Protein 2F2C (pdb70)

Solvent-accessible surface area: 23009 Å² total; per-residue (Å²): 204,43,131,5,113,44,13,63,32,0,3,78,34,105,74,0,19,86,19,0,56,95,6,22,148,85,60,68,197,54,121,66,20,14,72,101,25,126,77,4,65,47,110,30,0,21,77,10,0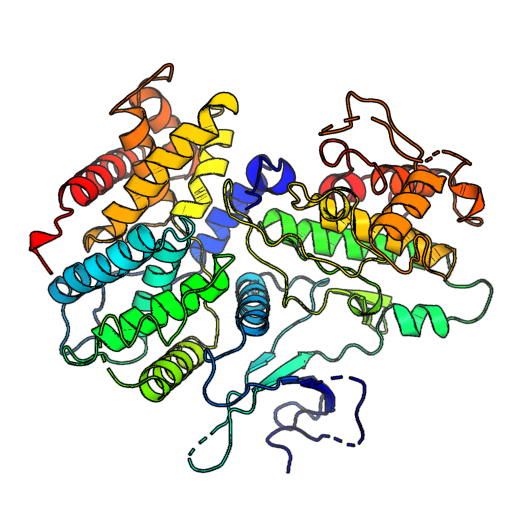,2,42,0,10,55,13,9,82,75,76,152,26,15,61,6,0,5,6,0,0,5,22,0,0,8,31,11,1,45,116,112,88,1,58,118,106,35,11,82,43,3,0,0,0,0,0,0,0,0,0,1,6,6,5,38,140,25,6,46,7,83,66,0,22,197,62,62,79,81,73,118,70,0,24,62,16,0,30,76,0,0,89,14,10,125,7,60,0,6,6,6,6,5,2,4,0,0,8,5,0,2,18,32,14,156,8,74,65,122,31,1,57,92,8,9,80,44,0,0,48,15,0,7,28,0,14,2,13,45,71,0,19,79,38,33,16,1,11,7,0,1,0,0,2,0,10,12,1,76,100,84,46,56,103,31,39,86,65,104,76,27,9,120,70,1,14,87,46,14,125,86,58,42,99,49,2,122,77,5,7,66,46,0,34,108,3,81,80,115,50,54,79,160,68,106,164,75,131,116,38,54,90,145,107,100,69,91,26,48,56,49,11,31,8,136,98,59,94,49,57,63,10,14,25,46,49,23,83,18,160,114,64,55,63,8,3,25,46,54,7,1,19,5,0,1,7,11,32,15,13,81,97,63,160,37,59,0,17,11,40,15,93,76,25,38,14,85,86,158,144,64,47,20,56,3,24,0,6,17,44,65,14,97,52,34,3,47,74,37,14,85,87,23,110,132,140,8,8,80,64,125,32,3,34,54,6,1,45,28,4,0,93,0,0,24,26,1,4,6,5,6,2,0,2,9,23,1,50,1,95,9,1,36,5,25,100,98,28,44,3,16,0,13,57,0,6,68,1,9,6,2,9,9,46,8,8,6,60,51,96,6,10,60,44,104,14,34,0,1,7,6,25,62,124,37,38,6,17,3,20,1,1,4,0,1,0,0,2,1,0,0,12,3,18,74,117,39,33,5,3,92,14,103,49,73,104,46,0,6,25,54,0,16,87,9,45,11,111,37,43,147,141,29,95,127,161,83,118,91,32,96,10,105,138,59,0,94,125,26,64,94,97,0,18,66,0,0,80,89,0,3,30,9,24,50,97,128,23,29,32,3,134,46,0,30,84,17,80,10,6,86,82,59,172,155

Nearest PDB structures (foldseek):
  2f2c-assembly1_A  TM=1.004E+00  e=9.116E-36  Herpesvirus saimiri (strain 11)
  4tth-assembly1_A  TM=9.996E-01  e=2.388E-32  Herpesvirus saimiri (strain 11)
  4cfu-assembly2_D  TM=8.715E-01  e=9.035E-09  Homo sapiens
  1h1p-assembly2_D  TM=8.641E-01  e=1.201E-08  Homo sapiens
  4bcn-assembly2_B  TM=8.604E-01  e=1.320E-08  Homo sapiens

CATH classification: 1.10.472.10 (+1 more: 1.10.472.10)

Foldseek 3Di:
DDDDDDDCVCFVDLCNLVVLLVLLVVDDQPPDFLVVEDADDLLLLLLLLLVLLCVCVVVVWDLFLSQLLLVLLRLLSVFDYDHSVCSNLLSLLSSQVSQVPRGDDGDDLVHSVVVPPDSVSSVVSNVSSCVRSVNPRDGNALLSCQRNLCSQLVPDPVCSVVLSVQLSVLLSQLSSHDVVVNDRSVLSNLLSNLLSCDPCVDVHDHSVSCLVVSCVSSVHHSVSSVVSNVSSVVSSVVNDNVSD/DDPQWACVADEVGKTWIFGPVPPTHIKIKDKDDDDPPDDPDDLLVVQQVCLLVVCCVVVDQAAWHWDDWDQDFVVGDTITITITHDADFFQLVVQVPADPPTDDVLLLLVQLLSLLVVLVVQVVQQKAQQEDDRRQWGAHPVRGTHGHRRSQMDRDDPPDDDDLDTYDLLQAAVCSLVSHDDGNLSVLSSSLQVSQCRQQVHTQQDDDDSVSSVQSLCDDLNDDDPVLPCPDDHPQPCVSRPPDDPQVSVLSSLSSHRRSVRHDHSVVSSVRCSSVPHDD

B-factor: mean 73.7, std 6.03, range [57.43, 101.98]

Organism: Saimiriine herpesvirus 2 (strain 11) (NCBI:txid10383)

Sequence (524 aa):
LNRAKIDSTTMKDPRVLNNLKLRELLLPKFTSLWEIQTEVTVDNRTILLTWMHLLCESFELDKSVFPLSVSILDRYLCKKQGTKKTLQKIGAACVLIGSKIRTVKPMTVSKLTYLSFTNLELINQEKDILEALKWDTEAVLATDFLIPLCNALKIPEDLWPQLYEAASTTICKALIQPNIALLSPGLICAGGLLTTIETDNTNCRPWTCYLEDLSSILNFSTNTVRTVKDQVSEAFSLYDLEILADQQYECAEIGGKVFKARDLKNGGRFVALKRVRVQTGEEGMPLSTIREVAVLRHLETFEHPNVVRLFDVCTVSTDRETKLTLVFEHVDQDLTTYLDKVPEPGVPTETIKDMMFQLLRGLDFLHSHRVVHRDLKPQNILVTSSGQIKLADFGLARIYSFQMALTSVVVTLWYRAPEVLLQSSYATPVDLWSVGCIFAEMFRRKPLFRGSSDVDQLGKILDVIGLPGEEDWPQAFAQPIEKFVTDIDELGKDLLLKCLTFNPAKRISAYSALSHPYFQDLER

InterPro domains:
  IPR006671 Cyclin, N-terminal [PF00134] (23-147)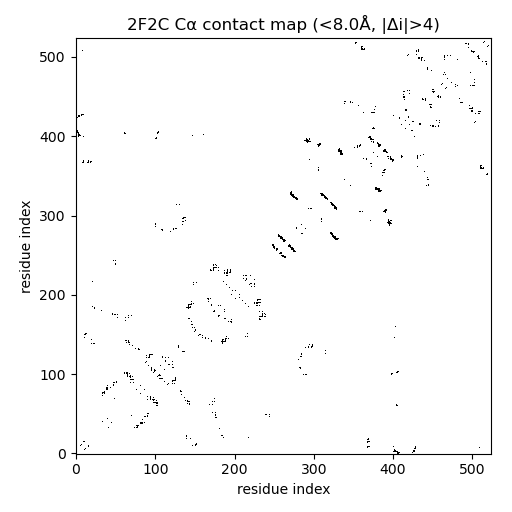
  IPR013763 Cyclin-like domain [SM00385] (57-141)
  IPR015322 Cyclin domain, herpesvirus [PF09241] (149-254)
  IPR017285 Cyclin, herpesvirus [PIRSF037816] (3-254)
  IPR036915 Cyclin-like superfamily [SSF47954] (20-146)
  IPR036915 Cyclin-like superfamily [SSF47954] (149-250)
  IPR039361 Cyclin [PTHR10177] (26-201)
  IPR048258 Cyclins, cyclin-box [PS00292] (52-83)

Radius of gyration: 24.35 Å; Cα contacts (8 Å, |Δi|>4): 879; chains: 2; bounding box: 67×66×47 Å

Structure (mmCIF, N/CA/C/O backbone):
data_2F2C
#
_entry.id   2F2C
#
_cell.length_a   71.517
_cell.length_b   71.517
_cell.length_c   449.297
_cell.angle_alpha   90.00
_cell.angle_beta   90.00
_cell.angle_gamma   120.00
#
_symmetry.space_group_name_H-M   'P 65 2 2'
#
loop_
_entity.id
_entity.type
_entity.pdbx_description
1 polymer 'Cyclin homolog'
2 polymer 'Cell division protein kinase 6'
3 non-polymer 'SULFATE ION'
4 non-polymer (2S)-2-({6-[(3-AMINO-5-CHLOROPHENYL)AMINO]-9-ISOPROPYL-9H-PURIN-2-YL}AMINO)-3-METHYLBUTAN-1-OL
5 non-polymer 'DIMETHYL SULFOXIDE'
#
loop_
_atom_site.group_PDB
_atom_site.id
_atom_site.type_symbol
_atom_site.label_atom_id
_atom_site.label_alt_id
_atom_site.label_comp_id
_atom_site.label_asym_id
_atom_site.label_entity_id
_atom_site.label_seq_id
_atom_site.pdbx_PDB_ins_code
_atom_site.Cartn_x
_atom_site.Cartn_y
_atom_site.Cartn_z
_atom_site.occupancy
_atom_site.B_iso_or_equiv
_atom_site.auth_seq_id
_atom_site.auth_comp_id
_atom_site.auth_asym_id
_atom_site.auth_atom_id
_atom_site.pdbx_PDB_model_num
ATOM 1 N N . LEU A 1 8 ? 25.739 46.465 40.284 1.00 71.88 8 LEU A N 1
ATOM 2 C CA . LEU A 1 8 ? 24.759 47.469 39.759 1.00 71.85 8 LEU A CA 1
ATOM 3 C C . LEU A 1 8 ? 23.822 47.958 40.877 1.00 71.74 8 LEU A C 1
ATOM 4 O O . LEU A 1 8 ? 23.762 49.159 41.132 1.00 72.16 8 LEU A O 1
ATOM 9 N N . ASN A 1 9 ? 23.118 47.052 41.558 1.00 71.24 9 ASN A N 1
ATOM 10 C CA . ASN A 1 9 ? 22.276 47.441 42.701 1.00 70.75 9 ASN A CA 1
ATOM 11 C C . ASN A 1 9 ? 23.066 48.114 43.835 1.00 70.21 9 ASN A C 1
ATOM 12 O O . ASN A 1 9 ? 24.135 47.637 44.202 1.00 69.98 9 ASN A O 1
ATOM 17 N N . ARG A 1 10 ? 22.542 49.223 44.367 1.00 69.92 10 ARG A N 1
ATOM 18 C CA . ARG A 1 10 ? 23.170 49.962 45.483 1.00 69.80 10 ARG A CA 1
ATOM 19 C C . ARG A 1 10 ? 22.344 49.867 46.759 1.00 69.74 10 ARG A C 1
ATOM 20 O O . ARG A 1 10 ? 21.121 49.769 46.702 1.00 69.56 10 ARG A O 1
ATOM 28 N N . ALA A 1 11 ? 23.015 49.921 47.905 1.00 69.64 11 ALA A N 1
ATOM 29 C CA . ALA A 1 11 ? 22.346 49.797 49.195 1.00 69.98 11 ALA A CA 1
ATOM 30 C C . ALA A 1 11 ? 21.448 50.986 49.494 1.00 70.44 11 ALA A C 1
ATOM 31 O O . ALA A 1 11 ? 21.889 52.145 49.455 1.00 69.95 11 ALA A O 1
ATOM 33 N N . LYS A 1 12 ? 20.183 50.684 49.791 1.00 71.25 12 LYS A N 1
ATOM 34 C CA . LYS A 1 12 ? 19.206 51.716 50.158 1.00 72.27 12 LYS A CA 1
ATOM 35 C C . LYS A 1 12 ? 19.042 51.875 51.695 1.00 72.08 12 LYS A C 1
ATOM 36 O O . LYS A 1 12 ? 19.753 51.215 52.465 1.00 71.97 12 LYS A O 1
ATOM 42 N N . ILE A 1 13 ? 18.149 52.769 52.135 1.00 71.94 13 ILE A N 1
ATOM 43 C CA . ILE A 1 13 ? 17.954 53.034 53.568 1.00 71.90 13 ILE A CA 1
ATOM 44 C C . ILE A 1 13 ? 17.451 51.787 54.283 1.00 72.13 13 ILE A C 1
ATOM 45 O O . ILE A 1 13 ? 16.473 51.142 53.858 1.00 72.10 13 ILE A O 1
ATOM 50 N N . ASP A 1 14 ? 18.158 51.433 55.350 1.00 72.06 14 ASP A N 1
ATOM 51 C CA . ASP A 1 14 ? 17.837 50.250 56.123 1.00 71.92 14 ASP A CA 1
ATOM 52 C C . ASP A 1 14 ? 17.764 50.704 57.568 1.00 71.71 14 ASP A C 1
ATOM 53 O O . ASP A 1 14 ? 18.784 51.050 58.188 1.00 71.93 14 ASP A O 1
ATOM 58 N N . SER A 1 15 ? 16.543 50.733 58.090 1.00 71.31 15 SER A N 1
ATOM 59 C CA . SER A 1 15 ? 16.273 51.380 59.359 1.00 71.17 15 SER A CA 1
ATOM 60 C C . SER A 1 15 ? 17.012 50.673 60.473 1.00 71.05 15 SER A C 1
ATOM 61 O O . SER A 1 15 ? 17.514 51.322 61.378 1.00 71.43 15 SER A O 1
ATOM 64 N N . THR A 1 16 ? 17.122 49.353 60.367 1.00 70.52 16 THR A N 1
ATOM 65 C CA . THR A 1 16 ? 17.890 48.551 61.309 1.00 70.21 16 THR A CA 1
ATOM 66 C C . THR A 1 16 ? 19.358 48.982 61.445 1.00 70.56 16 THR A C 1
ATOM 67 O O . THR A 1 16 ? 19.941 48.913 62.527 1.00 70.40 16 THR A O 1
ATOM 71 N N . THR A 1 17 ? 19.944 49.440 60.350 1.00 71.05 17 THR A N 1
ATOM 72 C CA . THR A 1 17 ? 21.378 49.646 60.285 1.00 71.45 17 THR A CA 1
ATOM 73 C C . THR A 1 17 ? 21.710 51.121 60.328 1.00 71.99 17 THR A C 1
ATOM 74 O O . THR A 1 17 ? 22.860 51.502 60.521 1.00 72.32 17 THR A O 1
ATOM 78 N N . MET A 1 18 ? 20.690 51.958 60.174 1.00 72.72 18 MET A N 1
ATOM 79 C CA . MET A 1 18 ? 20.902 53.403 60.046 1.00 72.71 18 MET A CA 1
ATOM 80 C C . MET A 1 18 ? 20.095 54.244 61.042 1.00 72.62 18 MET A C 1
ATOM 81 O O . MET A 1 18 ? 20.541 55.300 61.457 1.00 72.90 18 MET A O 1
ATOM 86 N N . LYS A 1 19 ? 18.913 53.787 61.423 1.00 72.46 19 LYS A N 1
ATOM 87 C CA . LYS A 1 19 ? 18.052 54.586 62.274 1.00 72.53 19 LYS A CA 1
ATOM 88 C C . LYS A 1 19 ? 18.105 54.159 63.734 1.00 72.27 19 LYS A C 1
ATOM 89 O O . LYS A 1 19 ? 17.670 54.918 64.618 1.00 72.35 19 LYS A O 1
ATOM 95 N N . ASP A 1 20 ? 18.601 52.947 63.994 1.00 71.66 20 ASP A N 1
ATOM 96 C CA . ASP A 1 20 ? 18.706 52.456 65.369 1.00 71.29 20 ASP A CA 1
ATOM 97 C C . ASP A 1 20 ? 19.703 53.296 66.199 1.00 70.63 20 ASP A C 1
ATOM 98 O O . ASP A 1 20 ? 20.889 53.385 65.851 1.00 70.40 20 ASP A O 1
ATOM 103 N N . PRO A 1 21 ? 19.213 53.925 67.275 1.00 70.00 21 PRO A N 1
ATOM 104 C CA . PRO A 1 21 ? 20.068 54.741 68.131 1.00 69.59 21 PRO A CA 1
ATOM 105 C C . PRO A 1 21 ? 21.306 53.986 68.558 1.00 69.41 21 PRO A C 1
ATOM 106 O O . PRO A 1 21 ? 22.356 54.603 68.727 1.00 69.62 21 PRO A O 1
ATOM 110 N N . ARG A 1 22 ? 21.220 52.666 68.688 1.00 69.38 22 ARG A N 1
ATOM 111 C CA . ARG A 1 22 ? 22.362 51.947 69.253 1.00 69.70 22 ARG A CA 1
ATOM 112 C C . ARG A 1 22 ? 23.475 51.547 68.287 1.00 69.77 22 ARG A C 1
ATOM 113 O O . ARG A 1 22 ? 24.581 51.216 68.726 1.00 70.26 22 ARG A O 1
ATOM 121 N N . VAL A 1 23 ? 23.203 51.646 66.989 1.00 69.34 23 VAL A N 1
ATOM 122 C CA . VAL A 1 23 ? 24.228 51.520 65.971 1.00 68.77 23 VAL A CA 1
ATOM 123 C C . VAL A 1 23 ? 25.265 52.628 66.160 1.00 69.39 23 VAL A C 1
ATOM 124 O O . VAL A 1 23 ? 26.462 52.368 66.090 1.00 69.83 23 VAL A O 1
ATOM 128 N N . LEU A 1 24 ? 24.817 53.859 66.405 1.00 69.55 24 LEU A N 1
ATOM 129 C CA . LEU A 1 24 ? 25.728 54.976 66.663 1.00 69.86 24 LEU A CA 1
ATOM 130 C C . LEU A 1 24 ? 26.545 54.680 67.914 1.00 70.83 24 LEU A C 1
ATOM 131 O O . LEU A 1 24 ? 27.767 54.975 67.992 1.00 70.25 24 LEU A O 1
ATOM 136 N N . ASN A 1 25 ? 25.842 54.114 68.903 1.00 71.73 25 ASN A N 1
ATOM 137 C CA . ASN A 1 25 ? 26.430 53.791 70.184 1.00 72.45 25 ASN A CA 1
ATOM 138 C C . ASN A 1 25 ? 27.574 52.825 69.969 1.00 72.07 25 ASN A C 1
ATOM 139 O O . ASN A 1 25 ? 28.658 53.030 70.537 1.00 72.00 25 ASN A O 1
ATOM 144 N N . ASN A 1 26 ? 27.337 51.795 69.137 1.00 70.76 26 ASN A N 1
ATOM 145 C CA . ASN A 1 26 ? 28.335 50.752 68.920 1.00 70.10 26 ASN A CA 1
ATOM 146 C C . ASN A 1 26 ? 29.513 51.239 68.092 1.00 70.13 26 ASN A C 1
ATOM 147 O O . ASN A 1 26 ? 30.618 50.724 68.217 1.00 69.91 26 ASN A O 1
ATOM 152 N N . LEU A 1 27 ? 29.271 52.234 67.245 1.00 70.26 27 LEU A N 1
ATOM 153 C CA . LEU A 1 27 ? 30.318 52.776 66.421 1.00 70.93 27 LEU A CA 1
ATOM 154 C C . LEU A 1 27 ? 31.307 53.518 67.305 1.00 71.60 27 LEU A C 1
ATOM 155 O O . LEU A 1 27 ? 32.521 53.297 67.203 1.00 71.66 27 LEU A O 1
ATOM 160 N N . LYS A 1 28 ? 30.781 54.364 68.194 1.00 72.12 28 LYS A N 1
ATOM 161 C CA . LYS A 1 28 ? 31.597 55.024 69.216 1.00 72.40 28 LYS A CA 1
ATOM 162 C C . LYS A 1 28 ? 32.358 54.008 70.063 1.00 73.04 28 LYS A C 1
ATOM 163 O O . LYS A 1 28 ? 33.518 54.231 70.409 1.00 73.94 28 LYS A O 1
ATOM 169 N N . LEU A 1 29 ? 31.711 52.907 70.421 1.00 73.42 29 LEU A N 1
ATOM 170 C CA . LEU A 1 29 ? 32.348 51.907 71.277 1.00 73.91 29 LEU A CA 1
ATOM 171 C C . LEU A 1 29 ? 33.487 51.210 70.556 1.00 74.52 29 LEU A C 1
ATOM 172 O O . LEU A 1 29 ? 34.596 51.155 71.072 1.00 74.31 29 LEU A O 1
ATOM 177 N N . ARG A 1 30 ? 33.216 50.707 69.350 1.00 75.66 30 ARG A N 1
ATOM 178 C CA . ARG A 1 30 ? 34.223 50.005 68.542 1.00 76.41 30 ARG A CA 1
ATOM 179 C C . ARG A 1 30 ? 35.323 50.963 68.067 1.00 77.93 30 ARG A C 1
ATOM 180 O O . ARG A 1 30 ? 36.470 50.557 67.819 1.00 77.95 30 ARG A O 1
ATOM 188 N N . GLU A 1 31 ? 34.986 52.243 67.972 1.00 79.49 31 GLU A N 1
ATOM 189 C CA . GLU A 1 31 ? 36.009 53.270 67.811 1.00 81.83 31 GLU A CA 1
ATOM 190 C C . GLU A 1 31 ? 37.061 53.150 68.945 1.00 82.12 31 GLU A C 1
ATOM 191 O O . GLU A 1 31 ? 38.258 53.170 68.663 1.00 82.65 31 GLU A O 1
ATOM 197 N N . LEU A 1 32 ? 36.637 52.966 70.205 1.00 82.51 32 LEU A N 1
ATOM 198 C CA . LEU A 1 32 ? 37.599 52.894 71.321 1.00 83.02 32 LEU A CA 1
ATOM 199 C C . LEU A 1 32 ? 38.531 51.682 71.254 1.00 83.74 32 LEU A C 1
ATOM 200 O O . LEU A 1 32 ? 39.315 51.451 72.175 1.00 83.76 32 LEU A O 1
ATOM 205 N N . LEU A 1 33 ? 38.443 50.905 70.181 1.00 84.67 33 LEU A N 1
ATOM 206 C CA . LEU A 1 33 ? 39.296 49.728 70.032 1.00 85.82 33 LEU A CA 1
ATOM 207 C C . LEU A 1 33 ? 40.646 50.064 69.399 1.00 86.41 33 LEU A C 1
ATOM 208 O O . LEU A 1 33 ? 41.673 49.799 70.005 1.00 87.14 33 LEU A O 1
ATOM 213 N N . LEU A 1 34 ? 40.660 50.648 68.205 1.00 87.07 34 LEU A N 1
ATOM 214 C CA . LEU A 1 34 ? 41.931 50.913 67.514 1.00 88.26 34 LEU A CA 1
ATOM 215 C C . LEU A 1 34 ? 42.914 51.813 68.329 1.00 89.25 34 LEU A C 1
ATOM 216 O O . LEU A 1 34 ? 42.522 52.384 69.362 1.00 89.38 34 LEU A O 1
ATOM 221 N N . PRO A 1 35 ? 44.180 51.922 67.902 1.00 89.99 35 PRO A N 1
ATOM 222 C CA . PRO A 1 35 ? 45.249 52.373 68.814 1.00 90.23 35 PRO A CA 1
ATOM 223 C C . PRO A 1 35 ? 45.248 53.889 69.014 1.00 90.50 35 PRO A C 1
ATOM 224 O O . PRO A 1 35 ? 44.824 54.628 68.131 1.00 90.52 35 PRO A O 1
ATOM 228 N N . LYS A 1 36 ? 45.730 54.352 70.157 1.00 91.05 36 LYS A N 1
ATOM 229 C CA . LYS A 1 36 ? 45.863 55.795 70.372 1.00 91.91 36 LYS A CA 1
ATOM 230 C C . LYS A 1 36 ? 47.128 56.385 69.682 1.00 92.30 36 LYS A C 1
ATOM 231 O O . LYS A 1 36 ? 48.242 56.329 70.227 1.00 92.22 36 LYS A O 1
ATOM 237 N N . PHE A 1 37 ? 46.933 56.922 68.469 1.00 92.62 37 PHE A N 1
ATOM 238 C CA . PHE A 1 37 ? 48.003 57.541 67.682 1.00 93.08 37 PHE A CA 1
ATOM 239 C C . PHE A 1 37 ? 48.434 58.900 68.284 1.00 92.78 37 PHE A C 1
ATOM 240 O O . PHE A 1 37 ? 47.772 59.927 68.052 1.00 92.93 37 PHE A O 1
ATOM 248 N N . THR A 1 38 ? 49.527 58.925 69.049 1.00 91.94 38 THR A N 1
ATOM 249 C CA . THR A 1 38 ? 50.087 60.213 69.456 1.00 91.29 38 THR A CA 1
ATOM 250 C C . THR A 1 38 ? 50.922 60.808 68.315 1.00 90.43 38 THR A C 1
ATOM 251 O O . THR A 1 38 ? 50.764 61.982 67.961 1.00 90.37 38 THR A O 1
ATOM 255 N N . SER A 1 39 ? 51.795 59.985 67.735 1.00 89.15 39 SER A N 1
ATOM 256 C CA . SER A 1 39 ? 52.743 60.453 66.724 1.00 87.89 39 SER A CA 1
ATOM 257 C C . SER A 1 39 ? 52.763 59.574 65.471 1.00 87.03 39 SER A C 1
ATOM 258 O O . SER A 1 39 ? 53.232 58.429 65.509 1.00 87.32 39 SER A O 1
ATOM 261 N N . LEU A 1 40 ? 52.285 60.127 64.359 1.00 85.41 40 LEU A N 1
ATOM 262 C CA . LEU A 1 40 ? 52.069 59.347 63.147 1.00 83.73 40 LEU A CA 1
ATOM 263 C C . LEU A 1 40 ? 53.366 58.797 62.567 1.00 82.66 40 LEU A C 1
ATOM 264 O O . LEU A 1 40 ? 54.326 59.547 62.377 1.00 82.26 40 LEU A O 1
ATOM 269 N N . TRP A 1 41 ? 53.365 57.484 62.303 1.00 81.43 41 TRP A N 1
ATOM 270 C CA . TRP A 1 41 ? 54.479 56.751 61.668 1.00 80.18 41 TRP A CA 1
ATOM 271 C C . TRP A 1 41 ? 55.781 56.772 62.474 1.00 79.61 41 TRP A C 1
ATOM 272 O O . TRP A 1 41 ? 56.860 56.574 61.913 1.00 79.54 41 TRP A O 1
ATOM 283 N N . GLU A 1 42 ? 55.663 56.980 63.788 1.00 78.90 42 GLU A N 1
ATOM 284 C CA . GLU A 1 42 ? 56.809 57.216 64.682 1.00 77.87 42 GLU A CA 1
ATOM 285 C C . GLU A 1 42 ? 57.869 56.114 64.700 1.00 77.45 42 GLU A C 1
ATOM 286 O O . GLU A 1 42 ? 59.044 56.393 64.890 1.00 77.50 42 GLU A O 1
ATOM 288 N N . ILE A 1 43 ? 57.445 54.875 64.484 1.00 77.09 43 ILE A N 1
ATOM 289 C CA . ILE A 1 43 ? 58.317 53.696 64.492 1.00 76.81 43 ILE A CA 1
ATOM 290 C C . ILE A 1 43 ? 59.210 53.605 63.254 1.00 76.22 43 ILE A C 1
ATOM 291 O O . ILE A 1 43 ? 59.967 52.648 63.101 1.00 75.97 43 ILE A O 1
ATOM 296 N N . GLN A 1 44 ? 59.125 54.600 62.377 1.00 75.73 44 GLN A N 1
ATOM 297 C CA . GLN A 1 44 ? 59.784 54.526 61.075 1.00 75.39 44 GLN A CA 1
ATOM 298 C C . GLN A 1 44 ? 61.134 55.219 61.028 1.00 75.33 44 GLN A C 1
ATOM 299 O O . GLN A 1 44 ? 61.303 56.298 61.591 1.00 75.39 44 GLN A O 1
ATOM 305 N N . THR A 1 45 ? 62.086 54.598 60.341 1.00 75.27 45 THR A N 1
ATOM 306 C CA . THR A 1 45 ? 63.456 55.111 60.267 1.00 75.41 45 THR A CA 1
ATOM 307 C C . THR A 1 45 ? 63.673 55.910 58.985 1.00 75.43 45 THR A C 1
ATOM 308 O O . THR A 1 45 ? 64.320 56.959 58.993 1.00 75.45 45 THR A O 1
ATOM 312 N N . GLU A 1 46 ? 63.126 55.398 57.890 1.00 75.45 46 GLU A N 1
ATOM 313 C CA . GLU A 1 46 ? 63.306 55.985 56.574 1.00 75.50 46 GLU A CA 1
ATOM 314 C C . GLU A 1 46 ? 62.104 56.876 56.229 1.00 75.45 46 GLU A C 1
ATOM 315 O O . GLU A 1 46 ? 62.063 58.044 56.618 1.00 75.70 46 GLU A O 1
ATOM 321 N N . VAL A 1 47 ? 61.127 56.312 55.523 1.00 75.10 47 VAL A N 1
ATOM 322 C CA . VAL A 1 47 ? 59.916 57.016 55.104 1.00 74.61 47 VAL A CA 1
ATOM 323 C C . VAL A 1 47 ? 59.425 58.037 56.138 1.00 74.53 47 VAL A C 1
ATOM 324 O O . VAL A 1 47 ? 59.431 57.766 57.345 1.00 74.48 47 VAL A O 1
ATOM 328 N N . THR A 1 48 ? 59.016 59.214 55.669 1.00 74.36 48 THR A N 1
ATOM 329 C CA . THR A 1 48 ? 58.447 60.220 56.570 1.00 74.44 48 THR A CA 1
ATOM 330 C C . THR A 1 48 ? 56.990 60.530 56.242 1.00 74.53 48 THR A C 1
ATOM 331 O O . THR A 1 48 ? 56.355 59.861 55.420 1.00 74.58 48 THR A O 1
ATOM 335 N N . VAL A 1 49 ? 56.464 61.552 56.904 1.00 74.51 49 VAL A N 1
ATOM 336 C CA . VAL A 1 49 ? 55.073 61.922 56.759 1.00 74.30 49 VAL A CA 1
ATOM 337 C C . VAL A 1 49 ? 54.865 62.529 55.395 1.00 73.86 49 VAL A C 1
ATOM 338 O O . VAL A 1 49 ? 53.836 62.306 54.771 1.00 74.23 49 VAL A O 1
ATOM 342 N N . ASP A 1 50 ? 55.854 63.274 54.919 1.00 73.51 50 ASP A N 1
ATOM 343 C CA . ASP A 1 50 ? 55.805 63.812 53.563 1.00 73.31 50 ASP A CA 1
ATOM 344 C C . ASP A 1 50 ? 55.598 62.687 52.552 1.00 72.54 50 ASP A C 1
ATOM 345 O O . ASP A 1 50 ? 54.786 62.835 51.649 1.00 72.92 50 ASP A O 1
ATOM 350 N N . ASN A 1 51 ? 56.304 61.564 52.713 1.00 71.50 51 ASN A N 1
ATOM 351 C CA . ASN A 1 51 ? 56.087 60.398 51.844 1.00 70.45 51 ASN A CA 1
ATOM 352 C C . ASN A 1 51 ? 54.653 59.924 51.905 1.00 69.69 51 ASN A C 1
ATOM 353 O O . ASN A 1 51 ? 54.045 59.659 50.878 1.00 69.51 51 ASN A O 1
ATOM 358 N N . ARG A 1 52 ? 54.117 59.817 53.115 1.00 69.05 52 ARG A N 1
ATOM 359 C CA . ARG A 1 52 ? 52.732 59.408 53.291 1.00 68.57 52 ARG A CA 1
ATOM 360 C C . ARG A 1 52 ? 51.774 60.196 52.374 1.00 68.60 52 ARG A C 1
ATOM 361 O O . ARG A 1 52 ? 50.966 59.589 51.657 1.00 68.46 52 ARG A O 1
ATOM 369 N N . THR A 1 53 ? 51.888 61.528 52.369 1.00 68.09 53 THR A N 1
ATOM 370 C CA . THR A 1 53 ? 50.961 62.375 51.605 1.00 67.94 53 THR A CA 1
ATOM 371 C C . THR A 1 53 ? 50.934 62.092 50.091 1.00 67.55 53 THR A C 1
ATOM 372 O O . THR A 1 53 ? 49.865 62.120 49.469 1.00 67.54 53 THR A O 1
ATOM 376 N N . ILE A 1 54 ? 52.104 61.846 49.503 1.00 66.88 54 ILE A N 1
ATOM 377 C CA . ILE A 1 54 ? 52.193 61.453 48.096 1.00 66.30 54 ILE A CA 1
ATOM 378 C C . ILE A 1 54 ? 51.502 60.079 47.861 1.00 66.71 54 ILE A C 1
ATOM 379 O O . ILE A 1 54 ? 50.660 59.936 46.970 1.00 66.56 54 ILE A O 1
ATOM 384 N N . LEU A 1 55 ? 51.822 59.095 48.699 1.00 66.73 55 LEU A N 1
ATOM 385 C CA . LEU A 1 55 ? 51.339 57.743 48.520 1.00 66.86 55 LEU A CA 1
ATOM 386 C C . LEU A 1 55 ? 49.837 57.655 48.695 1.00 67.39 55 LEU A C 1
ATOM 387 O O . LEU A 1 55 ? 49.159 56.921 47.973 1.00 67.77 55 LEU A O 1
ATOM 392 N N . LEU A 1 56 ? 49.312 58.401 49.659 1.00 67.69 56 LEU A N 1
ATOM 393 C CA . LEU A 1 56 ? 47.877 58.425 49.875 1.00 67.58 56 LEU A CA 1
ATOM 394 C C . LEU A 1 56 ? 47.163 59.190 48.765 1.00 67.90 56 LEU A C 1
ATOM 395 O O . LEU A 1 56 ? 46.004 58.896 48.471 1.00 68.52 56 LEU A O 1
ATOM 400 N N . THR A 1 57 ? 47.858 60.154 48.148 1.00 67.94 57 THR A N 1
ATOM 401 C CA . THR A 1 57 ? 47.355 60.867 46.970 1.00 67.56 57 THR A CA 1
ATOM 402 C C . THR A 1 57 ? 47.219 59.905 45.800 1.00 67.58 57 THR A C 1
ATOM 403 O O . THR A 1 57 ? 46.236 59.931 45.080 1.00 67.97 57 THR A O 1
ATOM 407 N N . TRP A 1 58 ? 48.192 59.034 45.626 1.00 67.67 58 TRP A N 1
ATOM 408 C CA . TRP A 1 58 ? 48.094 58.028 44.598 1.00 68.02 58 TRP A CA 1
ATOM 409 C C . TRP A 1 58 ? 47.009 57.000 44.951 1.00 68.40 58 TRP A C 1
ATOM 410 O O . TRP A 1 58 ? 46.125 56.724 44.138 1.00 68.92 58 TRP A O 1
ATOM 421 N N . MET A 1 59 ? 47.057 56.441 46.159 1.00 68.46 59 MET A N 1
ATOM 422 C CA . MET A 1 59 ? 46.053 55.461 46.593 1.00 68.57 59 MET A CA 1
ATOM 423 C C . MET A 1 59 ? 44.617 56.010 46.392 1.00 68.14 59 MET A C 1
ATOM 424 O O . MET A 1 59 ? 43.713 55.307 45.900 1.00 66.85 59 MET A O 1
ATOM 429 N N . HIS A 1 60 ? 44.441 57.286 46.750 1.00 68.13 60 HIS A N 1
ATOM 430 C CA . HIS A 1 60 ? 43.197 57.994 46.495 1.00 68.36 60 HIS A CA 1
ATOM 431 C C . HIS A 1 60 ? 42.822 58.047 45.013 1.00 68.45 60 HIS A C 1
ATOM 432 O O . HIS A 1 60 ? 41.699 57.679 44.634 1.00 68.56 60 HIS A O 1
ATOM 439 N N . LEU A 1 61 ? 43.749 58.513 44.180 1.00 68.42 61 LEU A N 1
ATOM 440 C CA . LEU A 1 61 ? 43.478 58.610 42.749 1.00 68.65 61 LEU A CA 1
ATOM 441 C C . LEU A 1 61 ? 42.952 57.276 42.234 1.00 69.01 61 LEU A C 1
ATOM 442 O O . LEU A 1 61 ? 41.972 57.221 41.490 1.00 68.91 61 LEU A O 1
ATOM 447 N N . LEU A 1 62 ? 43.614 56.213 42.673 1.00 69.66 62 LEU A N 1
ATOM 448 C CA . LEU A 1 62 ? 43.356 54.869 42.235 1.00 70.62 62 LEU A CA 1
ATOM 449 C C . LEU A 1 62 ? 41.897 54.455 42.520 1.00 71.81 62 LEU A C 1
ATOM 450 O O . LEU A 1 62 ? 41.213 53.909 41.624 1.00 72.54 62 LEU A O 1
ATOM 455 N N . CYS A 1 63 ? 41.420 54.740 43.738 1.00 72.10 63 CYS A N 1
ATOM 456 C CA . CYS A 1 63 ? 40.040 54.457 44.124 1.00 72.58 63 CYS A CA 1
ATOM 457 C C . CYS A 1 63 ? 39.046 55.335 43.373 1.00 72.89 63 CYS A C 1
ATOM 458 O O . CYS A 1 63 ? 38.025 54.850 42.889 1.00 73.55 63 CYS A O 1
ATOM 461 N N . GLU A 1 64 ? 39.349 56.622 43.279 1.00 72.85 64 GLU A N 1
ATOM 462 C CA . GLU A 1 64 ? 38.513 57.582 42.567 1.00 73.33 64 GLU A CA 1
ATOM 463 C C . GLU A 1 64 ? 38.407 57.172 41.103 1.00 72.67 64 GLU A C 1
ATOM 464 O O . GLU A 1 64 ? 37.313 57.109 40.550 1.00 73.08 64 GLU A O 1
ATOM 470 N N . SER A 1 65 ? 39.545 56.869 40.484 1.00 72.05 65 SER A N 1
ATOM 471 C CA . SER A 1 65 ? 39.588 56.516 39.064 1.00 71.09 65 SER A CA 1
ATOM 472 C C . SER A 1 65 ? 38.940 55.176 38.738 1.00 70.62 65 SER A C 1
ATOM 473 O O . SER A 1 65 ? 38.282 55.045 37.709 1.00 70.35 65 SER A O 1
ATOM 476 N N . PHE A 1 66 ? 39.105 54.175 39.598 1.00 69.83 66 PHE A N 1
ATOM 477 C CA . PHE A 1 66 ? 38.443 52.910 39.323 1.00 69.15 66 PHE A CA 1
ATOM 478 C C . PHE A 1 66 ? 37.037 52.837 39.891 1.00 69.10 66 PHE A C 1
ATOM 479 O O . PHE A 1 66 ? 36.382 51.800 39.793 1.00 68.71 66 PHE A O 1
ATOM 487 N N . GLU A 1 67 ? 36.578 53.954 40.458 1.00 69.11 67 GLU A N 1
ATOM 488 C CA . GLU A 1 67 ? 35.190 54.112 40.932 1.00 69.48 67 GLU A CA 1
ATOM 489 C C . GLU A 1 67 ? 34.795 53.189 42.098 1.00 68.56 67 GLU A C 1
ATOM 490 O O . GLU A 1 67 ? 33.656 52.755 42.194 1.00 68.01 67 GLU A O 1
ATOM 496 N N . LEU A 1 68 ? 35.735 52.922 42.997 1.00 68.44 68 LEU A N 1
ATOM 497 C CA . LEU A 1 68 ? 35.444 52.075 44.164 1.00 68.45 68 LEU A CA 1
ATOM 498 C C . LEU A 1 68 ? 34.532 52.743 45.203 1.00 68.47 68 LEU A C 1
ATOM 499 O O . LEU A 1 68 ? 34.528 53.975 45.370 1.00 68.28 68 LEU A O 1
ATOM 504 N N . ASP A 1 69 ? 33.761 51.910 45.892 1.00 68.44 69 ASP A N 1
ATOM 505 C CA . ASP A 1 69 ? 32.877 52.356 46.951 1.00 68.42 69 ASP A CA 1
ATOM 506 C C . ASP A 1 69 ? 33.589 53.282 47.882 1.00 67.93 69 ASP A C 1
ATOM 507 O O . ASP A 1 69 ? 34.755 53.090 48.176 1.00 67.73 69 ASP A O 1
ATOM 512 N N . LYS A 1 70 ? 32.863 54.283 48.352 1.00 68.27 70 LYS A N 1
ATOM 513 C CA . LYS A 1 70 ? 33.422 55.357 49.161 1.00 68.49 70 LYS A CA 1
ATOM 514 C C . LYS A 1 70 ? 34.181 54.881 50.378 1.00 69.24 70 LYS A C 1
ATOM 515 O O . LYS A 1 70 ? 34.937 55.648 50.967 1.00 70.56 70 LYS A O 1
ATOM 521 N N . SER A 1 71 ? 34.031 53.627 50.768 1.00 69.37 71 SER A N 1
ATOM 522 C CA . SER A 1 71 ? 34.654 53.236 52.013 1.00 69.67 71 SER A CA 1
ATOM 523 C C . SER A 1 71 ? 35.976 52.433 51.872 1.00 69.89 71 SER A C 1
ATOM 524 O O . SER A 1 71 ? 36.687 52.198 52.865 1.00 70.14 71 SER A O 1
ATOM 527 N N . VAL A 1 72 ? 36.329 52.056 50.647 1.00 69.87 72 VAL A N 1
ATOM 528 C CA . VAL A 1 72 ? 37.625 51.413 50.378 1.00 69.66 72 VAL A CA 1
ATOM 529 C C . VAL A 1 72 ? 38.841 52.256 50.787 1.00 69.97 72 VAL A C 1
ATOM 530 O O . VAL A 1 72 ? 39.815 51.753 51.374 1.00 70.23 72 VAL A O 1
ATOM 534 N N . PHE A 1 73 ? 38.803 53.540 50.464 1.00 69.81 73 PHE A N 1
ATOM 535 C CA . PHE A 1 73 ? 39.965 54.361 50.715 1.00 70.01 73 PHE A CA 1
ATOM 536 C C . PHE A 1 73 ? 40.235 54.564 52.209 1.00 70.46 73 PHE A C 1
ATOM 537 O O . PHE A 1 73 ? 41.355 54.309 52.652 1.00 71.07 73 PHE A O 1
ATOM 545 N N . PRO A 1 74 ? 39.259 55.031 52.988 1.00 70.54 74 PRO A N 1
ATOM 546 C CA . PRO A 1 74 ? 39.470 55.149 54.417 1.00 70.47 74 PRO A CA 1
ATOM 547 C C . PRO A 1 74 ? 40.064 53.869 55.015 1.00 70.68 74 PRO A C 1
ATOM 548 O O . PRO A 1 74 ? 41.048 53.941 55.780 1.00 70.45 74 PRO A O 1
ATOM 552 N N . LEU A 1 75 ? 39.508 52.717 54.635 1.00 70.55 75 LEU A N 1
ATOM 553 C CA . LEU A 1 75 ? 39.930 51.446 55.221 1.00 70.44 75 LEU A CA 1
ATOM 554 C C . LEU A 1 75 ? 41.341 51.122 54.800 1.00 70.54 75 LEU A C 1
ATOM 555 O O . LEU A 1 75 ? 42.157 50.693 55.613 1.00 71.10 75 LEU A O 1
ATOM 560 N N . SER A 1 76 ? 41.638 51.368 53.534 1.00 70.36 76 SER A N 1
ATOM 561 C CA . SER A 1 76 ? 42.970 51.117 53.021 1.00 70.30 76 SER A CA 1
ATOM 562 C C . SER A 1 76 ? 44.019 52.034 53.676 1.00 69.68 76 SER A C 1
ATOM 563 O O . SER A 1 76 ? 45.186 51.670 53.735 1.00 69.82 76 SER A O 1
ATOM 566 N N . VAL A 1 77 ? 43.605 53.218 54.141 1.00 69.11 77 VAL A N 1
ATOM 567 C CA . VAL A 1 77 ? 44.464 54.108 54.932 1.00 68.92 77 VAL A CA 1
ATOM 568 C C . VAL A 1 77 ? 44.693 53.537 56.338 1.00 69.30 77 VAL A C 1
ATOM 569 O O . VAL A 1 77 ? 45.810 53.522 56.866 1.00 69.15 77 VAL A O 1
ATOM 573 N N . SER A 1 78 ? 43.609 53.063 56.940 1.00 69.90 78 SER A N 1
ATOM 574 C CA . SER A 1 78 ? 43.651 52.467 58.240 1.00 69.65 78 SER A CA 1
ATOM 575 C C . SER A 1 78 ? 44.609 51.304 58.231 1.00 69.56 78 SER A C 1
ATOM 576 O O . SER A 1 78 ? 45.512 51.248 59.075 1.00 69.99 78 SER A O 1
ATOM 579 N N . ILE A 1 79 ? 44.438 50.393 57.268 1.00 69.16 79 ILE A N 1
ATOM 580 C CA . ILE A 1 79 ? 45.304 49.209 57.164 1.00 68.66 79 ILE A CA 1
ATOM 581 C C . ILE A 1 79 ? 46.759 49.621 57.063 1.00 68.80 79 ILE A C 1
ATOM 582 O O . ILE A 1 79 ? 47.613 49.031 57.722 1.00 68.18 79 ILE A O 1
ATOM 587 N N . LEU A 1 80 ? 47.021 50.649 56.253 1.00 69.53 80 LEU A N 1
ATOM 588 C CA . LEU A 1 80 ? 48.384 51.139 56.008 1.00 69.98 80 LEU A CA 1
ATOM 589 C C . LEU A 1 80 ? 49.033 51.591 57.304 1.00 70.20 80 LEU A C 1
ATOM 590 O O . LEU A 1 80 ? 50.098 51.083 57.656 1.00 70.16 80 LEU A O 1
ATOM 595 N N . ASP A 1 81 ? 48.387 52.508 58.026 1.00 70.71 81 ASP A N 1
ATOM 596 C CA . ASP A 1 81 ? 48.939 52.997 59.307 1.00 71.38 81 ASP A CA 1
ATOM 597 C C . ASP A 1 81 ? 49.167 51.875 60.317 1.00 71.36 81 ASP A C 1
ATOM 598 O O . ASP A 1 81 ? 50.290 51.690 60.793 1.00 71.30 81 ASP A O 1
ATOM 603 N N . ARG A 1 82 ? 48.111 51.119 60.622 1.00 71.28 82 ARG A N 1
ATOM 604 C CA . ARG A 1 82 ? 48.222 49.957 61.501 1.00 70.99 82 ARG A CA 1
ATOM 605 C C . ARG A 1 82 ? 49.412 49.096 61.124 1.00 71.11 82 ARG A C 1
ATOM 606 O O . ARG A 1 82 ? 50.239 48.791 61.975 1.00 71.30 82 ARG A O 1
ATOM 614 N N . TYR A 1 83 ? 49.499 48.723 59.846 1.00 71.55 83 TYR A N 1
ATOM 615 C CA . TYR A 1 83 ? 50.603 47.908 59.333 1.00 71.83 83 TYR A CA 1
ATOM 616 C C . TYR A 1 83 ? 51.954 48.549 59.590 1.00 72.38 83 TYR A C 1
ATOM 617 O O . TYR A 1 83 ? 52.923 47.859 59.899 1.00 72.57 83 TYR A O 1
ATOM 626 N N . LEU A 1 84 ? 52.024 49.868 59.462 1.00 73.18 84 LEU A N 1
ATOM 627 C CA . LEU A 1 84 ? 53.300 50.560 59.624 1.00 73.77 84 LEU A CA 1
ATOM 628 C C . LEU A 1 84 ? 53.580 50.992 61.059 1.00 74.64 84 LEU A C 1
ATOM 629 O O . LEU A 1 84 ? 54.477 51.811 61.289 1.00 74.70 84 LEU A O 1
ATOM 634 N N . CYS A 1 85 ? 52.810 50.448 62.009 1.00 75.75 85 CYS A N 1
ATOM 635 C CA . CYS A 1 85 ? 53.179 50.472 63.435 1.00 77.18 85 CYS A CA 1
ATOM 636 C C . CYS A 1 85 ? 53.912 49.190 63.793 1.00 77.23 85 CYS A C 1
ATOM 637 O O . CYS A 1 85 ? 54.510 49.094 64.860 1.00 77.33 85 CYS A O 1
ATOM 640 N N . LYS A 1 86 ? 53.869 48.210 62.894 1.00 77.61 86 LYS A N 1
ATOM 641 C CA . LYS A 1 86 ? 54.367 46.878 63.203 1.00 77.90 86 LYS A CA 1
ATOM 642 C C . LYS A 1 86 ? 55.606 46.465 62.410 1.00 77.58 86 LYS A C 1
ATOM 643 O O . LYS A 1 86 ? 56.600 46.045 63.004 1.00 77.69 86 LYS A O 1
ATOM 649 N N . LYS A 1 87 ? 55.560 46.571 61.086 1.00 77.36 87 LYS A N 1
ATOM 650 C CA . LYS A 1 87 ? 56.743 46.252 60.279 1.00 77.07 87 LYS A CA 1
ATOM 651 C C . LYS A 1 87 ? 57.381 47.546 59.769 1.00 76.89 87 LYS A C 1
ATOM 652 O O . LYS A 1 87 ? 56.830 48.628 59.965 1.00 77.04 87 LYS A O 1
ATOM 658 N N . GLN A 1 88 ? 58.541 47.441 59.133 1.00 76.61 88 GLN A N 1
ATOM 659 C CA . GLN A 1 88 ? 59.247 48.631 58.665 1.00 76.37 88 GLN A CA 1
ATOM 660 C C . GLN A 1 88 ? 59.025 48.872 57.168 1.00 76.16 88 GLN A C 1
ATOM 661 O O . GLN A 1 88 ? 58.892 47.925 56.391 1.00 76.45 88 GLN A O 1
ATOM 667 N N . GLY A 1 89 ? 58.979 50.140 56.771 1.00 75.64 89 GLY A N 1
ATOM 668 C CA . GLY A 1 89 ? 58.887 50.497 55.363 1.00 75.12 89 GLY A CA 1
ATOM 669 C C . GLY A 1 89 ? 60.125 51.220 54.866 1.00 74.95 89 GLY A C 1
ATOM 670 O O . GLY A 1 89 ? 60.751 51.987 55.604 1.00 75.03 89 GLY A O 1
ATOM 671 N N . THR A 1 90 ? 60.488 50.966 53.614 1.00 74.58 90 THR A N 1
ATOM 672 C CA . THR A 1 90 ? 61.553 51.716 52.959 1.00 74.35 90 THR A CA 1
ATOM 673 C C . THR A 1 90 ? 60.963 52.518 51.803 1.00 74.16 90 THR A C 1
ATOM 674 O O . THR A 1 90 ? 60.035 52.059 51.140 1.00 74.06 90 THR A O 1
ATOM 678 N N . LYS A 1 91 ? 61.505 53.712 51.566 1.00 74.01 91 LYS A N 1
ATOM 679 C CA . LYS A 1 91 ? 61.061 54.587 50.464 1.00 73.60 91 LYS A CA 1
ATOM 680 C C . LYS A 1 91 ? 60.941 53.848 49.134 1.00 72.95 91 LYS A C 1
ATOM 681 O O . LYS A 1 91 ? 60.014 54.096 48.372 1.00 72.74 91 LYS A O 1
ATOM 687 N N . LYS A 1 92 ? 61.870 52.928 48.883 1.00 72.41 92 LYS A N 1
ATOM 688 C CA . LYS A 1 92 ? 61.916 52.162 47.638 1.00 71.82 92 LYS A CA 1
ATOM 689 C C . LYS A 1 92 ? 60.951 50.969 47.619 1.00 71.36 92 LYS A C 1
ATOM 690 O O . LYS A 1 92 ? 60.969 50.165 46.684 1.00 71.30 92 LYS A O 1
ATOM 692 N N . THR A 1 93 ? 60.115 50.858 48.646 1.00 70.92 93 THR A N 1
ATOM 693 C CA . THR A 1 93 ? 59.098 49.804 48.706 1.00 70.71 93 THR A CA 1
ATOM 694 C C . THR A 1 93 ? 57.708 50.304 49.183 1.00 70.37 93 THR A C 1
ATOM 695 O O . THR A 1 93 ? 56.733 49.543 49.229 1.00 70.15 93 THR A O 1
ATOM 699 N N . LEU A 1 94 ? 57.631 51.592 49.509 1.00 70.12 94 LEU A N 1
ATOM 700 C CA . LEU A 1 94 ? 56.429 52.207 50.050 1.00 70.17 94 LEU A CA 1
ATOM 701 C C . LEU A 1 94 ? 55.250 52.018 49.131 1.00 70.31 94 LEU A C 1
ATOM 702 O O . LEU A 1 94 ? 54.137 51.775 49.588 1.00 71.06 94 LEU A O 1
ATOM 707 N N . GLN A 1 95 ? 55.497 52.126 47.835 1.00 70.18 95 GLN A N 1
ATOM 708 C CA . GLN A 1 95 ? 54.442 51.995 46.847 1.00 70.24 95 GLN A CA 1
ATOM 709 C C . GLN A 1 95 ? 53.827 50.599 46.850 1.00 69.99 95 GLN A C 1
ATOM 710 O O . GLN A 1 95 ? 52.610 50.455 46.754 1.00 69.80 95 GLN A O 1
ATOM 716 N N . LYS A 1 96 ? 54.671 49.578 46.973 1.00 69.96 96 LYS A N 1
ATOM 717 C CA . LYS A 1 96 ? 54.216 48.194 47.058 1.00 69.90 96 LYS A CA 1
ATOM 718 C C . LYS A 1 96 ? 53.303 48.008 48.263 1.00 70.11 96 LYS A C 1
ATOM 719 O O . LYS A 1 96 ? 52.282 47.327 48.189 1.00 70.04 96 LYS A O 1
ATOM 725 N N . ILE A 1 97 ? 53.666 48.637 49.374 1.00 70.44 97 ILE A N 1
ATOM 726 C CA . ILE A 1 97 ? 52.882 48.498 50.596 1.00 70.66 97 ILE A CA 1
ATOM 727 C C . ILE A 1 97 ? 51.494 49.072 50.375 1.00 70.72 97 ILE A C 1
ATOM 728 O O . ILE A 1 97 ? 50.489 48.387 50.605 1.00 70.93 97 ILE A O 1
ATOM 733 N N . GLY A 1 98 ? 51.457 50.321 49.907 1.00 70.55 98 GLY A N 1
ATOM 734 C CA . GLY A 1 98 ? 50.212 51.048 49.716 1.00 70.31 98 GLY A CA 1
ATOM 735 C C . GLY A 1 98 ? 49.350 50.396 48.660 1.00 70.08 98 GLY A C 1
ATOM 736 O O . GLY A 1 98 ? 48.120 50.466 48.716 1.00 70.23 98 GLY A O 1
ATOM 737 N N . ALA A 1 99 ? 50.005 49.771 47.687 1.00 69.82 99 ALA A N 1
ATOM 738 C CA . ALA A 1 99 ? 49.309 49.027 46.652 1.00 69.29 99 ALA A CA 1
ATOM 739 C C . ALA A 1 99 ? 48.581 47.856 47.281 1.00 68.76 99 ALA A C 1
ATOM 740 O O . ALA A 1 99 ? 47.434 47.617 46.957 1.00 69.21 99 ALA A O 1
ATOM 742 N N . ALA A 1 100 ? 49.233 47.143 48.193 1.00 68.13 100 ALA A N 1
ATOM 743 C CA . ALA A 1 100 ? 48.621 45.959 48.791 1.00 67.47 100 ALA A CA 1
ATOM 744 C C . ALA A 1 100 ? 47.571 46.279 49.853 1.00 67.24 100 ALA A C 1
ATOM 745 O O . ALA A 1 100 ? 46.753 45.418 50.198 1.00 67.31 100 ALA A O 1
ATOM 747 N N . CYS A 1 101 ? 47.585 47.507 50.366 1.00 66.80 101 CYS A N 1
ATOM 748 C CA . CYS A 1 101 ? 46.526 47.963 51.258 1.00 66.88 101 CYS A CA 1
ATOM 749 C C . CYS A 1 101 ? 45.227 48.175 50.493 1.00 66.58 101 CYS A C 1
ATOM 750 O O . CYS A 1 101 ? 44.189 47.633 50.875 1.00 67.33 101 CYS A O 1
ATOM 753 N N . VAL A 1 102 ? 45.280 48.922 49.397 1.00 65.94 102 VAL A N 1
ATOM 754 C CA . VAL A 1 102 ? 44.126 49.074 48.509 1.00 65.10 102 VAL A CA 1
ATOM 755 C C . VAL A 1 102 ? 43.613 47.713 48.043 1.00 64.92 102 VAL A C 1
ATOM 756 O O . VAL A 1 102 ? 42.407 47.517 47.916 1.00 64.89 102 VAL A O 1
ATOM 760 N N . LEU A 1 103 ? 44.521 46.771 47.788 1.00 64.78 103 LEU A N 1
ATOM 761 C CA . LEU A 1 103 ? 44.096 45.441 47.380 1.00 64.79 103 LEU A CA 1
ATOM 762 C C . LEU A 1 103 ? 43.253 44.821 48.498 1.00 65.28 103 LEU A C 1
ATOM 763 O O . LEU A 1 103 ? 42.106 44.429 48.254 1.00 65.62 103 LEU A O 1
ATOM 768 N N . ILE A 1 104 ? 43.791 44.776 49.720 1.00 64.96 104 ILE A N 1
ATOM 769 C CA . ILE A 1 104 ? 43.053 44.186 50.836 1.00 65.04 104 ILE A CA 1
ATOM 770 C C . ILE A 1 104 ? 41.725 44.919 51.058 1.00 65.05 104 ILE A C 1
ATOM 771 O O . ILE A 1 104 ? 40.667 44.270 51.171 1.00 64.94 104 ILE A O 1
ATOM 776 N N . GLY A 1 105 ? 41.797 46.256 51.078 1.00 64.83 105 GLY A N 1
ATOM 777 C CA . GLY A 1 105 ? 40.645 47.144 51.289 1.00 64.54 105 GLY A CA 1
ATOM 778 C C . GLY A 1 105 ? 39.539 46.911 50.281 1.00 65.02 105 GLY A C 1
ATOM 779 O O . GLY A 1 105 ? 38.389 46.644 50.653 1.00 65.59 105 GLY A O 1
ATOM 780 N N . SER A 1 106 ? 39.888 46.959 49.003 1.00 65.09 106 SER A N 1
ATOM 781 C CA . SER A 1 106 ? 38.905 46.775 47.960 1.00 65.81 106 SER A CA 1
ATOM 782 C C . SER A 1 106 ? 38.271 45.392 48.082 1.00 66.36 106 SER A C 1
ATOM 783 O O . SER A 1 106 ? 37.074 45.221 47.867 1.00 66.11 106 SER A O 1
ATOM 786 N N . LYS A 1 107 ? 39.082 44.413 48.459 1.00 67.05 107 LYS A N 1
ATOM 787 C CA . LYS A 1 107 ? 38.596 43.075 48.671 1.00 67.62 107 LYS A CA 1
ATOM 788 C C . LYS A 1 107 ? 37.572 43.003 49.791 1.00 68.25 107 LYS A C 1
ATOM 789 O O . LYS A 1 107 ? 36.772 42.072 49.831 1.00 68.88 107 LYS A O 1
ATOM 795 N N . ILE A 1 108 ? 37.576 43.968 50.703 1.00 68.98 108 ILE A N 1
ATOM 796 C CA . ILE A 1 108 ? 36.645 43.890 51.851 1.00 69.37 108 ILE A CA 1
ATOM 797 C C . ILE A 1 108 ? 35.440 44.824 51.714 1.00 69.63 108 ILE A C 1
ATOM 798 O O . ILE A 1 108 ? 34.331 44.414 52.039 1.00 69.56 108 ILE A O 1
ATOM 803 N N . ARG A 1 109 ? 35.654 46.061 51.250 1.00 69.20 109 ARG A N 1
ATOM 804 C CA . ARG A 1 109 ? 34.586 47.053 51.269 1.00 69.60 109 ARG A CA 1
ATOM 805 C C . ARG A 1 109 ? 33.953 47.365 49.912 1.00 70.30 109 ARG A C 1
ATOM 806 O O . ARG A 1 109 ? 33.267 48.376 49.768 1.00 70.67 109 ARG A O 1
ATOM 814 N N . THR A 1 110 ? 34.164 46.503 48.923 1.00 70.95 110 THR A N 1
ATOM 815 C CA . THR A 1 110 ? 33.674 46.767 47.568 1.00 71.74 110 THR A CA 1
ATOM 816 C C . THR A 1 110 ? 33.322 45.478 46.805 1.00 72.03 110 THR A C 1
ATOM 817 O O . THR A 1 110 ? 33.837 44.396 47.095 1.00 72.05 110 THR A O 1
ATOM 821 N N . VAL A 1 111 ? 32.433 45.600 45.834 1.00 72.42 111 VAL A N 1
ATOM 822 C CA . VAL A 1 111 ? 31.786 44.418 45.275 1.00 73.20 111 VAL A CA 1
ATOM 823 C C . VAL A 1 111 ? 32.661 43.801 44.186 1.00 73.97 111 VAL A C 1
ATOM 824 O O . VAL A 1 111 ? 32.693 42.591 44.012 1.00 74.37 111 VAL A O 1
ATOM 828 N N . LYS A 1 112 ? 33.398 44.648 43.488 1.00 75.14 112 LYS A N 1
ATOM 829 C CA . LYS A 1 112 ? 34.266 44.219 42.410 1.00 75.92 112 LYS A CA 1
ATOM 830 C C . LYS A 1 112 ? 35.671 44.682 42.786 1.00 76.25 112 LYS A C 1
ATOM 831 O O . LYS A 1 112 ? 36.046 45.834 42.529 1.00 75.89 112 LYS A O 1
ATOM 837 N N . PRO A 1 113 ? 36.451 43.776 43.378 1.00 76.69 113 PRO A N 1
ATOM 838 C CA . PRO A 1 113 ? 37.752 44.131 43.967 1.00 77.03 113 PRO A CA 1
ATOM 839 C C . PRO A 1 113 ? 38.726 44.607 42.907 1.00 77.6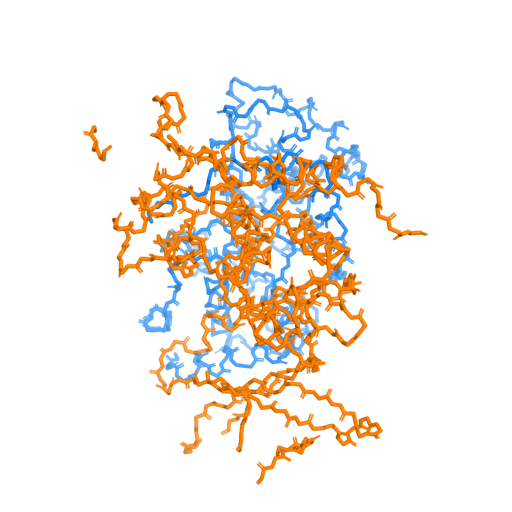2 113 PRO A C 1
ATOM 840 O O . PRO A 1 113 ? 38.520 44.360 41.711 1.00 77.53 113 PRO A O 1
ATOM 844 N N . MET A 1 114 ? 39.783 45.282 43.342 1.00 78.31 114 MET A N 1
ATOM 845 C CA . MET A 1 114 ? 40.902 45.583 42.456 1.00 78.89 114 MET A CA 1
ATOM 846 C C . MET A 1 114 ? 41.691 44.282 42.267 1.00 79.01 114 MET A C 1
ATOM 847 O O . MET A 1 114 ? 41.767 43.449 43.183 1.00 79.19 114 MET A O 1
ATOM 852 N N . THR A 1 115 ? 42.227 44.082 41.069 1.00 79.19 115 THR A N 1
ATOM 853 C CA . THR A 1 115 ? 42.986 42.874 40.765 1.00 79.28 115 THR A CA 1
ATOM 854 C C . THR A 1 115 ? 44.478 43.174 40.823 1.00 79.89 115 THR A C 1
ATOM 855 O O . THR A 1 115 ? 44.898 44.316 40.643 1.00 79.92 115 THR A O 1
ATOM 859 N N . VAL A 1 116 ? 45.277 42.146 41.078 1.00 80.61 116 VAL A N 1
ATOM 860 C CA . VAL A 1 116 ? 46.732 42.291 41.121 1.00 81.47 116 VAL A CA 1
ATOM 861 C C . VAL A 1 116 ? 47.282 42.777 39.763 1.00 81.96 116 VAL A C 1
ATOM 862 O O . VAL A 1 116 ? 48.082 43.723 39.698 1.00 81.84 116 VAL A O 1
ATOM 866 N N . SER A 1 117 ? 46.801 42.138 38.693 1.00 82.64 117 SER A N 1
ATOM 867 C CA . SER A 1 117 ? 47.138 42.451 37.295 1.00 83.03 117 SER A CA 1
ATOM 868 C C . SER A 1 117 ? 46.729 43.867 36.859 1.00 83.14 117 SER A C 1
ATOM 869 O O . SER A 1 117 ? 46.690 44.179 35.669 1.00 83.17 117 SER A O 1
ATOM 872 N N . LYS A 1 118 ? 46.440 44.721 37.831 1.00 83.35 118 LYS A N 1
ATOM 873 C CA . LYS A 1 118 ? 45.888 46.028 37.567 1.00 83.51 118 LYS A CA 1
ATOM 874 C C . LYS A 1 118 ? 46.593 47.052 38.427 1.00 83.66 118 LYS A C 1
ATOM 875 O O . LYS A 1 118 ? 46.693 48.201 38.049 1.00 83.93 118 LYS A O 1
ATOM 881 N N . LEU A 1 119 ? 47.065 46.634 39.599 1.00 83.98 119 LEU A N 1
ATOM 882 C CA . LEU A 1 119 ? 47.854 47.511 40.469 1.00 84.00 119 LEU A CA 1
ATOM 883 C C . LEU A 1 119 ? 49.331 47.422 40.088 1.00 84.49 119 LEU A C 1
ATOM 884 O O . LEU A 1 119 ? 50.088 48.384 40.236 1.00 84.35 119 LEU A O 1
ATOM 889 N N . THR A 1 120 ? 49.723 46.245 39.604 1.00 84.97 120 THR A N 1
ATOM 890 C CA . THR A 1 120 ? 51.077 45.998 39.129 1.00 85.48 120 THR A CA 1
ATOM 891 C C . THR A 1 120 ? 51.349 46.856 37.895 1.00 85.52 120 THR A C 1
ATOM 892 O O . THR A 1 120 ? 52.005 47.889 37.988 1.00 85.24 120 THR A O 1
ATOM 896 N N . TYR A 1 121 ? 50.816 46.421 36.756 1.00 85.97 121 TYR A N 1
ATOM 897 C CA . TYR A 1 121 ? 50.897 47.131 35.482 1.00 86.63 121 TYR A CA 1
ATOM 898 C C . TYR A 1 121 ? 50.730 48.653 35.651 1.00 87.01 121 TYR A C 1
ATOM 899 O O . TYR A 1 121 ? 51.343 49.446 34.937 1.00 86.94 121 TYR A O 1
ATOM 908 N N . LEU A 1 122 ? 49.902 49.039 36.618 1.00 87.50 122 LEU A N 1
ATOM 909 C CA . LEU A 1 122 ? 49.746 50.430 37.028 1.00 87.69 122 LEU A CA 1
ATOM 910 C C . LEU A 1 122 ? 50.535 50.719 38.322 1.00 88.07 122 LEU A C 1
ATOM 911 O O . LEU A 1 122 ? 49.941 51.059 39.353 1.00 88.21 122 LEU A O 1
ATOM 916 N N . SER A 1 123 ? 51.859 50.550 38.276 1.00 88.09 123 SER A N 1
ATOM 917 C CA . SER A 1 123 ? 52.764 50.940 39.382 1.00 87.84 123 SER A CA 1
ATOM 918 C C . SER A 1 123 ? 54.195 50.474 39.135 1.00 87.77 123 SER A C 1
ATOM 919 O O . SER A 1 123 ? 55.057 51.275 38.766 1.00 87.61 123 SER A O 1
ATOM 921 N N . PHE A 1 127 ? 57.191 46.244 40.371 1.00 78.53 127 PHE A N 1
ATOM 922 C CA . PHE A 1 127 ? 57.045 44.927 40.994 1.00 78.53 127 PHE A CA 1
ATOM 923 C C . PHE A 1 127 ? 56.289 43.903 40.131 1.00 78.41 127 PHE A C 1
ATOM 924 O O . PHE A 1 127 ? 55.509 44.284 39.258 1.00 78.61 127 PHE A O 1
ATOM 932 N N . THR A 1 128 ? 56.554 42.613 40.364 1.00 78.21 128 THR A N 1
ATOM 933 C CA . THR A 1 128 ? 55.783 41.521 39.750 1.00 77.89 128 THR A CA 1
ATOM 934 C C . THR A 1 128 ? 54.607 41.186 40.660 1.00 77.92 128 THR A C 1
ATOM 935 O O . THR A 1 128 ? 54.482 41.763 41.747 1.00 77.74 128 THR A O 1
ATOM 939 N N . ASN A 1 129 ? 53.754 40.253 40.228 1.00 78.03 129 ASN A N 1
ATOM 940 C CA . ASN A 1 129 ? 52.540 39.906 40.993 1.00 78.11 129 ASN A CA 1
ATOM 941 C C . ASN A 1 129 ? 52.794 39.095 42.270 1.00 77.96 129 ASN A C 1
ATOM 942 O O . ASN A 1 129 ? 52.186 39.359 43.314 1.00 77.73 129 ASN A O 1
ATOM 947 N N . LEU A 1 130 ? 53.701 38.125 42.180 1.00 77.75 130 LEU A N 1
ATOM 948 C CA . LEU A 1 130 ? 54.127 37.355 43.338 1.00 77.61 130 LEU A CA 1
ATOM 949 C C . LEU A 1 130 ? 54.597 38.305 44.447 1.00 77.35 130 LEU A C 1
ATOM 950 O O . LEU A 1 130 ? 54.292 38.096 45.627 1.00 77.46 130 LEU A O 1
ATOM 955 N N . GLU A 1 131 ? 55.305 39.362 44.052 1.00 76.78 131 GLU A N 1
ATOM 956 C CA . GLU A 1 131 ? 55.772 40.377 44.991 1.00 76.38 131 GLU A CA 1
ATOM 957 C C . GLU A 1 131 ? 54.633 41.172 45.625 1.00 75.76 131 GLU A C 1
ATOM 958 O O . GLU A 1 131 ? 54.730 41.579 46.780 1.00 75.55 131 GLU A O 1
ATOM 964 N N . LEU A 1 132 ? 53.566 41.401 44.868 1.00 75.15 132 LEU A N 1
ATOM 965 C CA . LEU A 1 132 ? 52.375 42.019 45.420 1.00 74.83 132 LEU A CA 1
ATOM 966 C C . LEU A 1 132 ? 51.700 41.010 46.357 1.00 74.80 132 LEU A C 1
ATOM 967 O O . LEU A 1 132 ? 51.355 41.336 47.491 1.00 74.83 132 LEU A O 1
ATOM 972 N N . ILE A 1 133 ? 51.532 39.779 45.880 1.00 74.58 133 ILE A N 1
ATOM 973 C CA . ILE A 1 133 ? 50.877 38.719 46.652 1.00 74.14 133 ILE A CA 1
ATOM 974 C C . ILE A 1 133 ? 51.592 38.452 47.979 1.00 73.65 133 ILE A C 1
ATOM 975 O O . ILE A 1 133 ? 50.948 38.365 49.020 1.00 73.79 133 ILE A O 1
ATOM 980 N N . ASN A 1 134 ? 52.917 38.348 47.947 1.00 72.96 134 ASN A N 1
ATOM 981 C CA . ASN A 1 134 ? 53.681 38.190 49.177 1.00 72.49 134 ASN A CA 1
ATOM 982 C C . ASN A 1 134 ? 53.508 39.365 50.139 1.00 72.51 134 ASN A C 1
ATOM 983 O O . ASN A 1 134 ? 53.504 39.188 51.355 1.00 72.45 134 ASN A O 1
ATOM 988 N N . GLN A 1 135 ? 53.334 40.560 49.583 1.00 72.68 135 GLN A N 1
ATOM 989 C CA . GLN A 1 135 ? 53.123 41.769 50.378 1.00 72.73 135 GLN A CA 1
ATOM 990 C C . GLN A 1 135 ? 51.729 41.793 51.001 1.00 72.91 135 GLN A C 1
ATOM 991 O O . GLN A 1 135 ? 51.556 42.307 52.113 1.00 73.42 135 GLN A O 1
ATOM 997 N N . GLU A 1 136 ? 50.741 41.244 50.290 1.00 72.71 136 GLU A N 1
ATOM 998 C CA . GLU A 1 136 ? 49.397 41.050 50.854 1.00 72.32 136 GLU A CA 1
ATOM 999 C C . GLU A 1 136 ? 49.460 40.039 51.994 1.00 72.05 136 GLU A C 1
ATOM 1000 O O . GLU A 1 136 ? 48.804 40.207 53.022 1.00 72.17 136 GLU A O 1
ATOM 1006 N N . LYS A 1 137 ? 50.263 39.000 51.796 1.00 71.87 137 LYS A N 1
ATOM 1007 C CA . LYS A 1 137 ? 50.425 37.922 52.764 1.00 71.86 137 LYS A CA 1
ATOM 1008 C C . LYS A 1 137 ? 51.191 38.385 54.003 1.00 71.63 137 LYS A C 1
ATOM 1009 O O . LYS A 1 137 ? 50.884 37.958 55.111 1.00 71.45 137 LYS A O 1
ATOM 1015 N N . ASP A 1 138 ? 52.175 39.266 53.811 1.00 71.43 138 ASP A N 1
ATOM 1016 C CA . ASP A 1 138 ? 52.955 39.801 54.924 1.00 71.16 138 ASP A CA 1
ATOM 1017 C C . ASP A 1 138 ? 52.179 40.822 55.757 1.00 70.96 138 ASP A C 1
ATOM 1018 O O . ASP A 1 138 ? 52.239 40.784 56.994 1.00 70.49 138 ASP A O 1
ATOM 1023 N N . ILE A 1 139 ? 51.446 41.719 55.088 1.00 70.76 139 ILE A N 1
ATOM 1024 C CA . ILE A 1 139 ? 50.527 42.641 55.785 1.00 70.52 139 ILE A CA 1
ATOM 1025 C C . ILE A 1 139 ? 49.492 41.895 56.640 1.00 70.66 139 ILE A C 1
ATOM 1026 O O . ILE A 1 139 ? 49.373 42.130 57.848 1.00 70.68 139 ILE A O 1
ATOM 1031 N N . LEU A 1 140 ? 48.748 40.995 56.011 1.00 70.54 140 LEU A N 1
ATOM 1032 C CA . LEU A 1 140 ? 47.715 40.267 56.710 1.00 70.61 140 LEU A CA 1
ATOM 1033 C C . LEU A 1 140 ? 48.230 39.593 57.981 1.00 70.78 140 LEU A C 1
ATOM 1034 O O . LEU A 1 140 ? 47.646 39.745 59.053 1.00 70.80 140 LEU A O 1
ATOM 1039 N N . GLU A 1 141 ? 49.334 38.866 57.876 1.00 71.01 141 GLU A N 1
ATOM 1040 C CA . GLU A 1 141 ? 49.780 38.090 59.015 1.00 71.15 141 GLU A CA 1
ATOM 1041 C C . GLU A 1 141 ? 50.424 38.905 60.130 1.00 70.85 141 GLU A C 1
ATOM 1042 O O . GLU A 1 141 ? 50.404 38.502 61.283 1.00 71.27 141 GLU A O 1
ATOM 1048 N N . ALA A 1 142 ? 50.930 40.083 59.793 1.00 70.85 142 ALA A N 1
ATOM 1049 C CA . ALA A 1 142 ? 51.434 41.029 60.787 1.00 70.80 142 ALA A CA 1
ATOM 1050 C C . ALA A 1 142 ? 50.321 41.644 61.639 1.00 70.96 142 ALA A C 1
ATOM 1051 O O . ALA A 1 142 ? 50.486 41.809 62.844 1.00 71.10 142 ALA A O 1
ATOM 1053 N N . LEU A 1 143 ? 49.196 41.988 61.015 1.00 71.19 143 LEU A N 1
ATOM 1054 C CA . LEU A 1 143 ? 48.026 42.494 61.740 1.00 71.55 143 LEU A CA 1
ATOM 1055 C C . LEU A 1 143 ? 47.175 41.381 62.358 1.00 71.71 143 LEU A C 1
ATOM 1056 O O . LEU A 1 143 ? 46.129 41.651 62.945 1.00 71.49 143 LEU A O 1
ATOM 1061 N N . LYS A 1 144 ? 47.627 40.138 62.212 1.00 72.30 144 LYS A N 1
ATOM 1062 C CA . LYS A 1 144 ? 46.887 38.953 62.653 1.00 73.16 144 LYS A CA 1
ATOM 1063 C C . LYS A 1 144 ? 45.480 38.916 62.052 1.00 72.76 144 LYS A C 1
ATOM 1064 O O . LYS A 1 144 ? 44.527 38.506 62.708 1.00 72.92 144 LYS A O 1
ATOM 1070 N N . TRP A 1 145 ? 45.372 39.366 60.802 1.00 72.58 145 TRP A N 1
ATOM 1071 C CA . TRP A 1 145 ? 44.124 39.359 60.018 1.00 72.14 145 TRP A CA 1
ATOM 1072 C C . TRP A 1 145 ? 42.992 40.251 60.571 1.00 72.18 145 TRP A C 1
ATOM 1073 O O . TRP A 1 145 ? 41.854 40.190 60.090 1.00 72.56 145 TRP A O 1
ATOM 1084 N N . ASP A 1 146 ? 43.311 41.088 61.557 1.00 71.85 146 ASP A N 1
ATOM 1085 C CA . ASP A 1 146 ? 42.357 42.058 62.102 1.00 71.56 146 ASP A CA 1
ATOM 1086 C C . ASP A 1 146 ? 42.368 43.310 61.207 1.00 71.01 146 ASP A C 1
ATOM 1087 O O . ASP A 1 146 ? 42.976 44.331 61.554 1.00 70.81 146 ASP A O 1
ATOM 1092 N N . THR A 1 147 ? 41.673 43.217 60.069 1.00 70.38 147 THR A N 1
ATOM 1093 C CA . THR A 1 147 ? 41.769 44.207 58.985 1.00 70.26 147 THR A CA 1
ATOM 1094 C C . THR A 1 147 ? 40.719 45.311 59.004 1.00 70.25 147 THR A C 1
ATOM 1095 O O . THR A 1 147 ? 40.998 46.450 58.637 1.00 70.65 147 THR A O 1
ATOM 1099 N N . GLU A 1 148 ? 39.499 44.952 59.376 1.00 70.39 148 GLU A N 1
ATOM 1100 C CA . GLU A 1 148 ? 38.382 45.886 59.534 1.00 70.24 148 GLU A CA 1
ATOM 1101 C C . GLU A 1 148 ? 38.662 46.966 60.613 1.00 70.07 148 GLU A C 1
ATOM 1102 O O . GLU A 1 148 ? 39.639 46.853 61.382 1.00 69.83 148 GLU A O 1
ATOM 1108 N N . ALA A 1 149 ? 37.819 48.006 60.650 1.00 69.86 149 ALA A N 1
ATOM 1109 C CA . ALA A 1 149 ? 37.966 49.168 61.564 1.00 70.22 149 ALA A CA 1
ATOM 1110 C C . ALA A 1 149 ? 36.807 50.153 61.444 1.00 70.32 149 ALA A C 1
ATOM 1111 O O . ALA A 1 149 ? 36.153 50.224 60.416 1.00 70.82 149 ALA A O 1
ATOM 1113 N N . VAL A 1 150 ? 36.549 50.934 62.481 1.00 70.62 150 VAL A N 1
ATOM 1114 C CA . VAL A 1 150 ? 35.578 52.002 62.311 1.00 71.09 150 VAL A CA 1
ATOM 1115 C C . VAL A 1 150 ? 36.168 53.085 61.374 1.00 71.50 150 VAL A C 1
ATOM 1116 O O . VAL A 1 150 ? 37.239 53.622 61.641 1.00 71.55 150 VAL A O 1
ATOM 1120 N N . LEU A 1 151 ? 35.473 53.372 60.275 1.00 71.68 151 LEU A N 1
ATOM 1121 C CA . LEU A 1 151 ? 35.936 54.354 59.297 1.00 72.07 151 LEU A CA 1
ATOM 1122 C C . LEU A 1 151 ? 35.188 55.649 59.472 1.00 72.38 151 LEU A C 1
ATOM 1123 O O . LEU A 1 151 ? 33.966 55.630 59.666 1.00 72.59 151 LEU A O 1
ATOM 1128 N N . ALA A 1 152 ? 35.895 56.769 59.349 1.00 72.25 152 ALA A N 1
ATOM 1129 C CA . ALA A 1 152 ? 35.254 58.075 59.456 1.00 72.72 152 ALA A CA 1
ATOM 1130 C C . ALA A 1 152 ? 33.937 57.972 58.710 1.00 73.02 152 ALA A C 1
ATOM 1131 O O . ALA A 1 152 ? 32.907 58.507 59.104 1.00 73.81 152 ALA A O 1
ATOM 1133 N N . THR A 1 153 ? 33.969 57.202 57.649 1.00 72.96 153 THR A N 1
ATOM 1134 C CA . THR A 1 153 ? 32.921 57.245 56.698 1.00 72.87 153 THR A CA 1
ATOM 1135 C C . THR A 1 153 ? 31.682 56.461 57.132 1.00 73.05 153 THR A C 1
ATOM 1136 O O . THR A 1 153 ? 30.600 56.677 56.593 1.00 73.34 153 THR A O 1
ATOM 1140 N N . ASP A 1 154 ? 31.836 55.586 58.131 1.00 73.08 154 ASP A N 1
ATOM 1141 C CA . ASP A 1 154 ? 30.727 54.785 58.649 1.00 73.02 154 ASP A CA 1
ATOM 1142 C C . ASP A 1 154 ? 29.776 55.641 59.487 1.00 73.00 154 ASP A C 1
ATOM 1143 O O . ASP A 1 154 ? 28.632 55.235 59.753 1.00 73.60 154 ASP A O 1
ATOM 1148 N N . PHE A 1 155 ? 30.251 56.800 59.942 1.00 72.29 155 PHE A N 1
ATOM 1149 C CA . PHE A 1 155 ? 29.452 57.645 60.813 1.00 71.53 155 PHE A CA 1
ATOM 1150 C C . PHE A 1 155 ? 28.431 58.482 60.078 1.00 71.72 155 PHE A C 1
ATOM 1151 O O . PHE A 1 155 ? 27.403 58.795 60.665 1.00 72.37 155 PHE A O 1
ATOM 1159 N N . LEU A 1 156 ? 28.703 58.849 58.819 1.00 71.60 156 LEU A N 1
ATOM 1160 C CA . LEU A 1 156 ? 27.839 59.772 58.039 1.00 71.63 156 LEU A CA 1
ATOM 1161 C C . LEU A 1 156 ? 26.335 59.664 58.261 1.00 71.85 156 LEU A C 1
ATOM 1162 O O . LEU A 1 156 ? 25.682 60.636 58.641 1.00 72.04 156 LEU A O 1
ATOM 1167 N N . ILE A 1 157 ? 25.785 58.480 58.049 1.00 72.11 157 ILE A N 1
ATOM 1168 C CA . ILE A 1 157 ? 24.346 58.349 58.073 1.00 72.44 157 ILE A CA 1
ATOM 1169 C C . ILE A 1 157 ? 23.778 58.361 59.490 1.00 72.96 157 ILE A C 1
ATOM 1170 O O . ILE A 1 157 ? 22.807 59.101 59.740 1.00 73.51 157 ILE A O 1
ATOM 1175 N N . PRO A 1 158 ? 24.318 57.543 60.408 1.00 72.73 158 PRO A N 1
ATOM 1176 C CA . PRO A 1 158 ? 23.936 57.636 61.820 1.00 72.17 158 PRO A CA 1
ATOM 1177 C C . PRO A 1 158 ? 23.968 59.063 62.388 1.00 72.16 158 PRO A C 1
ATOM 1178 O O . PRO A 1 158 ? 23.083 59.430 63.175 1.00 72.36 158 PRO A O 1
ATOM 1182 N N . LEU A 1 159 ? 24.945 59.874 61.987 1.00 71.86 159 LEU A N 1
ATOM 1183 C CA . LEU A 1 159 ? 24.967 61.271 62.436 1.00 71.82 159 LEU A CA 1
ATOM 1184 C C . LEU A 1 159 ? 23.810 62.062 61.847 1.00 71.93 159 LEU A C 1
ATOM 1185 O O . LEU A 1 159 ? 23.119 62.779 62.596 1.00 71.87 159 LEU A O 1
ATOM 1190 N N . CYS A 1 160 ? 23.597 61.916 60.529 1.00 71.44 160 CYS A N 1
ATOM 1191 C CA . CYS A 1 160 ? 22.447 62.534 59.841 1.00 71.73 160 CYS A CA 1
ATOM 1192 C C . CYS A 1 160 ? 21.103 62.224 60.495 1.00 71.27 160 CYS A C 1
ATOM 1193 O O . CYS A 1 160 ? 20.292 63.123 60.698 1.00 71.04 160 CYS A O 1
ATOM 1196 N N . ASN A 1 161 ? 20.871 60.946 60.792 1.00 71.12 161 ASN A N 1
ATOM 1197 C CA . ASN A 1 161 ? 19.659 60.516 61.474 1.00 71.14 161 ASN A CA 1
ATOM 1198 C C . ASN A 1 161 ? 19.528 61.119 62.871 1.00 70.89 161 ASN A C 1
ATOM 1199 O O . ASN A 1 161 ? 18.471 61.633 63.225 1.00 71.21 161 ASN A O 1
ATOM 1204 N N . ALA A 1 162 ? 20.600 61.068 63.656 1.00 70.43 162 ALA A N 1
ATOM 1205 C CA . ALA A 1 162 ? 20.589 61.656 64.990 1.00 70.07 162 ALA A CA 1
ATOM 1206 C C . ALA A 1 162 ? 20.404 63.194 65.018 1.00 70.12 162 ALA A C 1
ATOM 1207 O O . ALA A 1 162 ? 19.739 63.729 65.916 1.00 69.78 162 ALA A O 1
ATOM 1209 N N . LEU A 1 163 ? 20.963 63.912 64.044 1.00 70.20 163 LEU A N 1
ATOM 1210 C CA . LEU A 1 163 ? 20.702 65.359 63.955 1.00 70.46 163 LEU A CA 1
ATOM 1211 C C . LEU A 1 163 ? 19.342 65.631 63.338 1.00 70.70 163 LEU A C 1
ATOM 1212 O O . LEU A 1 163 ? 19.050 66.768 62.958 1.00 70.19 163 LEU A O 1
ATOM 1217 N N . LYS A 1 164 ? 18.540 64.567 63.220 1.00 71.24 164 LYS A N 1
ATOM 1218 C CA . LYS A 1 164 ? 17.164 64.608 62.722 1.00 72.02 164 LYS A CA 1
ATOM 1219 C C . LYS A 1 164 ? 16.969 65.332 61.377 1.00 72.09 164 LYS A C 1
ATOM 1220 O O . LYS A 1 164 ? 15.915 65.922 61.132 1.00 72.54 164 LYS A O 1
ATOM 1226 N N . ILE A 1 165 ? 17.982 65.279 60.513 1.00 72.15 165 ILE A N 1
ATOM 1227 C CA . ILE A 1 165 ? 17.858 65.701 59.108 1.00 72.06 165 ILE A CA 1
ATOM 1228 C C . ILE A 1 165 ? 16.944 64.733 58.337 1.00 72.61 165 ILE A C 1
ATOM 1229 O O . ILE A 1 165 ? 17.147 63.508 58.367 1.00 72.42 165 ILE A O 1
ATOM 1234 N N . PRO A 1 166 ? 15.958 65.287 57.629 1.00 73.05 166 PRO A N 1
ATOM 1235 C CA . PRO A 1 166 ? 14.993 64.489 56.871 1.00 73.18 166 PRO A CA 1
ATOM 1236 C C . PRO A 1 166 ? 15.676 63.587 55.854 1.00 73.64 166 PRO A C 1
ATOM 1237 O O . PRO A 1 166 ? 16.566 64.035 55.118 1.00 73.69 166 PRO A O 1
ATOM 1241 N N . GLU A 1 167 ? 15.261 62.323 55.827 1.00 74.27 167 GLU A N 1
ATOM 1242 C CA . GLU A 1 167 ? 15.858 61.314 54.944 1.00 74.91 167 GLU A CA 1
ATOM 1243 C C . GLU A 1 167 ? 16.081 61.782 53.505 1.00 74.99 167 GLU A C 1
ATOM 1244 O O . GLU A 1 167 ? 17.111 61.455 52.908 1.00 75.19 167 GLU A O 1
ATOM 1250 N N . ASP A 1 168 ? 15.127 62.555 52.972 1.00 74.98 168 ASP A N 1
ATOM 1251 C CA . ASP A 1 168 ? 15.162 63.077 51.590 1.00 74.89 168 ASP A CA 1
ATOM 1252 C C . ASP A 1 168 ? 16.537 63.622 51.142 1.00 73.88 168 ASP A C 1
ATOM 1253 O O . ASP A 1 168 ? 16.849 63.616 49.953 1.00 73.52 168 ASP A O 1
ATOM 1258 N N . LEU A 1 169 ? 17.351 64.091 52.088 1.00 72.69 169 LEU A N 1
ATOM 1259 C CA . LEU A 1 169 ? 18.619 64.738 51.742 1.00 71.60 169 LEU A CA 1
ATOM 1260 C C . LEU A 1 169 ? 19.846 63.845 51.785 1.00 70.98 169 LEU A C 1
ATOM 1261 O O . LEU A 1 169 ? 20.932 64.297 51.440 1.00 70.49 169 LEU A O 1
ATOM 1266 N N . TRP A 1 170 ? 19.666 62.584 52.174 1.00 70.48 170 TRP A N 1
ATOM 1267 C CA . TRP A 1 170 ? 20.798 61.711 52.466 1.00 70.07 170 TRP A CA 1
ATOM 1268 C C . TRP A 1 170 ? 21.638 61.354 51.235 1.00 69.89 170 TRP A C 1
ATOM 1269 O O . TRP A 1 170 ? 22.866 61.389 51.324 1.00 69.81 170 TRP A O 1
ATOM 1280 N N . PRO A 1 171 ? 21.005 61.041 50.099 1.00 69.53 171 PRO A N 1
ATOM 1281 C CA . PRO A 1 171 ? 21.731 60.855 48.833 1.00 69.22 171 PRO A CA 1
ATOM 1282 C C . PRO A 1 171 ? 22.768 61.952 48.560 1.00 69.13 171 PRO A C 1
ATOM 1283 O O . PRO A 1 171 ? 23.959 61.665 48.534 1.00 69.22 171 PRO A O 1
ATOM 1287 N N . GLN A 1 172 ? 22.330 63.196 48.402 1.00 69.16 172 GLN A N 1
ATOM 1288 C CA . GLN A 1 172 ? 23.252 64.287 48.078 1.00 69.77 172 GLN A CA 1
ATOM 1289 C C . GLN A 1 172 ? 24.280 64.546 49.196 1.00 69.96 172 GLN A C 1
ATOM 1290 O O . GLN A 1 172 ? 25.458 64.806 48.922 1.00 70.05 172 GLN A O 1
ATOM 1296 N N . LEU A 1 173 ? 23.838 64.462 50.451 1.00 70.11 173 LEU A N 1
ATOM 1297 C CA . LEU A 1 173 ? 24.682 64.846 51.580 1.00 69.92 173 LEU A CA 1
ATOM 1298 C C . LEU A 1 173 ? 25.749 63.803 51.707 1.00 69.77 173 LEU A C 1
ATOM 1299 O O . LEU A 1 173 ? 26.923 64.124 51.836 1.00 69.53 173 LEU A O 1
ATOM 1304 N N . TYR A 1 174 ? 25.318 62.550 51.624 1.00 69.81 174 TYR A N 1
ATOM 1305 C CA . TYR A 1 174 ? 26.212 61.418 51.701 1.00 70.08 174 TYR A CA 1
ATOM 1306 C C . TYR A 1 174 ? 27.286 61.569 50.651 1.00 70.39 174 TYR A C 1
ATOM 1307 O O . TYR A 1 174 ? 28.479 61.450 50.938 1.00 70.08 174 TYR A O 1
ATOM 1316 N N . GLU A 1 175 ? 26.829 61.824 49.430 1.00 71.26 175 GLU A N 1
ATOM 1317 C CA . GLU A 1 175 ? 27.673 61.951 48.251 1.00 71.95 175 GLU A CA 1
ATOM 1318 C C . GLU A 1 175 ? 28.782 63.003 48.427 1.00 71.46 175 GLU A C 1
ATOM 1319 O O . GLU A 1 175 ? 29.968 62.684 48.295 1.00 71.52 175 GLU A O 1
ATOM 1325 N N . ALA A 1 176 ? 28.392 64.236 48.747 1.00 70.84 176 ALA A N 1
ATOM 1326 C CA . ALA A 1 176 ? 29.343 65.316 48.989 1.00 70.91 176 ALA A CA 1
ATOM 1327 C C . ALA A 1 176 ? 30.264 65.069 50.206 1.00 70.95 176 ALA A C 1
ATOM 1328 O O . ALA A 1 176 ? 31.494 65.240 50.118 1.00 71.35 176 ALA A O 1
ATOM 1330 N N . ALA A 1 177 ? 29.683 64.662 51.329 1.00 70.07 177 ALA A N 1
ATOM 1331 C CA . ALA A 1 177 ? 30.472 64.531 52.540 1.00 69.76 177 ALA A CA 1
ATOM 1332 C C . ALA A 1 177 ? 31.503 63.403 52.506 1.00 69.48 177 ALA A C 1
ATOM 1333 O O . ALA A 1 177 ? 32.597 63.563 53.057 1.00 69.68 177 ALA A O 1
ATOM 1335 N N . SER A 1 178 ? 31.183 62.278 51.870 1.00 69.06 178 SER A N 1
ATOM 1336 C CA . SER A 1 178 ? 32.182 61.201 51.748 1.00 68.78 178 SER A CA 1
ATOM 1337 C C . SER A 1 178 ? 33.347 61.602 50.828 1.00 69.29 178 SER A C 1
ATOM 1338 O O . SER A 1 178 ? 34.502 61.265 51.105 1.00 69.15 178 SER A O 1
ATOM 1341 N N . THR A 1 179 ? 33.046 62.345 49.761 1.00 69.51 179 THR A N 1
ATOM 1342 C CA . THR A 1 179 ? 34.085 62.856 48.884 1.00 69.97 179 THR A CA 1
ATOM 1343 C C . THR A 1 179 ? 35.005 63.749 49.701 1.00 70.56 179 THR A C 1
ATOM 1344 O O . THR A 1 179 ? 36.225 63.572 49.688 1.00 71.24 179 THR A O 1
ATOM 1348 N N . THR A 1 180 ? 34.403 64.698 50.415 1.00 70.87 180 THR A N 1
ATOM 1349 C CA . THR A 1 180 ? 35.107 65.583 51.339 1.00 71.17 180 THR A CA 1
ATOM 1350 C C . THR A 1 180 ? 35.935 64.833 52.402 1.00 71.24 180 THR A C 1
ATOM 1351 O O . THR A 1 180 ? 37.118 65.146 52.625 1.00 71.30 180 THR A O 1
ATOM 1355 N N . ILE A 1 181 ? 35.330 63.844 53.055 1.00 71.02 181 ILE A N 1
ATOM 1356 C CA . ILE A 1 181 ? 36.089 63.073 54.045 1.00 71.11 181 ILE A CA 1
ATOM 1357 C C . ILE A 1 181 ? 37.274 62.326 53.394 1.00 71.53 181 ILE A C 1
ATOM 1358 O O . ILE A 1 181 ? 38.418 62.469 53.853 1.00 71.14 181 ILE A O 1
ATOM 1363 N N . CYS A 1 182 ? 37.002 61.585 52.309 1.00 71.73 182 CYS A N 1
ATOM 1364 C CA . CYS A 1 182 ? 38.050 60.843 51.597 1.00 72.00 182 CYS A CA 1
ATOM 1365 C C . CYS A 1 182 ? 39.220 61.689 51.125 1.00 71.87 182 CYS A C 1
ATOM 1366 O O . CYS A 1 182 ? 40.336 61.198 51.106 1.00 72.13 182 CYS A O 1
ATOM 1369 N N . LYS A 1 183 ? 39.005 62.944 50.745 1.00 71.80 183 LYS A N 1
ATOM 1370 C CA . LYS A 1 183 ? 40.164 63.753 50.351 1.00 71.99 183 LYS A CA 1
ATOM 1371 C C . LYS A 1 183 ? 40.960 64.239 51.566 1.00 72.10 183 LYS A C 1
ATOM 1372 O O . LYS A 1 183 ? 42.182 64.112 51.584 1.00 72.71 183 LYS A O 1
ATOM 1378 N N . ALA A 1 184 ? 40.274 64.758 52.592 1.00 71.81 184 ALA A N 1
ATOM 1379 C CA . ALA A 1 184 ? 40.924 65.214 53.840 1.00 70.60 184 ALA A CA 1
ATOM 1380 C C . ALA A 1 184 ? 41.893 64.187 54.424 1.00 70.19 184 ALA A C 1
ATOM 1381 O O . ALA A 1 184 ? 42.999 64.544 54.816 1.00 69.60 184 ALA A O 1
ATOM 1383 N N . LEU A 1 185 ? 41.480 62.914 54.441 1.00 70.14 185 LEU A N 1
ATOM 1384 C CA . LEU A 1 185 ? 42.285 61.803 54.985 1.00 70.10 185 LEU A CA 1
ATOM 1385 C C . LEU A 1 185 ? 43.670 61.648 54.357 1.00 70.74 185 LEU A C 1
ATOM 1386 O O . LEU A 1 185 ? 44.472 60.855 54.844 1.00 70.82 185 LEU A O 1
ATOM 1391 N N . ILE A 1 186 ? 43.935 62.372 53.269 1.00 71.23 186 ILE A N 1
ATOM 1392 C CA . ILE A 1 186 ? 45.266 62.400 52.662 1.00 72.08 186 ILE A CA 1
ATOM 1393 C C . ILE A 1 186 ? 46.257 63.124 53.586 1.00 72.64 186 ILE A C 1
ATOM 1394 O O . ILE A 1 186 ? 47.426 62.735 53.703 1.00 72.22 186 ILE A O 1
ATOM 1399 N N . GLN A 1 187 ? 45.772 64.178 54.233 1.00 73.75 187 GLN A N 1
ATOM 1400 C CA . GLN A 1 187 ? 46.605 65.064 55.039 1.00 75.36 187 GLN A CA 1
ATOM 1401 C C . GLN A 1 187 ? 47.020 64.460 56.403 1.00 76.22 187 GLN A C 1
ATOM 1402 O O . GLN A 1 187 ? 46.194 63.836 57.105 1.00 76.57 187 GLN A O 1
ATOM 1408 N N . PRO A 1 188 ? 48.297 64.631 56.751 1.00 76.83 188 PRO A N 1
ATOM 1409 C CA . PRO A 1 188 ? 48.904 64.052 57.963 1.00 77.43 188 PRO A CA 1
ATOM 1410 C C . PRO A 1 188 ? 48.156 64.303 59.279 1.00 78.27 188 PRO A C 1
ATOM 1411 O O . PRO A 1 188 ? 47.930 63.368 60.053 1.00 78.84 188 PRO A O 1
ATOM 1415 N N . ASN A 1 189 ? 47.763 65.547 59.523 1.00 78.85 189 ASN A N 1
ATOM 1416 C CA . ASN A 1 189 ? 47.110 65.921 60.770 1.00 79.33 189 ASN A CA 1
ATOM 1417 C C . ASN A 1 189 ? 45.686 65.357 60.939 1.00 79.54 189 ASN A C 1
ATOM 1418 O O . ASN A 1 189 ? 45.044 65.566 61.968 1.00 80.31 189 ASN A O 1
ATOM 1423 N N . ILE A 1 190 ? 45.188 64.630 59.952 1.00 79.51 190 ILE A N 1
ATOM 1424 C CA . ILE A 1 190 ? 43.832 64.108 60.042 1.00 79.54 190 ILE A CA 1
ATOM 1425 C C . ILE A 1 190 ? 43.888 62.707 60.628 1.00 79.92 190 ILE A C 1
ATOM 1426 O O . ILE A 1 190 ? 42.923 62.225 61.222 1.00 79.86 190 ILE A O 1
ATOM 1431 N N . ALA A 1 191 ? 45.041 62.059 60.478 1.00 80.58 191 ALA A N 1
ATOM 1432 C CA . ALA A 1 191 ? 45.183 60.642 60.847 1.00 80.97 191 ALA A CA 1
ATOM 1433 C C . ALA A 1 191 ? 44.910 60.406 62.330 1.00 81.18 191 ALA A C 1
ATOM 1434 O O . ALA A 1 191 ? 44.409 59.343 62.715 1.00 81.70 191 ALA A O 1
ATOM 1436 N N . LEU A 1 192 ? 45.228 61.412 63.145 1.00 80.77 192 LEU A N 1
ATOM 1437 C CA . LEU A 1 192 ? 45.183 61.290 64.589 1.00 80.32 192 LEU A CA 1
ATOM 1438 C C . LEU A 1 192 ? 43.786 61.524 65.180 1.00 79.75 192 LEU A C 1
ATOM 1439 O O . LEU A 1 192 ? 43.540 61.177 66.330 1.00 80.42 192 LEU A O 1
ATOM 1444 N N . LEU A 1 193 ? 42.875 62.106 64.414 1.00 78.76 193 LEU A N 1
ATOM 1445 C CA . LEU A 1 193 ? 41.541 62.407 64.935 1.00 78.05 193 LEU A CA 1
ATOM 1446 C C . LEU A 1 193 ? 40.651 61.172 64.952 1.00 77.69 193 LEU A C 1
ATOM 1447 O O . LEU A 1 193 ? 40.858 60.228 64.192 1.00 77.93 193 LEU A O 1
ATOM 1452 N N . SER A 1 194 ? 39.665 61.163 65.838 1.00 77.02 194 SER A N 1
ATOM 1453 C CA . SER A 1 194 ? 38.816 60.000 65.963 1.00 76.19 194 SER A CA 1
ATOM 1454 C C . SER A 1 194 ? 37.827 60.012 64.801 1.00 75.31 194 SER A C 1
ATOM 1455 O O . SER A 1 194 ? 37.358 61.081 64.382 1.00 75.32 194 SER A O 1
ATOM 1458 N N . PRO A 1 195 ? 37.559 58.836 64.242 1.00 74.42 195 PRO A N 1
ATOM 1459 C CA . PRO A 1 195 ? 36.747 58.745 63.032 1.00 73.85 195 PRO A CA 1
ATOM 1460 C C . PRO A 1 195 ? 35.461 59.560 63.130 1.00 73.36 195 PRO A C 1
ATOM 1461 O O . PRO A 1 195 ? 35.095 60.246 62.176 1.00 73.57 195 PRO A O 1
ATOM 1465 N N . GLY A 1 196 ? 34.797 59.509 64.276 1.00 72.79 196 GLY A N 1
ATOM 1466 C CA . GLY A 1 196 ? 33.543 60.229 64.449 1.00 72.01 196 GLY A CA 1
ATOM 1467 C C . GLY A 1 196 ? 33.748 61.720 64.300 1.00 71.90 196 GLY A C 1
ATOM 1468 O O . GLY A 1 196 ? 32.908 62.401 63.734 1.00 72.03 196 GLY A O 1
ATOM 1469 N N . LEU A 1 197 ? 34.863 62.238 64.810 1.00 71.54 197 LEU A N 1
ATOM 1470 C CA . LEU A 1 197 ? 35.158 63.657 64.650 1.00 71.18 197 LEU A CA 1
ATOM 1471 C C . LEU A 1 197 ? 35.453 64.034 63.194 1.00 71.34 197 LEU A C 1
ATOM 1472 O O . LEU A 1 197 ? 34.851 64.982 62.669 1.00 71.22 197 LEU A O 1
ATOM 1477 N N . ILE A 1 198 ? 36.363 63.302 62.544 1.00 71.05 198 ILE A N 1
ATOM 1478 C CA . ILE A 1 198 ? 36.599 63.502 61.112 1.00 71.06 198 ILE A CA 1
ATOM 1479 C C . ILE A 1 198 ? 35.262 63.614 60.365 1.00 71.46 198 ILE A C 1
ATOM 1480 O O . ILE A 1 198 ? 35.041 64.565 59.607 1.00 71.48 198 ILE A O 1
ATOM 1485 N N . CYS A 1 199 ? 34.368 62.651 60.613 1.00 72.00 199 CYS A N 1
ATOM 1486 C CA . CYS A 1 199 ? 33.054 62.612 59.981 1.00 71.51 199 CYS A CA 1
ATOM 1487 C C . CYS A 1 199 ? 32.199 63.819 60.291 1.00 71.12 199 CYS A C 1
ATOM 1488 O O . CYS A 1 199 ? 31.731 64.461 59.381 1.00 71.41 199 CYS A O 1
ATOM 1491 N N . ALA A 1 200 ? 31.958 64.090 61.570 1.00 70.77 200 ALA A N 1
ATOM 1492 C CA . ALA A 1 200 ? 31.319 65.334 62.004 1.00 70.98 200 ALA A CA 1
ATOM 1493 C C . ALA A 1 200 ? 31.803 66.540 61.194 1.00 71.07 200 ALA A C 1
ATOM 1494 O O . ALA A 1 200 ? 30.998 67.318 60.681 1.00 71.12 200 ALA A O 1
ATOM 1496 N N . GLY A 1 201 ? 33.121 66.691 61.101 1.00 71.21 201 GLY A N 1
ATOM 1497 C CA . GLY A 1 201 ? 33.724 67.799 60.386 1.00 71.90 201 GLY A CA 1
ATOM 1498 C C . GLY A 1 201 ? 33.376 67.763 58.908 1.00 72.37 201 GLY A C 1
ATOM 1499 O O . GLY A 1 201 ? 32.956 68.782 58.343 1.00 72.82 201 GLY A O 1
ATOM 1500 N N . GLY A 1 202 ? 33.532 66.598 58.278 1.00 71.94 202 GLY A N 1
ATOM 1501 C CA . GLY A 1 202 ? 33.174 66.460 56.879 1.00 72.06 202 GLY A CA 1
ATOM 1502 C C . GLY A 1 202 ? 31.759 66.951 56.603 1.00 72.19 202 GLY A C 1
ATOM 1503 O O . GLY A 1 202 ? 31.475 67.513 55.552 1.00 72.72 202 GLY A O 1
ATOM 1504 N N . LEU A 1 203 ? 30.874 66.757 57.564 1.00 72.09 203 LEU A N 1
ATOM 1505 C CA . LEU A 1 203 ? 29.463 66.975 57.355 1.00 72.49 203 LEU A CA 1
ATOM 1506 C C . LEU A 1 203 ? 29.172 68.452 57.495 1.00 72.52 203 LEU A C 1
ATOM 1507 O O . LEU A 1 203 ? 28.398 69.030 56.713 1.00 72.44 203 LEU A O 1
ATOM 1512 N N . LEU A 1 204 ? 29.810 69.064 58.486 1.00 72.22 204 LEU A N 1
ATOM 1513 C CA . LEU A 1 204 ? 29.636 70.482 58.720 1.00 72.36 204 LEU A CA 1
ATOM 1514 C C . LEU A 1 204 ? 30.133 71.286 57.532 1.00 72.67 204 LEU A C 1
ATOM 1515 O O . LEU A 1 204 ? 29.453 72.208 57.085 1.00 72.84 204 LEU A O 1
ATOM 1520 N N . THR A 1 205 ? 31.314 70.928 57.028 1.00 73.00 205 THR A N 1
ATOM 1521 C CA . THR A 1 205 ? 31.912 71.572 55.857 1.00 73.25 205 THR A CA 1
ATOM 1522 C C . THR A 1 205 ? 30.939 71.550 54.699 1.00 73.34 205 THR A C 1
ATOM 1523 O O . THR A 1 205 ? 30.688 72.590 54.070 1.00 73.70 205 THR A O 1
ATOM 1527 N N . THR A 1 206 ? 30.403 70.361 54.431 1.00 72.97 206 THR A N 1
ATOM 1528 C CA . THR A 1 206 ? 29.470 70.139 53.349 1.00 73.07 206 THR A CA 1
ATOM 1529 C C . THR A 1 206 ? 28.223 71.015 53.504 1.00 73.56 206 THR A C 1
ATOM 1530 O O . THR A 1 206 ? 27.918 71.824 52.621 1.00 72.90 206 THR A O 1
ATOM 1534 N N . ILE A 1 207 ? 27.535 70.869 54.639 1.00 74.38 207 ILE A N 1
ATOM 1535 C CA . ILE A 1 207 ? 26.346 71.682 54.967 1.00 75.49 207 ILE A CA 1
ATOM 1536 C C . ILE A 1 207 ? 26.552 73.200 54.752 1.00 76.65 207 ILE A C 1
ATOM 1537 O O . ILE A 1 207 ? 25.644 73.899 54.282 1.00 77.09 207 ILE A O 1
ATOM 1542 N N . GLU A 1 208 ? 27.743 73.693 55.080 1.00 77.78 208 GLU A N 1
ATOM 1543 C CA . GLU A 1 208 ? 28.119 75.076 54.814 1.00 79.24 208 GLU A CA 1
ATOM 1544 C C . GLU A 1 208 ? 28.179 75.418 53.302 1.00 80.24 208 GLU A C 1
ATOM 1545 O O . GLU A 1 208 ? 27.285 76.109 52.801 1.00 80.19 208 GLU A O 1
ATOM 1551 N N . THR A 1 209 ? 29.206 74.944 52.584 1.00 81.29 209 THR A N 1
ATOM 1552 C CA . THR A 1 209 ? 29.311 75.207 51.135 1.00 82.34 209 THR A CA 1
ATOM 1553 C C . THR A 1 209 ? 28.247 74.421 50.397 1.00 83.18 209 THR A C 1
ATOM 1554 O O . THR A 1 209 ? 28.341 73.203 50.268 1.00 83.61 209 THR A O 1
ATOM 1558 N N . ASP A 1 210 ? 27.245 75.141 49.905 1.00 84.25 210 ASP A N 1
ATOM 1559 C CA . ASP A 1 210 ? 25.984 74.560 49.436 1.00 85.39 210 ASP A CA 1
ATOM 1560 C C . ASP A 1 210 ? 25.085 74.124 50.605 1.00 86.05 210 ASP A C 1
ATOM 1561 O O . ASP A 1 210 ? 24.794 72.932 50.776 1.00 86.03 210 ASP A O 1
ATOM 1563 N N . ASN A 1 211 ? 24.662 75.107 51.408 1.00 86.90 211 ASN A N 1
ATOM 1564 C CA . ASN A 1 211 ? 23.651 74.907 52.451 1.00 87.59 211 ASN A CA 1
ATOM 1565 C C . ASN A 1 211 ? 22.484 74.124 51.856 1.00 87.99 211 ASN A C 1
ATOM 1566 O O . ASN A 1 211 ? 22.165 73.041 52.339 1.00 88.58 211 ASN A O 1
ATOM 1568 N N . THR A 1 212 ? 21.891 74.669 50.792 1.00 88.04 212 THR A N 1
ATOM 1569 C CA . THR A 1 212 ? 20.860 73.992 49.978 1.00 88.13 212 THR A CA 1
ATOM 1570 C C . THR A 1 212 ? 19.689 73.364 50.769 1.00 87.96 212 THR A C 1
ATOM 1571 O O . THR A 1 212 ? 19.793 72.228 51.259 1.00 87.75 212 THR A O 1
ATOM 1573 N N . ASN A 1 213 ? 18.577 74.105 50.866 1.00 87.65 213 ASN A N 1
ATOM 1574 C CA . ASN A 1 213 ? 17.397 73.676 51.635 1.00 87.16 213 ASN A CA 1
ATOM 1575 C C . ASN A 1 213 ? 17.814 72.887 52.891 1.00 86.85 213 ASN A C 1
ATOM 1576 O O . ASN A 1 213 ? 17.395 71.746 53.101 1.00 86.92 213 ASN A O 1
ATOM 1578 N N . CYS A 1 214 ? 18.656 73.515 53.711 1.00 86.33 214 CYS A N 1
ATOM 1579 C CA . CYS A 1 214 ? 19.249 72.887 54.886 1.00 85.82 214 CYS A CA 1
ATOM 1580 C C . CYS A 1 214 ? 19.712 73.955 55.888 1.00 85.50 214 CYS A C 1
ATOM 1581 O O . CYS A 1 214 ? 20.165 75.037 55.477 1.00 85.72 214 CYS A O 1
ATOM 1584 N N . ARG A 1 215 ? 19.610 73.645 57.189 1.00 84.73 215 ARG A N 1
ATOM 1585 C CA . ARG A 1 215 ? 19.914 74.606 58.276 1.00 83.79 215 ARG A CA 1
ATOM 1586 C C . ARG A 1 215 ? 21.395 75.030 58.278 1.00 83.14 215 ARG A C 1
ATOM 1587 O O . ARG A 1 215 ? 22.229 74.320 57.719 1.00 83.05 215 ARG A O 1
ATOM 1589 N N . PRO A 1 216 ? 21.735 76.171 58.883 1.00 82.61 216 PRO A N 1
ATOM 1590 C CA . PRO A 1 216 ? 23.115 76.676 58.803 1.00 82.23 216 PRO A CA 1
ATOM 1591 C C . PRO A 1 216 ? 24.039 75.955 59.784 1.00 81.87 216 PRO A C 1
ATOM 1592 O O . PRO A 1 216 ? 23.647 75.737 60.933 1.00 81.90 216 PRO A O 1
ATOM 1596 N N . TRP A 1 217 ? 25.248 75.599 59.333 1.00 81.48 217 TRP A N 1
ATOM 1597 C CA . TRP A 1 217 ? 26.226 74.822 60.137 1.00 81.20 217 TRP A CA 1
ATOM 1598 C C . TRP A 1 217 ? 26.163 75.075 61.664 1.00 80.79 217 TRP A C 1
ATOM 1599 O O . TRP A 1 217 ? 26.043 74.134 62.450 1.00 80.47 217 TRP A O 1
ATOM 1610 N N . THR A 1 218 ? 26.233 76.347 62.057 1.00 80.56 218 THR A N 1
ATOM 1611 C CA . THR A 1 218 ? 25.990 76.788 63.430 1.00 80.39 218 THR A CA 1
ATOM 1612 C C . THR A 1 218 ? 25.050 75.824 64.152 1.00 80.34 218 THR A C 1
ATOM 1613 O O . THR A 1 218 ? 25.442 75.166 65.117 1.00 80.65 218 THR A O 1
ATOM 1617 N N . CYS A 1 219 ? 23.824 75.733 63.647 1.00 79.93 219 CYS A N 1
ATOM 1618 C CA . CYS A 1 219 ? 22.747 74.964 64.264 1.00 79.68 219 CYS A CA 1
ATOM 1619 C C . CYS A 1 219 ? 23.005 73.464 64.476 1.00 78.92 219 CYS A C 1
ATOM 1620 O O . CYS A 1 219 ? 22.167 72.773 65.065 1.00 79.14 219 CYS A O 1
ATOM 1623 N N . TYR A 1 220 ? 24.134 72.951 64.000 1.00 77.79 220 TYR A N 1
ATOM 1624 C CA . TYR A 1 220 ? 24.425 71.540 64.197 1.00 76.69 220 TYR A CA 1
ATOM 1625 C C . TYR A 1 220 ? 25.599 71.268 65.146 1.00 75.93 220 TYR A C 1
ATOM 1626 O O . TYR A 1 220 ? 25.736 70.148 65.649 1.00 75.69 220 TYR A O 1
ATOM 1635 N N . LEU A 1 221 ? 26.409 72.302 65.402 1.00 75.07 221 LEU A N 1
ATOM 1636 C CA . LEU A 1 221 ? 27.558 72.256 66.332 1.00 74.29 221 LEU A CA 1
ATOM 1637 C C . LEU A 1 221 ? 27.168 71.822 67.752 1.00 73.78 221 LEU A C 1
ATOM 1638 O O . LEU A 1 221 ? 27.572 70.753 68.207 1.00 73.30 221 LEU A O 1
ATOM 1640 N N . GLU A 1 222 ? 26.383 72.647 68.440 1.00 73.49 222 GLU A N 1
ATOM 1641 C CA . GLU A 1 222 ? 25.812 72.277 69.735 1.00 73.58 222 GLU A CA 1
ATOM 1642 C C . GLU A 1 222 ? 25.370 70.811 69.829 1.00 73.57 222 GLU A C 1
ATOM 1643 O O . GLU A 1 222 ? 25.637 70.143 70.826 1.00 73.94 222 GLU A O 1
ATOM 1649 N N . ASP A 1 223 ? 24.687 70.318 68.801 1.00 73.42 223 ASP A N 1
ATOM 1650 C CA . ASP A 1 223 ? 24.188 68.940 68.792 1.00 73.16 223 ASP A CA 1
ATOM 1651 C C . ASP A 1 223 ? 25.288 67.890 68.603 1.00 72.38 223 ASP A C 1
ATOM 1652 O O . ASP A 1 223 ? 25.367 66.930 69.364 1.00 72.52 223 ASP A O 1
ATOM 1657 N N . LEU A 1 224 ? 26.135 68.057 67.596 1.00 71.12 224 LEU A N 1
ATOM 1658 C CA . LEU A 1 224 ? 27.194 67.084 67.386 1.00 70.15 224 LEU A CA 1
ATOM 1659 C C . LEU A 1 224 ? 28.012 66.948 68.661 1.00 69.58 224 LEU A C 1
ATOM 1660 O O . LEU A 1 224 ? 28.486 65.869 69.005 1.00 69.42 224 LEU A O 1
ATOM 1665 N N . SER A 1 225 ? 28.150 68.064 69.362 1.00 69.21 225 SER A N 1
ATOM 1666 C CA . SER A 1 225 ? 28.861 68.127 70.624 1.00 68.79 225 SER A CA 1
ATOM 1667 C C . SER A 1 225 ? 28.244 67.131 71.611 1.00 68.51 225 SER A C 1
ATOM 1668 O O . SER A 1 225 ? 28.951 66.377 72.273 1.00 68.30 225 SER A O 1
ATOM 1671 N N . SER A 1 226 ? 26.917 67.103 71.660 1.00 68.21 226 SER A N 1
ATOM 1672 C CA . SER A 1 226 ? 26.199 66.198 72.547 1.00 68.02 226 SER A CA 1
ATOM 1673 C C . SER A 1 226 ? 26.146 64.768 72.023 1.00 67.96 226 SER A C 1
ATOM 1674 O O . SER A 1 226 ? 26.294 63.834 72.790 1.00 68.40 226 SER A O 1
ATOM 1677 N N . ILE A 1 227 ? 25.913 64.588 70.729 1.00 67.99 227 ILE A N 1
ATOM 1678 C CA . ILE A 1 227 ? 25.910 63.246 70.129 1.00 67.65 227 ILE A CA 1
ATOM 1679 C C . ILE A 1 227 ? 27.253 62.544 70.336 1.00 67.46 227 ILE A C 1
ATOM 1680 O O . ILE A 1 227 ? 27.304 61.444 70.859 1.00 67.46 227 ILE A O 1
ATOM 1685 N N . LEU A 1 228 ? 28.335 63.207 69.939 1.00 67.28 228 LEU A N 1
ATOM 1686 C CA . LEU A 1 228 ? 29.656 62.606 69.966 1.00 67.01 228 LEU A CA 1
ATOM 1687 C C . LEU A 1 228 ? 30.261 62.594 71.363 1.00 67.26 228 LEU A C 1
ATOM 1688 O O . LEU A 1 228 ? 31.009 61.667 71.694 1.00 68.05 228 LEU A O 1
ATOM 1693 N N . ASN A 1 229 ? 29.899 63.591 72.181 1.00 66.56 229 ASN A N 1
ATOM 1694 C CA . ASN A 1 229 ? 30.410 63.775 73.534 1.00 65.30 229 ASN A CA 1
ATOM 1695 C C . ASN A 1 229 ? 31.802 64.397 73.514 1.00 65.08 229 ASN A C 1
ATOM 1696 O O . ASN A 1 229 ? 32.672 64.035 74.304 1.00 66.28 229 ASN A O 1
ATOM 1701 N N . PHE A 1 230 ? 32.016 65.362 72.630 1.00 63.87 230 PHE A N 1
ATOM 1702 C CA . PHE A 1 230 ? 33.216 66.185 72.707 1.00 62.91 230 PHE A CA 1
ATOM 1703 C C . PHE A 1 230 ? 32.800 67.609 73.045 1.00 62.72 230 PHE A C 1
ATOM 1704 O O . PHE A 1 230 ? 31.611 67.878 73.088 1.00 62.61 230 PHE A O 1
ATOM 1712 N N . SER A 1 231 ? 33.741 68.522 73.293 1.00 62.26 231 SER A N 1
ATOM 1713 C CA . SER A 1 231 ? 33.337 69.912 73.543 1.00 62.40 231 SER A CA 1
ATOM 1714 C C . SER A 1 231 ? 33.026 70.665 72.255 1.00 62.63 231 SER A C 1
ATOM 1715 O O . SER A 1 231 ? 33.661 70.424 71.237 1.00 62.99 231 SER A O 1
ATOM 1718 N N . THR A 1 232 ? 32.073 71.594 72.306 1.00 62.99 232 THR A N 1
ATOM 1719 C CA . THR A 1 232 ? 31.823 72.493 71.175 1.00 63.44 232 THR A CA 1
ATOM 1720 C C . THR A 1 232 ? 33.103 73.031 70.532 1.00 64.16 232 THR A C 1
ATOM 1721 O O . THR A 1 232 ? 33.166 73.134 69.322 1.00 64.64 232 THR A O 1
ATOM 1725 N N . ASN A 1 233 ? 34.127 73.361 71.305 1.00 65.42 233 ASN A N 1
ATOM 1726 C CA . ASN A 1 233 ? 35.350 73.871 70.678 1.00 67.02 233 ASN A CA 1
ATOM 1727 C C . ASN A 1 233 ? 36.066 72.833 69.838 1.00 67.67 233 ASN A C 1
ATOM 1728 O O . ASN A 1 233 ? 36.424 73.102 68.688 1.00 68.04 233 ASN A O 1
ATOM 1733 N N . THR A 1 234 ? 36.255 71.639 70.388 1.00 68.33 234 THR A N 1
ATOM 1734 C CA . THR A 1 234 ? 36.912 70.581 69.618 1.00 69.16 234 THR A CA 1
ATOM 1735 C C . THR A 1 234 ? 36.110 70.107 68.385 1.00 69.07 234 THR A C 1
ATOM 1736 O O . THR A 1 234 ? 36.679 69.459 67.507 1.00 69.41 234 THR A O 1
ATOM 1740 N N . VAL A 1 235 ? 34.820 70.445 68.301 1.00 69.09 235 VAL A N 1
ATOM 1741 C CA . VAL A 1 235 ? 34.046 70.211 67.060 1.00 69.17 235 VAL A CA 1
ATOM 1742 C C . VAL A 1 235 ? 34.328 71.294 66.020 1.00 69.12 235 VAL A C 1
ATOM 1743 O O . VAL A 1 235 ? 34.648 71.006 64.868 1.00 69.29 235 VAL A O 1
ATOM 1747 N N . ARG A 1 236 ? 34.203 72.541 66.442 1.00 68.93 236 ARG A N 1
ATOM 1748 C CA . ARG A 1 236 ? 34.498 73.666 65.594 1.00 68.97 236 ARG A CA 1
ATOM 1749 C C . ARG A 1 236 ? 35.906 73.580 64.984 1.00 68.61 236 ARG A C 1
ATOM 1750 O O . ARG A 1 236 ? 36.064 73.851 63.803 1.00 68.84 236 ARG A O 1
ATOM 1758 N N . THR A 1 237 ? 36.911 73.194 65.771 1.00 68.20 237 THR A N 1
ATOM 1759 C CA . THR A 1 237 ? 38.286 72.987 65.262 1.00 67.92 237 THR A CA 1
ATOM 1760 C C . THR A 1 237 ? 38.396 71.862 64.226 1.00 68.01 237 THR A C 1
ATOM 1761 O O . THR A 1 237 ? 39.171 71.963 63.278 1.00 67.90 237 THR A O 1
ATOM 1765 N N . VAL A 1 238 ? 37.666 70.773 64.427 1.00 68.23 238 VAL A N 1
ATOM 1766 C CA . VAL A 1 238 ? 37.748 69.674 63.478 1.00 68.78 238 VAL A CA 1
ATOM 1767 C C . VAL A 1 238 ? 37.018 70.019 62.171 1.00 69.41 238 VAL A C 1
ATOM 1768 O O . VAL A 1 238 ? 37.511 69.680 61.101 1.00 70.18 238 VAL A O 1
ATOM 1772 N N . LYS A 1 239 ? 35.884 70.719 62.247 1.00 69.66 239 LYS A N 1
ATOM 1773 C CA . LYS A 1 239 ? 35.275 71.316 61.049 1.00 69.64 239 LYS A CA 1
ATOM 1774 C C . LYS A 1 239 ? 36.341 72.069 60.229 1.00 69.86 239 LYS A C 1
ATOM 1775 O O . LYS A 1 239 ? 36.569 71.773 59.058 1.00 69.97 239 LYS A O 1
ATOM 1781 N N . ASP A 1 240 ? 37.027 73.007 60.861 1.00 70.16 240 ASP A N 1
ATOM 1782 C CA . ASP A 1 240 ? 38.059 73.779 60.171 1.00 70.69 240 ASP A CA 1
ATOM 1783 C C . ASP A 1 240 ? 39.259 72.947 59.702 1.00 70.79 240 ASP A C 1
ATOM 1784 O O . ASP A 1 240 ? 39.879 73.275 58.694 1.00 71.00 240 ASP A O 1
ATOM 1789 N N . GLN A 1 241 ? 39.580 71.869 60.409 1.00 71.02 241 GLN A N 1
ATOM 1790 C CA . GLN A 1 241 ? 40.725 71.046 60.026 1.00 71.05 241 GLN A CA 1
ATOM 1791 C C . GLN A 1 241 ? 40.446 70.226 58.778 1.00 71.01 241 GLN A C 1
ATOM 1792 O O . GLN A 1 241 ? 41.304 70.148 57.884 1.00 71.75 241 GLN A O 1
ATOM 1798 N N . VAL A 1 242 ? 39.257 69.622 58.725 1.00 69.77 242 VAL A N 1
ATOM 1799 C CA . VAL A 1 242 ? 38.837 68.834 57.585 1.00 68.96 242 VAL A CA 1
ATOM 1800 C C . VAL A 1 242 ? 38.767 69.742 56.353 1.00 68.90 242 VAL A C 1
ATOM 1801 O O . VAL A 1 242 ? 39.383 69.462 55.324 1.00 68.84 242 VAL A O 1
ATOM 1805 N N . SER A 1 243 ? 38.030 70.839 56.477 1.00 68.56 243 SER A N 1
ATOM 1806 C CA . SER A 1 243 ? 37.948 71.843 55.429 1.00 68.54 243 SER A CA 1
ATOM 1807 C C . SER A 1 243 ? 39.322 72.249 54.853 1.00 68.63 243 SER A C 1
ATOM 1808 O O . SER A 1 243 ? 39.491 72.328 53.637 1.00 68.25 243 SER A O 1
ATOM 1811 N N . GLU A 1 244 ? 40.301 72.489 55.723 1.00 69.27 244 GLU A N 1
ATOM 1812 C CA . GLU A 1 244 ? 41.644 72.862 55.272 1.00 70.15 244 GLU A CA 1
ATOM 1813 C C . GLU A 1 244 ? 42.356 71.689 54.604 1.00 69.95 244 GLU A C 1
ATOM 1814 O O . GLU A 1 244 ? 42.960 71.840 53.548 1.00 70.15 244 GLU A O 1
ATOM 1820 N N . ALA A 1 245 ? 42.286 70.519 55.224 1.00 70.04 245 ALA A N 1
ATOM 1821 C CA . ALA A 1 245 ? 42.856 69.301 54.642 1.00 69.94 245 ALA A CA 1
ATOM 1822 C C . ALA A 1 245 ? 42.341 69.061 53.209 1.00 69.92 245 ALA A C 1
ATOM 1823 O O . ALA A 1 245 ? 43.125 68.745 52.294 1.00 69.88 245 ALA A O 1
ATOM 1825 N N . PHE A 1 246 ? 41.032 69.246 53.031 1.00 69.51 246 PHE A N 1
ATOM 1826 C CA . PHE A 1 246 ? 40.374 69.126 51.732 1.00 69.44 246 PHE A CA 1
ATOM 1827 C C . PHE A 1 246 ? 40.932 70.107 50.694 1.00 69.70 246 PHE A C 1
ATOM 1828 O O . PHE A 1 246 ? 41.182 69.720 49.561 1.00 69.61 246 PHE A O 1
ATOM 1836 N N . SER A 1 247 ? 41.140 71.360 51.095 1.00 70.33 247 SER A N 1
ATOM 1837 C CA . SER A 1 247 ? 41.832 72.362 50.261 1.00 71.07 247 SER A CA 1
ATOM 1838 C C . SER A 1 247 ? 43.193 71.895 49.777 1.00 71.51 247 SER A C 1
ATOM 1839 O O . SER A 1 247 ? 43.573 72.187 48.650 1.00 72.10 247 SER A O 1
ATOM 1842 N N . LEU A 1 248 ? 43.930 71.193 50.635 1.00 71.92 248 LEU A N 1
ATOM 1843 C CA . LEU A 1 248 ? 45.337 70.871 50.382 1.00 72.24 248 LEU A CA 1
ATOM 1844 C C . LEU A 1 248 ? 45.574 69.851 49.279 1.00 72.58 248 LEU A C 1
ATOM 1845 O O . LEU A 1 248 ? 46.718 69.635 48.872 1.00 72.78 248 LEU A O 1
ATOM 1850 N N . TYR A 1 249 ? 44.498 69.228 48.811 1.00 72.78 249 TYR A N 1
ATOM 1851 C CA . TYR A 1 249 ? 44.563 68.209 47.778 1.00 73.30 249 TYR A CA 1
ATOM 1852 C C . TYR A 1 249 ? 45.160 68.745 46.469 1.00 73.91 249 TYR A C 1
ATOM 1853 O O . TYR A 1 249 ? 44.825 69.858 46.027 1.00 73.95 249 TYR A O 1
ATOM 1862 N N . ASP A 1 250 ? 46.045 67.962 45.852 1.00 74.37 250 ASP A N 1
ATOM 1863 C CA . ASP A 1 250 ? 46.873 68.468 44.740 1.00 75.12 250 ASP A CA 1
ATOM 1864 C C . ASP A 1 250 ? 47.561 67.313 43.987 1.00 75.36 250 ASP A C 1
ATOM 1865 O O . ASP A 1 250 ? 48.511 66.715 44.494 1.00 75.47 250 ASP A O 1
ATOM 1870 N N . LEU A 1 251 ? 47.089 67.002 42.778 1.00 75.71 251 LEU A N 1
ATOM 1871 C CA . LEU A 1 251 ? 47.712 65.939 41.981 1.00 75.96 251 LEU A CA 1
ATOM 1872 C C . LEU A 1 251 ? 49.128 66.314 41.528 1.00 76.36 251 LEU A C 1
ATOM 1873 O O . LEU A 1 251 ? 49.969 65.442 41.338 1.00 76.88 251 LEU A O 1
ATOM 1878 N N . GLU A 1 252 ? 49.397 67.607 41.392 1.00 76.40 252 GLU A N 1
ATOM 1879 C CA . GLU A 1 252 ? 50.737 68.078 41.061 1.00 76.97 252 GLU A CA 1
ATOM 1880 C C . GLU A 1 252 ? 51.842 67.421 41.896 1.00 76.85 252 GLU A C 1
ATOM 1881 O O . GLU A 1 252 ? 52.967 67.292 41.426 1.00 76.99 252 GLU A O 1
ATOM 1887 N N . ILE A 1 253 ? 51.512 66.986 43.114 1.00 77.15 253 ILE A N 1
ATOM 1888 C CA . ILE A 1 253 ? 52.518 66.485 44.086 1.00 77.10 253 ILE A CA 1
ATOM 1889 C C . ILE A 1 253 ? 53.092 65.080 43.826 1.00 77.26 253 ILE A C 1
ATOM 1890 O O . ILE A 1 253 ? 54.142 64.739 44.375 1.00 77.16 253 ILE A O 1
ATOM 1895 N N . LEU A 1 254 ? 52.400 64.271 43.024 1.00 77.41 254 LEU A N 1
ATOM 1896 C CA . LEU A 1 254 ? 52.850 62.907 42.721 1.00 77.68 254 LEU A CA 1
ATOM 1897 C C . LEU A 1 254 ? 54.153 62.889 41.924 1.00 78.11 254 LEU A C 1
ATOM 1898 O O . LEU A 1 254 ? 54.166 62.819 40.686 1.00 78.27 254 LEU A O 1
ATOM 1904 N N . ALA B 2 9 ? 51.440 14.265 58.907 1.00 87.07 9 ALA B N 1
ATOM 1905 C CA . ALA B 2 9 ? 52.037 15.580 59.277 1.00 87.09 9 ALA B CA 1
ATOM 1906 C C . ALA B 2 9 ? 50.950 16.606 59.601 1.00 87.18 9 ALA B C 1
ATOM 1907 O O . ALA B 2 9 ? 50.295 17.137 58.697 1.00 87.22 9 ALA B O 1
ATOM 1909 N N . ASP B 2 10 ? 50.751 16.862 60.895 1.00 87.23 10 ASP B N 1
ATOM 1910 C CA . ASP B 2 10 ? 49.829 17.912 61.368 1.00 87.12 10 ASP B CA 1
ATOM 1911 C C . ASP B 2 10 ? 50.436 18.743 62.509 1.00 86.98 10 ASP B C 1
ATOM 1912 O O . ASP B 2 10 ? 50.689 18.239 63.609 1.00 86.97 10 ASP B O 1
ATOM 1917 N N . GLN B 2 11 ? 50.670 20.020 62.219 1.00 86.74 11 GLN B N 1
ATOM 1918 C CA . GLN B 2 11 ? 51.388 20.926 63.109 1.00 86.52 11 GLN B CA 1
ATOM 1919 C C . GLN B 2 11 ? 50.519 21.367 64.288 1.00 86.57 11 GLN B C 1
ATOM 1920 O O . GLN B 2 11 ? 49.366 21.763 64.090 1.00 86.54 11 GLN B O 1
ATOM 1926 N N . GLN B 2 12 ? 51.080 21.287 65.501 1.00 86.51 12 GLN B N 1
ATOM 1927 C CA . GLN B 2 12 ? 50.438 21.766 66.751 1.00 86.45 12 GLN B CA 1
ATOM 1928 C C . GLN B 2 12 ? 49.038 21.196 67.041 1.00 86.40 12 GLN B C 1
ATOM 1929 O O . GLN B 2 12 ? 48.439 21.499 68.080 1.00 86.46 12 GLN B O 1
ATOM 1935 N N . TYR B 2 13 ? 48.524 20.382 66.121 1.00 86.19 13 TYR B N 1
ATOM 1936 C CA . TYR B 2 13 ? 47.173 19.835 66.215 1.00 85.93 13 TYR B CA 1
ATOM 1937 C C . TYR B 2 13 ? 47.153 18.400 65.699 1.00 85.89 13 TYR B C 1
ATOM 1938 O O . TYR B 2 13 ? 48.002 18.020 64.893 1.00 85.95 13 TYR B O 1
ATOM 1947 N N . GLU B 2 14 ? 46.192 17.604 66.169 1.00 85.82 14 GLU B N 1
ATOM 1948 C CA . GLU B 2 14 ? 46.117 16.184 65.807 1.00 85.72 14 GLU B CA 1
ATOM 1949 C C . GLU B 2 14 ? 44.921 15.847 64.909 1.00 85.61 14 GLU B C 1
ATOM 1950 O O . GLU B 2 14 ? 43.821 15.580 65.400 1.00 85.67 14 GLU B O 1
ATOM 1952 N N . CYS B 2 15 ? 45.154 15.855 63.597 1.00 85.44 15 CYS B N 1
ATOM 1953 C CA . CYS B 2 15 ? 44.129 15.516 62.609 1.00 85.30 15 CYS B CA 1
ATOM 1954 C C . CYS B 2 15 ? 43.934 14.003 62.500 1.00 85.22 15 CYS B C 1
ATOM 1955 O O . CYS B 2 15 ? 42.888 13.467 62.876 1.00 85.08 15 CYS B O 1
ATOM 1957 N N . ALA B 2 17 ? 38.078 10.134 57.396 1.00 69.48 17 ALA B N 1
ATOM 1958 C CA . ALA B 2 17 ? 39.303 10.929 57.395 1.00 69.57 17 ALA B CA 1
ATOM 1959 C C . ALA B 2 17 ? 39.031 12.436 57.487 1.00 69.69 17 ALA B C 1
ATOM 1960 O O . ALA B 2 17 ? 39.966 13.240 57.448 1.00 69.75 17 ALA B O 1
ATOM 1962 N N . GLU B 2 18 ? 37.753 12.803 57.617 1.00 69.81 18 GLU B N 1
ATOM 1963 C CA . GLU B 2 18 ? 37.300 14.205 57.650 1.00 69.76 18 GLU B CA 1
ATOM 1964 C C . GLU B 2 18 ? 35.895 14.316 58.241 1.00 69.76 18 GLU B C 1
ATOM 1965 O O . GLU B 2 18 ? 35.264 13.304 58.537 1.00 69.96 18 GLU B O 1
ATOM 1971 N N . ILE B 2 19 ? 35.401 15.540 58.405 1.00 69.79 19 ILE B N 1
ATOM 1972 C CA . ILE B 2 19 ? 34.015 15.748 58.843 1.00 69.84 19 ILE B CA 1
ATOM 1973 C C . ILE B 2 19 ? 33.249 16.766 57.992 1.00 69.85 19 ILE B C 1
ATOM 1974 O O . ILE B 2 19 ? 32.303 17.395 58.466 1.00 69.77 19 ILE B O 1
ATOM 1979 N N . GLY B 2 20 ? 33.661 16.910 56.733 1.00 69.97 20 GLY B N 1
ATOM 1980 C CA . GLY B 2 20 ? 33.015 17.820 55.788 1.00 69.97 20 GLY B CA 1
ATOM 1981 C C . GLY B 2 20 ? 33.977 18.358 54.743 1.00 70.06 20 GLY B C 1
ATOM 1982 O O . GLY B 2 20 ? 33.790 19.458 54.210 1.00 70.19 20 GLY B O 1
ATOM 1983 N N . GLY B 2 25 ? 37.599 24.703 50.965 1.00 75.86 25 GLY B N 1
ATOM 1984 C CA . GLY B 2 25 ? 38.383 23.494 51.215 1.00 75.89 25 GLY B CA 1
ATOM 1985 C C . GLY B 2 25 ? 37.620 22.484 52.045 1.00 75.88 25 GLY B C 1
ATOM 1986 O O . GLY B 2 25 ? 36.473 22.172 51.734 1.00 75.98 25 GLY B O 1
ATOM 1987 N N . LYS B 2 26 ? 38.246 21.976 53.105 1.00 75.85 26 LYS B N 1
ATOM 1988 C CA . LYS B 2 26 ? 37.617 20.940 53.923 1.00 75.85 26 LYS B CA 1
ATOM 1989 C C . LYS B 2 26 ? 37.844 21.109 55.429 1.00 75.97 26 LYS B C 1
ATOM 1990 O O . LYS B 2 26 ? 38.929 21.499 55.873 1.00 75.95 26 LYS B O 1
ATOM 1992 N N . VAL B 2 27 ? 36.801 20.800 56.199 1.00 76.12 27 VAL B N 1
ATOM 1993 C CA . VAL B 2 27 ? 36.798 20.926 57.658 1.00 76.12 27 VAL B CA 1
ATOM 1994 C C . VAL B 2 27 ? 37.085 19.587 58.333 1.00 76.21 27 VAL B C 1
ATOM 1995 O O . VAL B 2 27 ? 36.550 18.547 57.932 1.00 76.23 27 VAL B O 1
ATOM 1999 N N . PHE B 2 28 ? 37.927 19.635 59.365 1.00 76.36 28 PHE B N 1
ATOM 2000 C CA . PHE B 2 28 ? 38.364 18.449 60.106 1.00 76.41 28 PHE B CA 1
ATOM 2001 C C . PHE B 2 28 ? 38.210 18.657 61.620 1.00 76.45 28 PHE B C 1
ATOM 2002 O O . PHE B 2 28 ? 38.323 19.783 62.114 1.00 76.56 28 PHE B O 1
ATOM 2010 N N . LYS B 2 29 ? 37.954 17.567 62.346 1.00 76.45 29 LYS B N 1
ATOM 2011 C CA . LYS B 2 29 ? 37.953 17.577 63.816 1.00 76.36 29 LYS B CA 1
ATOM 2012 C C . LYS B 2 29 ? 39.344 17.207 64.334 1.00 76.20 29 LYS B C 1
ATOM 2013 O O . LYS B 2 29 ? 39.896 16.179 63.944 1.00 76.23 29 LYS B O 1
ATOM 2015 N N . ALA B 2 30 ? 39.907 18.051 65.200 1.00 76.06 30 ALA B N 1
ATOM 2016 C CA . ALA B 2 30 ? 41.265 17.852 65.719 1.00 75.94 30 ALA B CA 1
ATOM 2017 C C . ALA B 2 30 ? 41.469 18.469 67.099 1.00 75.97 30 ALA B C 1
ATOM 2018 O O . ALA B 2 30 ? 40.709 19.341 67.519 1.00 75.82 30 ALA B O 1
ATOM 2020 N N . ARG B 2 31 ? 42.506 18.004 67.793 1.00 76.13 31 ARG B N 1
ATOM 2021 C CA . ARG B 2 31 ? 42.822 18.455 69.150 1.00 76.25 31 ARG B CA 1
ATOM 2022 C C . ARG B 2 31 ? 43.968 19.473 69.146 1.00 76.35 31 ARG B C 1
ATOM 2023 O O . ARG B 2 31 ? 44.629 19.667 68.121 1.00 76.40 31 ARG B O 1
ATOM 2025 N N . ASP B 2 32 ? 44.187 20.128 70.286 1.00 76.38 32 ASP B N 1
ATOM 2026 C CA . ASP B 2 32 ? 45.320 21.039 70.461 1.00 76.44 32 ASP B CA 1
ATOM 2027 C C . ASP B 2 32 ? 46.328 20.471 71.453 1.00 76.41 32 ASP B C 1
ATOM 2028 O O . ASP B 2 32 ? 45.957 19.943 72.502 1.00 76.39 32 ASP B O 1
ATOM 2030 N N . LEU B 2 33 ? 47.605 20.577 71.110 1.00 76.45 33 LEU B N 1
ATOM 2031 C CA . LEU B 2 33 ? 48.668 20.130 71.998 1.00 76.50 33 LEU B CA 1
ATOM 2032 C C . LEU B 2 33 ? 49.194 21.281 72.864 1.00 76.51 33 LEU B C 1
ATOM 2033 O O . LEU B 2 33 ? 49.960 21.060 73.812 1.00 76.53 33 LEU B O 1
ATOM 2038 N N . LYS B 2 34 ? 48.762 22.502 72.533 1.00 76.49 34 LYS B N 1
ATOM 2039 C CA . LYS B 2 34 ? 49.001 23.687 73.359 1.00 76.43 34 LYS B CA 1
ATOM 2040 C C . LYS B 2 34 ? 48.221 23.538 74.665 1.00 76.43 34 LYS B C 1
ATOM 2041 O O . LYS B 2 34 ? 48.820 23.406 75.742 1.00 76.47 34 LYS B O 1
ATOM 2043 N N . ASN B 2 35 ? 46.890 23.526 74.552 1.00 76.24 35 ASN B N 1
ATOM 2044 C CA . ASN B 2 35 ? 45.992 23.299 75.694 1.00 75.99 35 ASN B CA 1
ATOM 2045 C C . ASN B 2 35 ? 46.076 21.858 76.251 1.00 75.70 35 ASN B C 1
ATOM 2046 O O . ASN B 2 35 ? 46.895 21.056 75.792 1.00 75.81 35 ASN B O 1
ATOM 2048 N N . GLY B 2 36 ? 45.234 21.537 77.236 1.00 75.31 36 GLY B N 1
ATOM 2049 C CA . GLY B 2 36 ? 45.251 20.228 77.902 1.00 74.71 36 GLY B CA 1
ATOM 2050 C C . GLY B 2 36 ? 44.764 19.066 77.053 1.00 74.38 36 GLY B C 1
ATOM 2051 O O . GLY B 2 36 ? 44.362 18.028 77.581 1.00 74.20 36 GLY B O 1
ATOM 2052 N N . GLY B 2 37 ? 44.818 19.237 75.735 1.00 74.13 37 GLY B N 1
ATOM 2053 C CA . GLY B 2 37 ? 44.340 18.232 74.791 1.00 73.86 37 GLY B CA 1
ATOM 2054 C C . GLY B 2 37 ? 42.883 18.455 74.445 1.00 73.59 37 GLY B C 1
ATOM 2055 O O . GLY B 2 37 ? 42.086 17.517 74.455 1.00 73.82 37 GLY B O 1
ATOM 2056 N N . ARG B 2 38 ? 42.549 19.704 74.130 1.00 73.26 38 ARG B N 1
ATOM 2057 C CA . ARG B 2 38 ? 41.176 20.141 73.873 1.00 72.89 38 ARG B CA 1
ATOM 2058 C C . ARG B 2 38 ? 40.615 19.672 72.522 1.00 72.59 38 ARG B C 1
ATOM 2059 O O . ARG B 2 38 ? 40.952 18.592 72.033 1.00 72.53 38 ARG B O 1
ATOM 2061 N N . PHE B 2 39 ? 39.748 20.495 71.935 1.00 72.18 39 PHE B N 1
ATOM 2062 C CA . PHE B 2 39 ? 39.108 20.197 70.656 1.00 71.75 39 PHE B CA 1
ATOM 2063 C C . PHE B 2 39 ? 38.899 21.474 69.829 1.00 71.43 39 PHE B C 1
ATOM 2064 O O . PHE B 2 39 ? 38.357 22.472 70.316 1.00 71.44 39 PHE B O 1
ATOM 2066 N N . VAL B 2 40 ? 39.349 21.441 68.579 1.00 70.93 40 VAL B N 1
ATOM 2067 C CA . VAL B 2 40 ? 39.224 22.587 67.685 1.00 70.42 40 VAL B CA 1
ATOM 2068 C C . VAL B 2 40 ? 38.657 22.156 66.339 1.00 70.36 40 VAL B C 1
ATOM 2069 O O . VAL B 2 40 ? 38.708 20.972 65.986 1.00 70.26 40 VAL B O 1
ATOM 2073 N N . ALA B 2 41 ? 38.103 23.113 65.598 1.00 70.10 41 ALA B N 1
ATOM 2074 C CA . ALA B 2 41 ? 37.643 22.849 64.240 1.00 70.05 41 ALA B CA 1
ATOM 2075 C C . ALA B 2 41 ? 38.588 23.491 63.221 1.00 70.23 41 ALA B C 1
ATOM 2076 O O . ALA B 2 41 ? 38.746 24.717 63.181 1.00 70.27 41 ALA B O 1
ATOM 2078 N N . LEU B 2 42 ? 39.234 22.650 62.416 1.00 70.42 42 LEU B N 1
ATOM 2079 C CA . LEU B 2 42 ? 40.205 23.119 61.437 1.00 70.59 42 LEU B CA 1
ATOM 2080 C C . LEU B 2 42 ? 39.627 23.264 60.044 1.00 71.00 42 LEU B C 1
ATOM 2081 O O . LEU B 2 42 ? 39.193 22.285 59.436 1.00 70.90 42 LEU B O 1
ATOM 2086 N N . LYS B 2 43 ? 39.644 24.496 59.542 1.00 71.57 43 LYS B N 1
ATOM 2087 C CA . LYS B 2 43 ? 39.138 24.795 58.213 1.00 72.15 43 LYS B CA 1
ATOM 2088 C C . LYS B 2 43 ? 40.280 25.003 57.227 1.00 72.43 43 LYS B C 1
ATOM 2089 O O . LYS B 2 43 ? 40.971 26.031 57.264 1.00 72.47 43 LYS B O 1
ATOM 2095 N N . ARG B 2 44 ? 40.474 24.017 56.354 1.00 72.74 44 ARG B N 1
ATOM 2096 C CA . ARG B 2 44 ? 41.477 24.108 55.302 1.00 72.97 44 ARG B CA 1
ATOM 2097 C C . ARG B 2 44 ? 40.869 24.779 54.075 1.00 73.39 44 ARG B C 1
ATOM 2098 O O . ARG B 2 44 ? 39.792 24.374 53.620 1.00 73.64 44 ARG B O 1
ATOM 2101 N N . VAL B 2 45 ? 41.563 25.809 53.571 1.00 73.63 45 VAL B N 1
ATOM 2102 C CA . VAL B 2 45 ? 41.114 26.655 52.450 1.00 73.68 45 VAL B CA 1
ATOM 2103 C C . VAL B 2 45 ? 42.082 26.597 51.257 1.00 73.98 45 VAL B C 1
ATOM 2104 O O . VAL B 2 45 ? 43.281 26.864 51.408 1.00 73.94 45 VAL B O 1
ATOM 2108 N N . ARG B 2 46 ? 41.551 26.256 50.079 1.00 74.28 46 ARG B N 1
ATOM 2109 C CA . ARG B 2 46 ? 42.320 26.242 48.827 1.00 74.62 46 ARG B CA 1
ATOM 2110 C C . ARG B 2 46 ? 42.539 27.653 48.261 1.00 74.99 46 ARG B C 1
ATOM 2111 O O . ARG B 2 46 ? 41.599 28.451 48.142 1.00 75.03 46 ARG B O 1
ATOM 2113 N N . VAL B 2 47 ? 43.791 27.942 47.912 1.00 75.35 47 VAL B N 1
ATOM 2114 C CA . VAL B 2 47 ? 44.209 29.264 47.449 1.00 75.79 47 VAL B CA 1
ATOM 2115 C C . VAL B 2 47 ? 45.055 29.078 46.196 1.00 76.07 47 VAL B C 1
ATOM 2116 O O . VAL B 2 47 ? 46.283 28.965 46.277 1.00 76.17 47 VAL B O 1
ATOM 2120 N N . GLN B 2 48 ? 44.396 29.036 45.040 1.00 76.42 48 GLN B N 1
ATOM 2121 C CA . GLN B 2 48 ? 45.072 28.718 43.773 1.00 76.79 48 GLN B CA 1
ATOM 2122 C C . GLN B 2 48 ? 46.256 29.641 43.457 1.00 76.77 48 GLN B C 1
ATOM 2123 O O . GLN B 2 48 ? 46.153 30.866 43.606 1.00 76.94 48 GLN B O 1
ATOM 2129 N N . THR B 2 49 ? 47.366 29.034 43.027 1.00 76.66 49 THR B N 1
ATOM 2130 C CA . THR B 2 49 ? 48.623 29.740 42.731 1.00 76.63 49 THR B CA 1
ATOM 2131 C C . THR B 2 49 ? 48.440 30.789 41.624 1.00 76.64 49 THR B C 1
ATOM 2132 O O . THR B 2 49 ? 47.685 30.562 40.673 1.00 76.78 49 THR B O 1
ATOM 2136 N N . GLY B 2 50 ? 49.125 31.928 41.759 1.00 76.45 50 GLY B N 1
ATOM 2137 C CA . GLY B 2 50 ? 49.060 33.026 40.780 1.00 76.17 50 GLY B CA 1
ATOM 2138 C C . GLY B 2 50 ? 47.649 33.433 40.372 1.00 75.98 50 GLY B C 1
ATOM 2139 O O . GLY B 2 50 ? 47.214 33.160 39.253 1.00 75.97 50 GLY B O 1
ATOM 2140 N N . GLU B 2 51 ? 46.928 34.075 41.284 1.00 75.72 51 GLU B N 1
ATOM 2141 C CA . GLU B 2 51 ? 45.561 34.495 41.013 1.00 75.50 51 GLU B CA 1
ATOM 2142 C C . GLU B 2 51 ? 45.337 35.943 41.455 1.00 75.33 51 GLU B C 1
ATOM 2143 O O . GLU B 2 51 ? 45.693 36.880 40.738 1.00 75.38 51 GLU B O 1
ATOM 2145 N N . GLU B 2 52 ? 44.765 36.111 42.641 1.00 74.97 52 GLU B N 1
ATOM 2146 C CA . GLU B 2 52 ? 44.389 37.419 43.156 1.00 74.84 52 GLU B CA 1
ATOM 2147 C C . GLU B 2 52 ? 44.944 37.617 44.562 1.00 74.26 52 GLU B C 1
ATOM 2148 O O . GLU B 2 52 ? 44.673 38.635 45.216 1.00 74.21 52 GLU B O 1
ATOM 2154 N N . GLY B 2 53 ? 45.717 36.636 45.019 1.00 73.57 53 GLY B N 1
ATOM 2155 C CA . GLY B 2 53 ? 46.162 36.576 46.404 1.00 72.58 53 GLY B CA 1
ATOM 2156 C C . GLY B 2 53 ? 45.133 35.848 47.244 1.00 71.99 53 GLY B C 1
ATOM 2157 O O . GLY B 2 53 ? 44.416 34.977 46.741 1.00 71.97 53 GLY B O 1
ATOM 2158 N N . MET B 2 54 ? 45.052 36.213 48.522 1.00 71.33 54 MET B N 1
ATOM 2159 C CA . MET B 2 54 ? 44.144 35.564 49.470 1.00 70.57 54 MET B CA 1
ATOM 2160 C C . MET B 2 54 ? 42.691 35.679 49.013 1.00 69.75 54 MET B C 1
ATOM 2161 O O . MET B 2 54 ? 42.294 36.721 48.484 1.00 69.71 54 MET B O 1
ATOM 2166 N N . PRO B 2 55 ? 41.906 34.616 49.197 1.00 69.00 55 PRO B N 1
ATOM 2167 C CA . PRO B 2 55 ? 40.529 34.600 48.722 1.00 68.47 55 PRO B CA 1
ATOM 2168 C C . PRO B 2 55 ? 39.738 35.733 49.343 1.00 68.03 55 PRO B C 1
ATOM 2169 O O . PRO B 2 55 ? 39.888 36.014 50.533 1.00 67.78 55 PRO B O 1
ATOM 2173 N N . LEU B 2 56 ? 38.933 36.393 48.515 1.00 67.67 56 LEU B N 1
ATOM 2174 C CA . LEU B 2 56 ? 38.002 37.420 48.955 1.00 67.19 56 LEU B CA 1
ATOM 2175 C C . LEU B 2 56 ? 37.184 36.925 50.148 1.00 66.89 56 LEU B C 1
ATOM 2176 O O . LEU B 2 56 ? 37.173 37.546 51.218 1.00 66.58 56 LEU B O 1
ATOM 2181 N N . SER B 2 57 ? 36.520 35.790 49.944 1.00 66.71 57 SER B N 1
ATOM 2182 C CA . SER B 2 57 ? 35.615 35.185 50.922 1.00 66.64 57 SER B CA 1
ATOM 2183 C C . SER B 2 57 ? 36.206 35.031 52.332 1.00 66.36 57 SER B C 1
ATOM 2184 O O . SER B 2 57 ? 35.525 35.282 53.333 1.00 66.23 57 SER B O 1
ATOM 2187 N N . THR B 2 58 ? 37.473 34.634 52.394 1.00 65.98 58 THR B N 1
ATOM 2188 C CA . THR B 2 58 ? 38.142 34.411 53.666 1.00 65.92 58 THR B CA 1
ATOM 2189 C C . THR B 2 58 ? 38.472 35.693 54.414 1.00 65.62 58 THR B C 1
ATOM 2190 O O . THR B 2 58 ? 38.146 35.820 55.586 1.00 65.73 58 THR B O 1
ATOM 2194 N N . ILE B 2 59 ? 39.111 36.643 53.741 1.00 65.65 59 ILE B N 1
ATOM 2195 C CA . ILE B 2 59 ? 39.403 37.938 54.349 1.00 65.52 59 ILE B CA 1
ATOM 2196 C C . ILE B 2 59 ? 38.143 38.536 55.011 1.00 66.27 59 ILE B C 1
ATOM 2197 O O . ILE B 2 59 ? 38.184 38.914 56.173 1.00 66.43 59 ILE B O 1
ATOM 2202 N N . ARG B 2 60 ? 37.018 38.552 54.301 1.00 67.04 60 ARG B N 1
ATOM 2203 C CA . ARG B 2 60 ? 35.769 39.076 54.851 1.00 67.74 60 ARG B CA 1
ATOM 2204 C C . ARG B 2 60 ? 35.366 38.337 56.118 1.00 68.05 60 ARG B C 1
ATOM 2205 O O . ARG B 2 60 ? 35.041 38.944 57.128 1.00 68.28 60 ARG B O 1
ATOM 2213 N N . GLU B 2 61 ? 35.370 37.018 56.049 1.00 68.62 61 GLU B N 1
ATOM 2214 C CA . GLU B 2 61 ? 34.940 36.188 57.165 1.00 69.52 61 GLU B CA 1
ATOM 2215 C C . GLU B 2 61 ? 35.805 36.460 58.412 1.00 69.48 61 GLU B C 1
ATOM 2216 O O . GLU B 2 61 ? 35.294 36.828 59.490 1.00 69.33 61 GLU B O 1
ATOM 2222 N N . VAL B 2 62 ? 37.120 36.319 58.234 1.00 69.51 62 VAL B N 1
ATOM 2223 C CA . VAL B 2 62 ? 38.083 36.509 59.310 1.00 69.38 62 VAL B CA 1
ATOM 2224 C C . VAL B 2 62 ? 37.941 37.889 59.949 1.00 69.73 62 VAL B C 1
ATOM 2225 O O . VAL B 2 62 ? 38.059 38.024 61.172 1.00 69.33 62 VAL B O 1
ATOM 2229 N N . ALA B 2 63 ? 37.678 38.900 59.116 1.00 70.04 63 ALA B N 1
ATOM 2230 C CA . ALA B 2 63 ? 37.719 40.301 59.557 1.00 70.36 63 ALA B CA 1
ATOM 2231 C C . ALA B 2 63 ? 36.538 40.645 60.454 1.00 70.81 63 ALA B C 1
ATOM 2232 O O . ALA B 2 63 ? 36.661 41.439 61.402 1.00 70.45 63 ALA B O 1
ATOM 2234 N N . VAL B 2 64 ? 35.395 40.036 60.145 1.00 71.27 64 VAL B N 1
ATOM 2235 C CA . VAL B 2 64 ? 34.184 40.255 60.917 1.00 71.34 64 VAL B CA 1
ATOM 2236 C C . VAL B 2 64 ? 34.419 39.639 62.289 1.00 71.48 64 VAL B C 1
ATOM 2237 O O . VAL B 2 64 ? 34.449 40.354 63.309 1.00 71.49 64 VAL B O 1
ATOM 2241 N N . LEU B 2 65 ? 34.666 38.330 62.299 1.00 71.10 65 LEU B N 1
ATOM 2242 C CA . LEU B 2 65 ? 34.916 37.618 63.543 1.00 70.56 65 LEU B CA 1
ATOM 2243 C C . LEU B 2 65 ? 36.049 38.212 64.397 1.00 70.38 65 LEU B C 1
ATOM 2244 O O . LEU B 2 65 ? 35.970 38.189 65.617 1.00 70.48 65 LEU B O 1
ATOM 2249 N N . ARG B 2 66 ? 37.093 38.752 63.774 1.00 70.55 66 ARG B N 1
ATOM 2250 C CA . ARG B 2 66 ? 38.157 39.394 64.551 1.00 70.64 66 ARG B CA 1
ATOM 2251 C C . ARG B 2 66 ? 37.637 40.700 65.100 1.00 70.42 66 ARG B C 1
ATOM 2252 O O . ARG B 2 66 ? 37.808 40.992 66.266 1.00 70.44 66 ARG B O 1
ATOM 2260 N N . HIS B 2 67 ? 36.937 41.450 64.262 1.00 70.62 67 HIS B N 1
ATOM 2261 C CA . HIS B 2 67 ? 36.437 42.767 64.629 1.00 70.66 67 HIS B CA 1
ATOM 2262 C C . HIS B 2 67 ? 35.511 42.754 65.845 1.00 70.62 67 HIS B C 1
ATOM 2263 O O . HIS B 2 67 ? 35.453 43.716 66.593 1.00 70.66 67 HIS B O 1
ATOM 2270 N N . LEU B 2 68 ? 34.779 41.679 66.046 1.00 70.76 68 LEU B N 1
ATOM 2271 C CA . LEU B 2 68 ? 33.779 41.707 67.094 1.00 71.45 68 LEU B CA 1
ATOM 2272 C C . LEU B 2 68 ? 34.092 40.815 68.293 1.00 72.07 68 LEU B C 1
ATOM 2273 O O . LEU B 2 68 ? 33.282 40.719 69.212 1.00 72.19 68 LEU B O 1
ATOM 2278 N N . GLU B 2 69 ? 35.279 40.211 68.304 1.00 72.72 69 GLU B N 1
ATOM 2279 C CA . GLU B 2 69 ? 35.612 39.188 69.301 1.00 73.24 69 GLU B CA 1
ATOM 2280 C C . GLU B 2 69 ? 35.821 39.660 70.747 1.00 72.84 69 GLU B C 1
ATOM 2281 O O . GLU B 2 69 ? 35.816 38.830 71.667 1.00 73.00 69 GLU B O 1
ATOM 2287 N N . THR B 2 70 ? 35.988 40.968 70.955 1.00 72.10 70 THR B N 1
ATOM 2288 C CA . THR B 2 70 ? 36.023 41.507 72.326 1.00 71.63 70 THR B CA 1
ATOM 2289 C C . THR B 2 70 ? 34.629 41.618 72.927 1.00 71.23 70 THR B C 1
ATOM 2290 O O . THR B 2 70 ? 34.485 41.918 74.116 1.00 71.01 70 THR B O 1
ATOM 2294 N N . PHE B 2 71 ? 33.603 41.394 72.107 1.00 71.01 71 PHE B N 1
ATOM 2295 C CA . PHE B 2 71 ? 32.239 41.385 72.602 1.00 70.70 71 PHE B CA 1
ATOM 2296 C C . PHE B 2 71 ? 31.852 39.995 73.073 1.00 71.05 71 PHE B C 1
ATOM 2297 O O . PHE B 2 71 ? 30.717 39.788 73.496 1.00 71.44 71 PHE B O 1
ATOM 2305 N N . GLU B 2 72 ? 32.791 39.050 72.972 1.00 71.32 72 GLU B N 1
ATOM 2306 C CA . GLU B 2 72 ? 32.626 37.649 73.400 1.00 71.80 72 GLU B CA 1
ATOM 2307 C C . GLU B 2 72 ? 31.183 37.110 73.356 1.00 71.54 72 GLU B C 1
ATOM 2308 O O . GLU B 2 72 ? 30.755 36.401 74.271 1.00 72.28 72 GLU B O 1
ATOM 2314 N N . HIS B 2 73 ? 30.447 37.442 72.292 1.00 71.35 73 HIS B N 1
ATOM 2315 C CA . HIS B 2 73 ? 29.027 37.089 72.161 1.00 71.17 73 HIS B CA 1
ATOM 2316 C C . HIS B 2 73 ? 28.771 35.583 72.102 1.00 71.37 73 HIS B C 1
ATOM 2317 O O . HIS B 2 73 ? 29.402 34.890 71.306 1.00 71.38 73 HIS B O 1
ATOM 2324 N N . PRO B 2 74 ? 27.817 35.092 72.897 1.00 71.36 74 PRO B N 1
ATOM 2325 C CA . PRO B 2 74 ? 27.583 33.644 73.027 1.00 71.61 74 PRO B CA 1
ATOM 2326 C C . PRO B 2 74 ? 27.035 32.961 71.765 1.00 72.06 74 PRO B C 1
ATOM 2327 O O . PRO B 2 74 ? 27.235 31.753 71.591 1.00 72.34 74 PRO B O 1
ATOM 2331 N N . ASN B 2 75 ? 26.359 33.709 70.899 1.00 72.22 75 ASN B N 1
ATOM 2332 C CA . ASN B 2 75 ? 25.673 33.092 69.777 1.00 72.91 75 ASN B CA 1
ATOM 2333 C C . ASN B 2 75 ? 26.362 33.211 68.418 1.00 73.49 75 ASN B C 1
ATOM 2334 O O . ASN B 2 75 ? 25.742 32.960 67.383 1.00 73.52 75 ASN B O 1
ATOM 2339 N N . VAL B 2 76 ? 27.633 33.620 68.419 1.00 74.24 76 VAL B N 1
ATOM 2340 C CA . VAL B 2 76 ? 28.466 33.642 67.201 1.00 74.50 76 VAL B CA 1
ATOM 2341 C C . VAL B 2 76 ? 29.641 32.687 67.405 1.00 74.86 76 VAL B C 1
ATOM 2342 O O . VAL B 2 76 ? 30.150 32.568 68.520 1.00 75.37 76 VAL B O 1
ATOM 2346 N N . VAL B 2 77 ? 30.068 31.990 66.354 1.00 74.86 77 VAL B N 1
ATOM 2347 C CA . VAL B 2 77 ? 31.185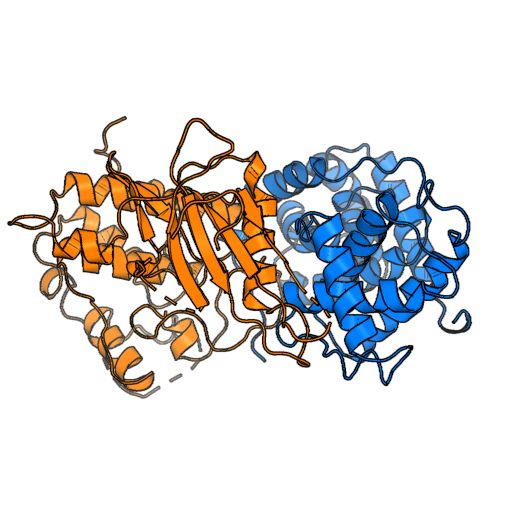 31.054 66.506 1.00 74.79 77 VAL B CA 1
ATOM 2348 C C . VAL B 2 77 ? 32.486 31.823 66.793 1.00 75.14 77 VAL B C 1
ATOM 2349 O O . VAL B 2 77 ? 32.584 33.012 66.459 1.00 75.51 77 VAL B O 1
ATOM 2353 N N . ARG B 2 78 ? 33.453 31.164 67.440 1.00 75.34 78 ARG B N 1
ATOM 2354 C CA . ARG B 2 78 ? 34.730 31.804 67.812 1.00 75.64 78 ARG B CA 1
ATOM 2355 C C . ARG B 2 78 ? 35.917 31.387 66.933 1.00 75.82 78 ARG B C 1
ATOM 2356 O O . ARG B 2 78 ? 36.116 30.184 66.692 1.00 75.69 78 ARG B O 1
ATOM 2358 N N . LEU B 2 79 ? 36.696 32.379 66.466 1.00 75.89 79 LEU B N 1
ATOM 2359 C CA . LEU B 2 79 ? 37.950 32.122 65.743 1.00 75.86 79 LEU B CA 1
ATOM 2360 C C . LEU B 2 79 ? 39.179 32.270 66.653 1.00 76.19 79 LEU B C 1
ATOM 2361 O O . LEU B 2 79 ? 39.254 33.205 67.453 1.00 76.26 79 LEU B O 1
ATOM 2366 N N . PHE B 2 80 ? 40.131 31.339 66.519 1.00 76.39 80 PHE B N 1
ATOM 2367 C CA . PHE B 2 80 ? 41.348 31.300 67.341 1.00 76.35 80 PHE B CA 1
ATOM 2368 C C . PHE B 2 80 ? 42.580 31.760 66.581 1.00 76.43 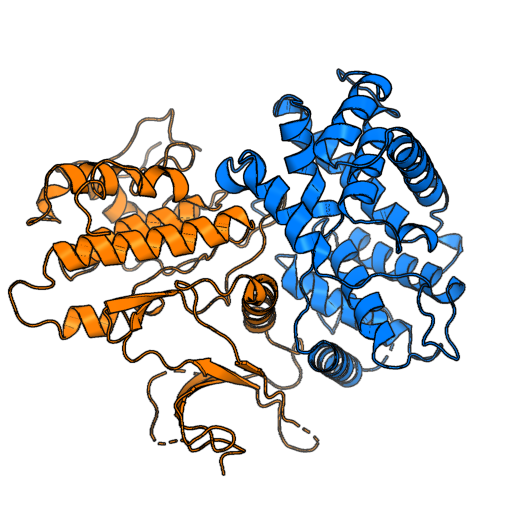80 PHE B C 1
ATOM 2369 O O . PHE B 2 80 ? 43.298 32.636 67.055 1.00 76.81 80 PHE B O 1
ATOM 2377 N N . ASP B 2 81 ? 42.835 31.148 65.420 1.00 76.38 81 ASP B N 1
ATOM 2378 C CA . ASP B 2 81 ? 44.058 31.395 64.649 1.00 76.42 81 ASP B CA 1
ATOM 2379 C C . ASP B 2 81 ? 43.927 31.225 63.145 1.00 76.55 81 ASP B C 1
ATOM 2380 O O . ASP B 2 81 ? 42.957 30.646 62.664 1.00 76.81 81 ASP B O 1
ATOM 2385 N N . VAL B 2 82 ? 44.918 31.738 62.413 1.00 76.71 82 VAL B N 1
ATOM 2386 C CA . VAL B 2 82 ? 45.025 31.543 60.967 1.00 76.70 82 VAL B CA 1
ATOM 2387 C C . VAL B 2 82 ? 46.452 31.100 60.628 1.00 76.99 82 VAL B C 1
ATOM 2388 O O . VAL B 2 82 ? 47.410 31.704 61.099 1.00 77.04 82 VAL B O 1
ATOM 2392 N N . CYS B 2 83 ? 46.580 30.049 59.815 1.00 77.48 83 CYS B N 1
ATOM 2393 C CA . CYS B 2 83 ? 47.868 29.381 59.579 1.00 78.01 83 CYS B CA 1
ATOM 2394 C C . CYS B 2 83 ? 48.812 30.093 58.596 1.00 78.44 83 CYS B C 1
ATOM 2395 O O . CYS B 2 83 ? 49.934 30.447 58.968 1.00 78.53 83 CYS B O 1
ATOM 2397 N N . THR B 2 84 ? 48.359 30.279 57.352 1.00 78.92 84 THR B N 1
ATOM 2398 C CA . THR B 2 84 ? 49.090 31.017 56.271 1.00 79.43 84 THR B CA 1
ATOM 2399 C C . THR B 2 84 ? 50.233 30.263 55.554 1.00 79.46 84 THR B C 1
ATOM 2400 O O . THR B 2 84 ? 50.686 30.706 54.488 1.00 79.46 84 THR B O 1
ATOM 2404 N N . VAL B 2 85 ? 50.670 29.142 56.134 1.00 79.46 85 VAL B N 1
ATOM 2405 C CA . VAL B 2 85 ? 51.892 28.407 55.728 1.00 79.56 85 VAL B CA 1
ATOM 2406 C C . VAL B 2 85 ? 52.166 28.311 54.209 1.00 79.63 85 VAL B C 1
ATOM 2407 O O . VAL B 2 85 ? 51.286 27.924 53.432 1.00 79.58 85 VAL B O 1
ATOM 2411 N N . SER B 2 86 ? 53.393 28.664 53.810 1.00 79.74 86 SER B N 1
ATOM 2412 C CA . SER B 2 86 ? 53.860 28.542 52.418 1.00 79.80 86 SER B CA 1
ATOM 2413 C C . SER B 2 86 ? 54.969 27.493 52.291 1.00 79.80 86 SER B C 1
ATOM 2414 O O . SER B 2 86 ? 55.286 27.029 51.191 1.00 79.85 86 SER B O 1
ATOM 2417 N N . THR B 2 88 ? 58.782 28.285 47.042 1.00 71.30 88 THR B N 1
ATOM 2418 C CA . THR B 2 88 ? 59.408 27.269 46.195 1.00 71.38 88 THR B CA 1
ATOM 2419 C C . THR B 2 88 ? 58.378 26.455 45.400 1.00 71.41 88 THR B C 1
ATOM 2420 O O . THR B 2 88 ? 57.885 26.916 44.359 1.00 71.47 88 THR B O 1
ATOM 2422 N N . ASP B 2 89 ? 58.045 25.260 45.896 1.00 71.42 89 ASP B N 1
ATOM 2423 C CA . ASP B 2 89 ? 57.148 24.350 45.174 1.00 71.36 89 ASP B CA 1
ATOM 2424 C C . ASP B 2 89 ? 55.693 24.397 45.651 1.00 71.36 89 ASP B C 1
ATOM 2425 O O . ASP B 2 89 ? 54.769 24.237 44.851 1.00 71.38 89 ASP B O 1
ATOM 2430 N N . ARG B 2 90 ? 55.501 24.614 46.951 1.00 71.33 90 ARG B N 1
ATOM 2431 C CA . ARG B 2 90 ? 54.174 24.586 47.558 1.00 71.22 90 ARG B CA 1
ATOM 2432 C C . ARG B 2 90 ? 53.382 25.849 47.247 1.00 71.21 90 ARG B C 1
ATOM 2433 O O . ARG B 2 90 ? 53.949 26.866 46.832 1.00 71.15 90 ARG B O 1
ATOM 2435 N N . GLU B 2 91 ? 52.065 25.758 47.438 1.00 71.18 91 GLU B N 1
ATOM 2436 C CA . GLU B 2 91 ? 51.163 26.905 47.361 1.00 71.04 91 GLU B CA 1
ATOM 2437 C C . GLU B 2 91 ? 51.000 27.494 48.760 1.00 71.02 91 GLU B C 1
ATOM 2438 O O . GLU B 2 91 ? 51.801 27.210 49.652 1.00 70.96 91 GLU B O 1
ATOM 2440 N N . THR B 2 92 ? 49.980 28.326 48.951 1.00 71.03 92 THR B N 1
ATOM 2441 C CA . THR B 2 92 ? 49.614 28.765 50.289 1.00 71.07 92 THR B CA 1
ATOM 2442 C C . THR B 2 92 ? 48.773 27.660 50.923 1.00 71.18 92 THR B C 1
ATOM 2443 O O . THR B 2 92 ? 48.025 26.976 50.226 1.00 71.36 92 THR B O 1
ATOM 2445 N N . LYS B 2 93 ? 48.919 27.466 52.231 1.00 71.20 93 LYS B N 1
ATOM 2446 C CA . LYS B 2 93 ? 48.097 26.516 52.976 1.00 70.99 93 LYS B CA 1
ATOM 2447 C C . LYS B 2 93 ? 47.357 27.269 54.084 1.00 71.00 93 LYS B C 1
ATOM 2448 O O . LYS B 2 93 ? 47.958 27.662 55.091 1.00 70.91 93 LYS B O 1
ATOM 2450 N N . LEU B 2 94 ? 46.059 27.491 53.878 1.00 70.98 94 LEU B N 1
ATOM 2451 C CA . LEU B 2 94 ? 45.250 28.256 54.830 1.00 70.99 94 LEU B CA 1
ATOM 2452 C C . LEU B 2 94 ? 44.420 27.391 55.770 1.00 71.20 94 LEU B C 1
ATOM 2453 O O . LEU B 2 94 ? 43.358 26.887 55.392 1.00 71.45 94 LEU B O 1
ATOM 2458 N N . THR B 2 95 ? 44.911 27.221 56.996 1.00 71.16 95 THR B N 1
ATOM 2459 C CA . THR B 2 95 ? 44.134 26.588 58.054 1.00 71.00 95 THR B CA 1
ATOM 2460 C C . THR B 2 95 ? 43.581 27.665 59.001 1.00 70.90 95 THR B C 1
ATOM 2461 O O . THR B 2 95 ? 44.292 28.608 59.366 1.00 70.72 95 THR B O 1
ATOM 2463 N N . LEU B 2 96 ? 42.307 27.526 59.372 1.00 70.69 96 LEU B N 1
ATOM 2464 C CA . LEU B 2 96 ? 41.678 28.382 60.383 1.00 70.19 96 LEU B CA 1
ATOM 2465 C C . LEU B 2 96 ? 41.128 27.531 61.536 1.00 69.88 96 LEU B C 1
ATOM 2466 O O . LEU B 2 96 ? 40.193 26.749 61.343 1.00 69.85 96 LEU B O 1
ATOM 2471 N N . VAL B 2 97 ? 41.710 27.681 62.724 1.00 69.30 97 VAL B N 1
ATOM 2472 C CA . VAL B 2 97 ? 41.231 26.962 63.904 1.00 69.05 97 VAL B CA 1
ATOM 2473 C C . VAL B 2 97 ? 40.092 27.696 64.589 1.00 68.99 97 VAL B C 1
ATOM 2474 O O . VAL B 2 97 ? 40.242 28.854 64.989 1.00 69.10 97 VAL B O 1
ATOM 2478 N N . PHE B 2 98 ? 38.956 27.013 64.709 1.00 68.64 98 PHE B N 1
ATOM 2479 C CA . PHE B 2 98 ? 37.782 27.523 65.411 1.00 68.43 98 PHE B CA 1
ATOM 2480 C C . PHE B 2 98 ? 37.515 26.632 66.620 1.00 68.31 98 PHE B C 1
ATOM 2481 O O . PHE B 2 98 ? 38.047 25.528 66.719 1.00 68.49 98 PHE B O 1
ATOM 2489 N N . GLU B 2 99 ? 36.654 27.087 67.523 1.00 67.96 99 GLU B N 1
ATOM 2490 C CA . GLU B 2 99 ? 36.115 26.202 68.538 1.00 67.70 99 GLU B CA 1
ATOM 2491 C C . GLU B 2 99 ? 35.333 25.085 67.858 1.00 67.57 99 GLU B C 1
ATOM 2492 O O . GLU B 2 99 ? 34.702 25.309 66.825 1.00 67.33 99 GLU B O 1
ATOM 2498 N N . HIS B 2 100 ? 35.382 23.877 68.410 1.00 67.70 100 HIS B N 1
ATOM 2499 C CA . HIS B 2 100 ? 34.541 22.814 67.861 1.00 67.75 100 HIS B CA 1
ATOM 2500 C C . HIS B 2 100 ? 33.144 22.887 68.447 1.00 67.78 100 HIS B C 1
ATOM 2501 O O . HIS B 2 100 ? 32.975 23.052 69.654 1.00 67.65 100 HIS B O 1
ATOM 2508 N N . VAL B 2 101 ? 32.148 22.811 67.574 1.00 67.96 101 VAL B N 1
ATOM 2509 C CA . VAL B 2 101 ? 30.777 22.610 68.011 1.00 68.57 101 VAL B CA 1
ATOM 2510 C C . VAL B 2 101 ? 30.340 21.217 67.521 1.00 69.14 101 VAL B C 1
ATOM 2511 O O . VAL B 2 101 ? 30.677 20.818 66.403 1.00 69.37 101 VAL B O 1
ATOM 2515 N N . ASP B 2 102 ? 29.618 20.480 68.363 1.00 69.52 102 ASP B N 1
ATOM 2516 C CA . ASP B 2 102 ? 29.366 19.044 68.135 1.00 70.41 102 ASP B CA 1
ATOM 2517 C C . ASP B 2 102 ? 28.451 18.690 66.952 1.00 70.61 102 ASP B C 1
ATOM 2518 O O . ASP B 2 102 ? 28.468 17.552 66.464 1.00 70.58 102 ASP B O 1
ATOM 2523 N N . GLN B 2 103 ? 27.670 19.663 66.492 1.00 70.95 103 GLN B N 1
ATOM 2524 C CA . GLN B 2 103 ? 26.585 19.397 65.561 1.00 71.44 103 GLN B CA 1
ATOM 2525 C C . GLN B 2 103 ? 26.126 20.683 64.882 1.00 71.84 103 GLN B C 1
ATOM 2526 O O . GLN B 2 103 ? 26.126 21.748 65.504 1.00 71.89 103 GLN B O 1
ATOM 2532 N N . ASP B 2 104 ? 25.750 20.586 63.608 1.00 72.28 104 ASP B N 1
ATOM 2533 C CA . ASP B 2 104 ? 25.009 21.668 62.942 1.00 72.67 104 ASP B CA 1
ATOM 2534 C C . ASP B 2 104 ? 23.505 21.420 63.112 1.00 72.59 104 ASP B C 1
ATOM 2535 O O . ASP B 2 104 ? 23.107 20.363 63.611 1.00 72.63 104 ASP B O 1
ATOM 2540 N N . LEU B 2 105 ? 22.677 22.379 62.700 1.00 72.51 105 LEU B N 1
ATOM 2541 C CA . LEU B 2 105 ? 21.224 22.231 62.828 1.00 72.25 105 LEU B CA 1
ATOM 2542 C C . LEU B 2 105 ? 20.685 21.124 61.939 1.00 72.09 105 LEU B C 1
ATOM 2543 O O . LEU B 2 105 ? 19.773 20.406 62.337 1.00 72.13 105 LEU B O 1
ATOM 2548 N N . THR B 2 106 ? 21.256 20.986 60.744 1.00 71.95 106 THR B N 1
ATOM 2549 C CA . THR B 2 106 ? 20.784 19.996 59.782 1.00 71.76 106 THR B CA 1
ATOM 2550 C C . THR B 2 106 ? 20.828 18.611 60.397 1.00 71.55 106 THR B C 1
ATOM 2551 O O . THR B 2 106 ? 19.778 18.026 60.653 1.00 71.69 106 THR B O 1
ATOM 2555 N N . THR B 2 107 ? 22.034 18.110 60.666 1.00 71.41 107 THR B N 1
ATOM 2556 C CA . THR B 2 107 ? 22.221 16.784 61.275 1.00 71.46 107 THR B CA 1
ATOM 2557 C C . THR B 2 107 ? 21.411 16.623 62.572 1.00 71.39 107 THR B C 1
ATOM 2558 O O . THR B 2 107 ? 20.867 15.547 62.849 1.00 71.04 107 THR B O 1
ATOM 2562 N N . TYR B 2 108 ? 21.322 17.702 63.347 1.00 71.41 108 TYR B N 1
ATOM 2563 C CA . TYR B 2 108 ? 20.526 17.689 64.562 1.00 71.51 108 TYR B CA 1
ATOM 2564 C C . TYR B 2 108 ? 19.086 17.344 64.251 1.00 71.28 108 TYR B C 1
ATOM 2565 O O . TYR B 2 108 ? 18.559 16.357 64.765 1.00 71.38 108 TYR B O 1
ATOM 2574 N N . LEU B 2 109 ? 18.460 18.161 63.406 1.00 71.09 109 LEU B N 1
ATOM 2575 C CA . LEU B 2 109 ? 17.081 17.930 62.992 1.00 70.74 109 LEU B CA 1
ATOM 2576 C C . LEU B 2 109 ? 16.905 16.489 62.506 1.00 70.54 109 LEU B C 1
ATOM 2577 O O . LEU B 2 109 ? 15.910 15.852 62.844 1.00 70.58 109 LEU B O 1
ATOM 2582 N N . ASP B 2 110 ? 17.882 15.971 61.753 1.00 70.28 110 ASP B N 1
ATOM 2583 C CA . ASP B 2 110 ? 17.818 14.598 61.226 1.00 70.08 110 ASP B CA 1
ATOM 2584 C C . ASP B 2 110 ? 17.790 13.554 62.339 1.00 69.98 110 ASP B C 1
ATOM 2585 O O . ASP B 2 110 ? 16.948 12.650 62.328 1.00 70.29 110 ASP B O 1
ATOM 2587 N N . LYS B 2 111 ? 18.691 13.695 63.308 1.00 69.65 111 LYS B N 1
ATOM 2588 C CA . LYS B 2 111 ? 18.851 12.683 64.351 1.00 69.14 111 LYS B CA 1
ATOM 2589 C C . LYS B 2 111 ? 17.861 12.760 65.516 1.00 68.96 111 LYS B C 1
ATOM 2590 O O . LYS B 2 111 ? 17.640 11.747 66.175 1.00 69.12 111 LYS B O 1
ATOM 2593 N N . VAL B 2 112 ? 17.271 13.930 65.776 1.00 68.70 112 VAL B N 1
ATOM 2594 C CA . VAL B 2 112 ? 16.345 14.079 66.918 1.00 68.58 112 VAL B CA 1
ATOM 2595 C C . VAL B 2 112 ? 15.289 12.970 66.897 1.00 68.28 112 VAL B C 1
ATOM 2596 O O . VAL B 2 112 ? 14.613 12.818 65.882 1.00 68.52 112 VAL B O 1
ATOM 2600 N N . PRO B 2 113 ? 15.174 12.180 67.979 1.00 67.98 113 PRO B N 1
ATOM 2601 C CA . PRO B 2 113 ? 14.198 11.074 68.057 1.00 67.54 113 PRO B CA 1
ATOM 2602 C C . PRO B 2 113 ? 12.792 11.548 67.715 1.00 67.25 113 PRO B C 1
ATOM 2603 O O . PRO B 2 113 ? 12.636 12.674 67.241 1.00 67.06 113 PRO B O 1
ATOM 2607 N N . GLU B 2 114 ? 11.767 10.730 67.953 1.00 66.95 114 GLU B N 1
ATOM 2608 C CA . GLU B 2 114 ? 10.472 11.089 67.380 1.00 66.55 114 GLU B CA 1
ATOM 2609 C C . GLU B 2 114 ? 9.838 12.410 67.873 1.00 66.53 114 GLU B C 1
ATOM 2610 O O . GLU B 2 114 ? 10.590 13.338 68.199 1.00 66.72 114 GLU B O 1
ATOM 2616 N N . PRO B 2 115 ? 8.518 12.510 68.016 1.00 66.06 115 PRO B N 1
ATOM 2617 C CA . PRO B 2 115 ? 7.735 13.646 67.499 1.00 66.06 115 PRO B CA 1
ATOM 2618 C C . PRO B 2 115 ? 8.529 14.888 67.003 1.00 65.99 115 PRO B C 1
ATOM 2619 O O . PRO B 2 115 ? 7.968 15.988 66.927 1.00 65.76 115 PRO B O 1
ATOM 2623 N N . GLY B 2 116 ? 9.799 14.703 66.639 1.00 65.98 116 GLY B N 1
ATOM 2624 C CA . GLY B 2 116 ? 10.690 15.822 66.344 1.00 66.72 116 GLY B CA 1
ATOM 2625 C C . GLY B 2 116 ? 11.154 16.526 67.614 1.00 66.86 116 GLY B C 1
ATOM 2626 O O . GLY B 2 116 ? 11.010 15.992 68.729 1.00 66.94 116 GLY B O 1
ATOM 2627 N N . VAL B 2 117 ? 11.697 17.730 67.435 1.00 66.86 117 VAL B N 1
ATOM 2628 C CA . VAL B 2 117 ? 12.208 18.565 68.534 1.00 67.13 117 VAL B CA 1
ATOM 2629 C C . VAL B 2 117 ? 11.101 19.103 69.463 1.00 67.37 117 VAL B C 1
ATOM 2630 O O . VAL B 2 117 ? 10.107 19.654 68.979 1.00 67.37 117 VAL B O 1
ATOM 2634 N N . PRO B 2 118 ? 11.257 18.933 70.786 1.00 67.61 118 PRO B N 1
ATOM 2635 C CA . PRO B 2 118 ? 10.334 19.539 71.753 1.00 67.99 118 PRO B CA 1
ATOM 2636 C C . PRO B 2 118 ? 10.179 21.022 71.490 1.00 68.48 118 PRO B C 1
ATOM 2637 O O . PRO B 2 118 ? 11.174 21.706 71.241 1.00 68.91 118 PRO B O 1
ATOM 2641 N N . THR B 2 119 ? 8.947 21.518 71.539 1.00 69.11 119 THR B N 1
ATOM 2642 C CA . THR B 2 119 ? 8.664 22.903 71.146 1.00 70.06 119 THR B CA 1
ATOM 2643 C C . THR B 2 119 ? 9.425 23.951 71.975 1.00 70.66 119 THR B C 1
ATOM 2644 O O . THR B 2 119 ? 9.676 25.062 71.497 1.00 70.64 119 THR B O 1
ATOM 2648 N N . GLU B 2 120 ? 9.787 23.589 73.208 1.00 71.32 120 GLU B N 1
ATOM 2649 C CA . GLU B 2 120 ? 10.585 24.444 74.083 1.00 71.68 120 GLU B CA 1
ATOM 2650 C C . GLU B 2 120 ? 11.965 24.641 73.482 1.00 71.88 120 GLU B C 1
ATOM 2651 O O . GLU B 2 120 ? 12.576 25.727 73.604 1.00 72.10 120 GLU B O 1
ATOM 2657 N N . THR B 2 121 ? 12.466 23.590 72.837 1.00 71.82 121 THR B N 1
ATOM 2658 C CA . THR B 2 121 ? 13.724 23.712 72.118 1.00 71.88 121 THR B CA 1
ATOM 2659 C C . THR B 2 121 ? 13.534 24.662 70.929 1.00 72.03 121 THR B C 1
ATOM 2660 O O . THR B 2 121 ? 14.363 25.552 70.718 1.00 72.31 121 THR B O 1
ATOM 2664 N N . ILE B 2 122 ? 12.428 24.495 70.192 1.00 71.99 122 ILE B N 1
ATOM 2665 C CA . ILE B 2 122 ? 12.090 25.386 69.074 1.00 72.10 122 ILE B CA 1
ATOM 2666 C C . ILE B 2 122 ? 12.041 26.856 69.488 1.00 72.44 122 ILE B C 1
ATOM 2667 O O . ILE B 2 122 ? 12.456 27.726 68.726 1.00 72.76 122 ILE B O 1
ATOM 2672 N N . LYS B 2 123 ? 11.550 27.136 70.689 1.00 72.65 123 LYS B N 1
ATOM 2673 C CA . LYS B 2 123 ? 11.468 28.516 71.144 1.00 73.10 123 LYS B CA 1
ATOM 2674 C C . LYS B 2 123 ? 12.851 29.086 71.459 1.00 73.40 123 LYS B C 1
ATOM 2675 O O . LYS B 2 123 ? 13.268 30.083 70.868 1.00 73.08 123 LYS B O 1
ATOM 2681 N N . ASP B 2 124 ? 13.553 28.426 72.376 1.00 74.00 124 ASP B N 1
ATOM 2682 C CA . ASP B 2 124 ? 14.855 28.881 72.864 1.00 74.71 124 ASP B CA 1
ATOM 2683 C C . ASP B 2 124 ? 15.940 28.943 71.781 1.00 75.17 124 ASP B C 1
ATOM 2684 O O . ASP B 2 124 ? 16.752 29.882 71.752 1.00 75.12 124 ASP B O 1
ATOM 2689 N N . MET B 2 125 ? 15.946 27.957 70.889 1.00 75.68 125 MET B N 1
ATOM 2690 C CA . MET B 2 125 ? 16.894 27.971 69.767 1.00 76.33 125 MET B CA 1
ATOM 2691 C C . MET B 2 125 ? 16.650 29.149 68.809 1.00 75.63 125 MET B C 1
ATOM 2692 O O . MET B 2 125 ? 17.590 29.767 68.338 1.00 75.32 125 MET B O 1
ATOM 2697 N N . MET B 2 126 ? 15.378 29.438 68.541 1.00 75.53 126 MET B N 1
ATOM 2698 C CA . MET B 2 126 ? 14.978 30.558 67.706 1.00 75.37 126 MET B CA 1
ATOM 2699 C C . MET B 2 126 ? 15.257 31.872 68.396 1.00 75.46 126 MET B C 1
ATOM 2700 O O . MET B 2 126 ? 15.583 32.875 67.743 1.00 75.61 126 MET B O 1
ATOM 2705 N N . PHE B 2 127 ? 15.121 31.869 69.720 1.00 75.23 127 PHE B N 1
ATOM 2706 C CA . PHE B 2 127 ? 15.471 33.032 70.516 1.00 74.81 127 PHE B CA 1
ATOM 2707 C C . PHE B 2 127 ? 16.954 33.311 70.346 1.00 74.79 127 PHE B C 1
ATOM 2708 O O . PHE B 2 127 ? 17.345 34.432 70.028 1.00 74.88 127 PHE B O 1
ATOM 2716 N N . GLN B 2 128 ? 17.767 32.279 70.555 1.00 74.82 128 GLN B N 1
ATOM 2717 C CA . GLN B 2 128 ? 19.213 32.384 70.438 1.00 74.82 128 GLN B CA 1
ATOM 2718 C C . GLN B 2 128 ? 19.668 32.815 69.060 1.00 74.75 128 GLN B C 1
ATOM 2719 O O . GLN B 2 128 ? 20.648 33.564 68.929 1.00 75.25 128 GLN B O 1
ATOM 2725 N N . LEU B 2 129 ? 18.974 32.340 68.034 1.00 74.33 129 LEU B N 1
ATOM 2726 C CA . LEU B 2 129 ? 19.321 32.712 66.679 1.00 74.21 129 LEU B CA 1
ATOM 2727 C C . LEU B 2 129 ? 19.035 34.203 66.442 1.00 74.07 129 LEU B C 1
ATOM 2728 O O . LEU B 2 129 ? 19.886 34.923 65.946 1.00 74.08 129 LEU B O 1
ATOM 2733 N N . LEU B 2 130 ? 17.845 34.662 66.820 1.00 74.37 130 LEU B N 1
ATOM 2734 C CA . LEU B 2 130 ? 17.453 36.066 66.655 1.00 74.32 130 LEU B CA 1
ATOM 2735 C C . LEU B 2 130 ? 18.368 37.029 67.403 1.00 74.30 130 LEU B C 1
ATOM 2736 O O . LEU B 2 130 ? 18.595 38.162 66.957 1.00 74.12 130 LEU B O 1
ATOM 2741 N N . ARG B 2 131 ? 18.889 36.580 68.540 1.00 74.38 131 ARG B N 1
ATOM 2742 C CA . ARG B 2 131 ? 19.850 37.384 69.292 1.00 74.52 131 ARG B CA 1
ATOM 2743 C C . ARG B 2 131 ? 21.183 37.476 68.564 1.00 74.28 131 ARG B C 1
ATOM 2744 O O . ARG B 2 131 ? 21.773 38.560 68.505 1.00 74.60 131 ARG B O 1
ATOM 2752 N N . GLY B 2 132 ? 21.645 36.361 67.995 1.00 73.73 132 GLY B N 1
ATOM 2753 C CA . GLY B 2 132 ? 22.884 36.370 67.208 1.00 73.51 132 GLY B CA 1
ATOM 2754 C C . GLY B 2 132 ? 22.800 37.404 66.098 1.00 73.43 132 GLY B C 1
ATOM 2755 O O . GLY B 2 132 ? 23.766 38.127 65.786 1.00 73.62 132 GLY B O 1
ATOM 2756 N N . LEU B 2 133 ? 21.615 37.471 65.513 1.00 73.06 133 LEU B N 1
ATOM 2757 C CA . LEU B 2 133 ? 21.342 38.365 64.423 1.00 72.75 133 LEU B CA 1
ATOM 2758 C C . LEU B 2 133 ? 21.208 39.791 64.910 1.00 72.21 133 LEU B C 1
ATOM 2759 O O . LEU B 2 133 ? 21.729 40.699 64.293 1.00 72.68 133 LEU B O 1
ATOM 2764 N N . ASP B 2 134 ? 20.536 39.990 66.030 1.00 71.69 134 ASP B N 1
ATOM 2765 C CA . ASP B 2 134 ? 20.355 41.330 66.564 1.00 71.43 134 ASP B CA 1
ATOM 2766 C C . ASP B 2 134 ? 21.715 41.986 66.890 1.00 71.17 134 ASP B C 1
ATOM 2767 O O . ASP B 2 134 ? 21.930 43.186 66.692 1.00 71.06 134 ASP B O 1
ATOM 2772 N N . PHE B 2 135 ? 22.631 41.166 67.382 1.00 70.74 135 PHE B N 1
ATOM 2773 C CA . PHE B 2 135 ? 23.997 41.565 67.596 1.00 70.17 135 PHE B CA 1
ATOM 2774 C C . PHE B 2 135 ? 24.634 42.072 66.312 1.00 70.15 135 PHE B C 1
ATOM 2775 O O . PHE B 2 135 ? 25.111 43.225 66.237 1.00 70.11 135 PHE B O 1
ATOM 2783 N N . LEU B 2 136 ? 24.643 41.195 65.308 1.00 69.84 136 LEU B N 1
ATOM 2784 C CA . LEU B 2 136 ? 25.288 41.469 64.026 1.00 69.18 136 LEU B CA 1
ATOM 2785 C C . LEU B 2 136 ? 24.788 42.759 63.393 1.00 69.09 136 LEU B C 1
ATOM 2786 O O . LEU B 2 136 ? 25.584 43.670 63.147 1.00 69.11 136 LEU B O 1
ATOM 2791 N N . HIS B 2 137 ? 23.476 42.854 63.165 1.00 68.54 137 HIS B N 1
ATOM 2792 C CA . HIS B 2 137 ? 22.900 44.040 62.510 1.00 68.25 137 HIS B CA 1
ATOM 2793 C C . HIS B 2 137 ? 23.134 45.377 63.229 1.00 68.29 137 HIS B C 1
ATOM 2794 O O . HIS B 2 137 ? 23.164 46.425 62.589 1.00 67.73 137 HIS B O 1
ATOM 2801 N N . SER B 2 138 ? 23.273 45.334 64.553 1.00 68.54 138 SER B N 1
ATOM 2802 C CA . SER B 2 138 ? 23.494 46.537 65.346 1.00 68.68 138 SER B CA 1
ATOM 2803 C C . SER B 2 138 ? 24.945 47.010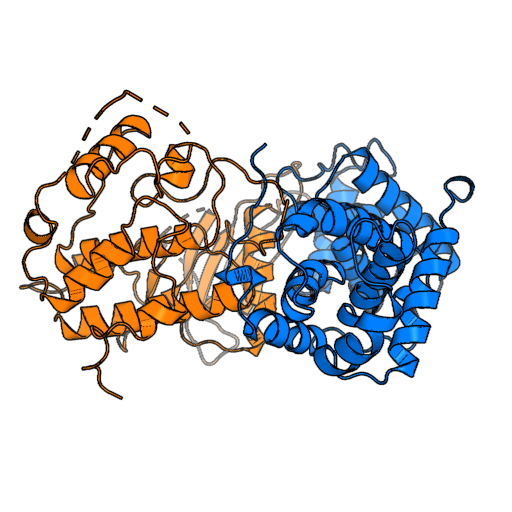 65.251 1.00 68.89 138 SER B C 1
ATOM 2804 O O . SER B 2 138 ? 25.298 48.089 65.757 1.00 69.15 138 SER B O 1
ATOM 2807 N N . HIS B 2 139 ? 25.782 46.180 64.628 1.00 69.04 139 HIS B N 1
ATOM 2808 C CA . HIS B 2 139 ? 27.167 46.522 64.303 1.00 69.04 139 HIS B CA 1
ATOM 2809 C C . HIS B 2 139 ? 27.315 46.637 62.787 1.00 69.48 139 HIS B C 1
ATOM 2810 O O . HIS B 2 139 ? 28.426 46.682 62.240 1.00 70.19 139 HIS B O 1
ATOM 2817 N N . ARG B 2 140 ? 26.164 46.710 62.123 1.00 69.37 140 ARG B N 1
ATOM 2818 C CA . ARG B 2 140 ? 26.071 46.963 60.698 1.00 69.10 140 ARG B CA 1
ATOM 2819 C C . ARG B 2 140 ? 26.565 45.814 59.822 1.00 68.99 140 ARG B C 1
ATOM 2820 O O . ARG B 2 140 ? 26.861 46.028 58.642 1.00 68.94 140 ARG B O 1
ATOM 2828 N N . VAL B 2 141 ? 26.658 44.616 60.403 1.00 68.83 141 VAL B N 1
ATOM 2829 C CA . VAL B 2 141 ? 27.040 43.404 59.673 1.00 69.05 141 VAL B CA 1
ATOM 2830 C C . VAL B 2 141 ? 25.805 42.606 59.251 1.00 70.01 141 VAL B C 1
ATOM 2831 O O . VAL B 2 141 ? 24.907 42.328 60.069 1.00 69.92 141 VAL B O 1
ATOM 2835 N N . VAL B 2 142 ? 25.760 42.216 57.981 1.00 70.39 142 VAL B N 1
ATOM 2836 C CA . VAL B 2 142 ? 24.674 41.352 57.543 1.00 70.60 142 VAL B CA 1
ATOM 2837 C C . VAL B 2 142 ? 25.243 39.987 57.193 1.00 70.63 142 VAL B C 1
ATOM 2838 O O . VAL B 2 142 ? 26.068 39.888 56.304 1.00 71.69 142 VAL B O 1
ATOM 2842 N N . HIS B 2 143 ? 24.840 38.947 57.921 1.00 70.57 143 HIS B N 1
ATOM 2843 C CA . HIS B 2 143 ? 25.234 37.583 57.592 1.00 70.51 143 HIS B CA 1
ATOM 2844 C C . HIS B 2 143 ? 24.303 37.244 56.476 1.00 71.53 143 HIS B C 1
ATOM 2845 O O . HIS B 2 143 ? 23.102 37.107 56.731 1.00 72.52 143 HIS B O 1
ATOM 2852 N N . ARG B 2 144 ? 24.801 37.097 55.254 1.00 71.24 144 ARG B N 1
ATOM 2853 C CA . ARG B 2 144 ? 23.880 36.889 54.144 1.00 71.16 144 ARG B CA 1
ATOM 2854 C C . ARG B 2 144 ? 23.893 35.457 53.657 1.00 71.21 144 ARG B C 1
ATOM 2855 O O . ARG B 2 144 ? 23.963 35.198 52.452 1.00 71.47 144 ARG B O 1
ATOM 2863 N N . ASP B 2 145 ? 23.819 34.514 54.584 1.00 71.21 145 ASP B N 1
ATOM 2864 C CA . ASP B 2 145 ? 24.027 33.120 54.219 1.00 71.55 145 ASP B CA 1
ATOM 2865 C C . ASP B 2 145 ? 23.506 32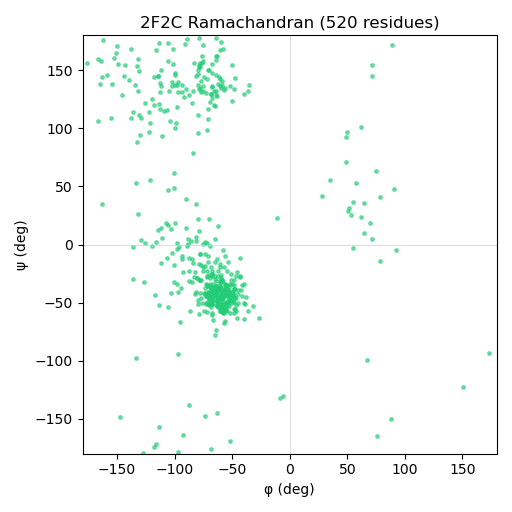.173 55.293 1.00 71.32 145 ASP B C 1
ATOM 2866 O O . ASP B 2 145 ? 24.076 31.101 55.535 1.00 71.08 145 ASP B O 1
ATOM 2871 N N . LEU B 2 146 ? 22.413 32.571 55.933 1.00 71.13 146 LEU B N 1
ATOM 2872 C CA . LEU B 2 146 ? 21.780 31.719 56.926 1.00 70.92 146 LEU B CA 1
ATOM 2873 C C . LEU B 2 146 ? 21.065 30.556 56.274 1.00 70.52 146 LEU B C 1
ATOM 2874 O O . LEU B 2 146 ? 20.309 30.725 55.310 1.00 70.44 146 LEU B O 1
ATOM 2879 N N . LYS B 2 147 ? 21.359 29.377 56.816 1.00 70.14 147 LYS B N 1
ATOM 2880 C CA . LYS B 2 147 ? 20.814 28.087 56.403 1.00 69.46 147 LYS B CA 1
ATOM 2881 C C . LYS B 2 147 ? 21.183 27.114 57.534 1.00 69.51 147 LYS B C 1
ATOM 2882 O O . LYS B 2 147 ? 22.094 27.402 58.319 1.00 69.13 147 LYS B O 1
ATOM 2888 N N . PRO B 2 148 ? 20.487 25.983 57.639 1.00 69.43 148 PRO B N 1
ATOM 2889 C CA . PRO B 2 148 ? 20.690 25.081 58.765 1.00 69.62 148 PRO B CA 1
ATOM 2890 C C . PRO B 2 148 ? 22.102 24.488 58.859 1.00 69.95 148 PRO B C 1
ATOM 2891 O O . PRO B 2 148 ? 22.545 24.173 59.964 1.00 70.26 148 PRO B O 1
ATOM 2895 N N . GLN B 2 149 ? 22.802 24.353 57.730 1.00 70.09 149 GLN B N 1
ATOM 2896 C CA . GLN B 2 149 ? 24.203 23.904 57.733 1.00 70.27 149 GLN B CA 1
ATOM 2897 C C . GLN B 2 149 ? 25.140 24.925 58.366 1.00 70.62 149 GLN B C 1
ATOM 2898 O O . GLN B 2 149 ? 26.242 24.588 58.797 1.00 70.68 149 GLN B O 1
ATOM 2904 N N . ASN B 2 150 ? 24.708 26.183 58.388 1.00 71.15 150 ASN B N 1
ATOM 2905 C CA . ASN B 2 150 ? 25.516 27.266 58.937 1.00 71.38 150 ASN B CA 1
ATOM 2906 C C . ASN B 2 150 ? 25.128 27.604 60.372 1.00 71.38 150 ASN B C 1
ATOM 2907 O O . ASN B 2 150 ? 25.689 28.530 60.966 1.00 71.90 150 ASN B O 1
ATOM 2912 N N . ILE B 2 151 ? 24.160 26.876 60.921 1.00 70.85 151 ILE B N 1
ATOM 2913 C CA . ILE B 2 151 ? 23.763 27.101 62.303 1.00 70.53 151 ILE B CA 1
ATOM 2914 C C . ILE B 2 151 ? 24.230 25.919 63.112 1.00 70.34 151 ILE B C 1
ATOM 2915 O O . ILE B 2 151 ? 23.765 24.796 62.902 1.00 70.28 151 ILE B O 1
ATOM 2920 N N . LEU B 2 152 ? 25.159 26.174 64.026 1.00 70.09 152 LEU B N 1
ATOM 2921 C CA . LEU B 2 152 ? 25.729 25.108 64.848 1.00 70.14 152 LEU B CA 1
ATOM 2922 C C . LEU B 2 152 ? 25.092 25.069 66.238 1.00 70.31 152 LEU B C 1
ATOM 2923 O O . LEU B 2 152 ? 24.682 26.098 66.767 1.00 70.51 152 LEU B O 1
ATOM 2928 N N . VAL B 2 153 ? 24.992 23.872 66.810 1.00 70.62 153 VAL B N 1
ATOM 2929 C CA . VAL B 2 153 ? 24.373 23.671 68.132 1.00 70.79 153 VAL B CA 1
ATOM 2930 C C . VAL B 2 153 ? 25.306 22.926 69.085 1.00 70.82 153 VAL B C 1
ATOM 2931 O O . VAL B 2 153 ? 25.739 21.811 68.793 1.00 70.89 153 VAL B O 1
ATOM 2935 N N . THR B 2 154 ? 25.624 23.544 70.217 1.00 71.06 154 THR B N 1
ATOM 2936 C CA . THR B 2 154 ? 26.416 22.870 71.255 1.00 71.13 154 THR B CA 1
ATOM 2937 C C . THR B 2 154 ? 25.540 21.859 71.998 1.00 71.30 154 THR B C 1
ATOM 2938 O O . THR B 2 154 ? 24.322 21.834 71.813 1.00 71.25 154 THR B O 1
ATOM 2942 N N . SER B 2 155 ? 26.169 21.046 72.847 1.00 71.63 155 SER B N 1
ATOM 2943 C CA . SER B 2 155 ? 25.501 19.967 73.593 1.00 71.58 155 SER B CA 1
ATOM 2944 C C . SER B 2 155 ? 24.557 20.469 74.687 1.00 71.79 155 SER B C 1
ATOM 2945 O O . SER B 2 155 ? 23.613 19.776 75.059 1.00 71.91 155 SER B O 1
ATOM 2948 N N . SER B 2 156 ? 24.832 21.667 75.199 1.00 72.24 156 SER B N 1
ATOM 2949 C CA . SER B 2 156 ? 23.922 22.397 76.088 1.00 72.48 156 SER B CA 1
ATOM 2950 C C . SER B 2 156 ? 22.845 23.124 75.261 1.00 72.60 156 SER B C 1
ATOM 2951 O O . SER B 2 156 ? 22.421 24.232 75.612 1.00 72.91 156 SER B O 1
ATOM 2954 N N . GLY B 2 157 ? 22.426 22.501 74.155 1.00 72.45 157 GLY B N 1
ATOM 2955 C CA . GLY B 2 157 ? 21.471 23.086 73.196 1.00 71.98 157 GLY B CA 1
ATOM 2956 C C . GLY B 2 157 ? 21.773 24.498 72.695 1.00 71.44 157 GLY B C 1
ATOM 2957 O O . GLY B 2 157 ? 20.855 25.241 72.333 1.00 71.48 157 GLY B O 1
ATOM 2958 N N . GLN B 2 158 ? 23.049 24.867 72.651 1.00 70.86 158 GLN B N 1
ATOM 2959 C CA . GLN B 2 158 ? 23.425 26.251 72.358 1.00 70.34 158 GLN B CA 1
ATOM 2960 C C . GLN B 2 158 ? 23.725 26.567 70.874 1.00 70.18 158 GLN B C 1
ATOM 2961 O O . GLN B 2 158 ? 24.411 25.805 70.191 1.00 69.84 158 GLN B O 1
ATOM 2967 N N . ILE B 2 159 ? 23.215 27.715 70.414 1.00 70.08 159 ILE B N 1
ATOM 2968 C CA . ILE B 2 159 ? 23.261 28.142 69.003 1.00 70.20 159 ILE B CA 1
ATOM 2969 C C . ILE B 2 159 ? 24.522 28.968 68.653 1.00 70.28 159 ILE B C 1
ATOM 2970 O O . ILE B 2 159 ? 24.890 29.894 69.382 1.00 70.38 159 ILE B O 1
ATOM 2975 N N . LYS B 2 160 ? 25.163 28.624 67.533 1.00 70.20 160 LYS B N 1
ATOM 2976 C CA . LYS B 2 160 ? 26.364 29.310 67.058 1.00 70.32 160 LYS B CA 1
ATOM 2977 C C . LYS B 2 160 ? 26.337 29.541 65.539 1.00 70.47 160 LYS B C 1
ATOM 2978 O O . LYS B 2 160 ? 26.477 28.585 64.765 1.00 70.61 160 LYS B O 1
ATOM 2984 N N . LEU B 2 161 ? 26.158 30.797 65.114 1.00 70.43 161 LEU B N 1
ATOM 2985 C CA . LEU B 2 161 ? 26.198 31.142 63.690 1.00 70.48 161 LEU B CA 1
ATOM 2986 C C . LEU B 2 161 ? 27.608 30.945 63.170 1.00 70.65 161 LEU B C 1
ATOM 2987 O O . LEU B 2 161 ? 28.575 31.336 63.820 1.00 70.82 161 LEU B O 1
ATOM 2992 N N . ALA B 2 162 ? 27.727 30.334 62.002 1.00 70.94 162 ALA B N 1
ATOM 2993 C CA . ALA B 2 162 ? 29.030 30.007 61.450 1.00 71.48 162 ALA B CA 1
ATOM 2994 C C . ALA B 2 162 ? 29.171 30.542 60.033 1.00 71.95 162 ALA B C 1
ATOM 2995 O O . ALA B 2 162 ? 28.262 31.178 59.516 1.00 72.09 162 ALA B O 1
ATOM 2997 N N . ASP B 2 163 ? 30.324 30.286 59.419 1.00 72.58 163 ASP B N 1
ATOM 2998 C CA . ASP B 2 163 ? 30.577 30.629 58.020 1.00 73.12 163 ASP B CA 1
ATOM 2999 C C . ASP B 2 163 ? 30.192 32.075 57.662 1.00 72.84 163 ASP B C 1
ATOM 3000 O O . ASP B 2 163 ? 29.047 32.355 57.290 1.00 72.78 163 ASP B O 1
ATOM 3005 N N . PHE B 2 164 ? 31.162 32.978 57.767 1.00 72.69 164 PHE B N 1
ATOM 3006 C CA . PHE B 2 164 ? 30.917 34.411 57.572 1.00 72.83 164 PHE B CA 1
ATOM 3007 C C . PHE B 2 164 ? 31.493 34.950 56.233 1.00 72.81 164 PHE B C 1
ATOM 3008 O O . PHE B 2 164 ? 31.652 36.166 56.043 1.00 72.92 164 PHE B O 1
ATOM 3016 N N . GLY B 2 165 ? 31.768 34.040 55.302 1.00 72.65 165 GLY B N 1
ATOM 3017 C CA . GLY B 2 165 ? 32.475 34.378 54.057 1.00 72.59 165 GLY B CA 1
ATOM 3018 C C . GLY B 2 165 ? 31.715 35.188 53.014 1.00 72.12 165 GLY B C 1
ATOM 3019 O O . GLY B 2 165 ? 32.251 35.478 51.934 1.00 72.08 165 GLY B O 1
ATOM 3020 N N . LEU B 2 166 ? 30.473 35.540 53.347 1.00 71.50 166 LEU B N 1
ATOM 3021 C CA . LEU B 2 166 ? 29.600 36.311 52.480 1.00 70.91 166 LEU B CA 1
ATOM 3022 C C . LEU B 2 166 ? 29.092 37.545 53.227 1.00 70.82 166 LEU B C 1
ATOM 3023 O O . LEU B 2 166 ? 28.290 38.322 52.697 1.00 70.52 166 LEU B O 1
ATOM 3028 N N . ALA B 2 167 ? 29.543 37.695 54.476 1.00 70.48 167 ALA B N 1
ATOM 3029 C CA . ALA B 2 167 ? 29.128 38.792 55.334 1.00 69.84 167 ALA B CA 1
ATOM 3030 C C . ALA B 2 167 ? 29.963 40.034 55.032 1.00 70.15 167 ALA B C 1
ATOM 3031 O O . ALA B 2 167 ? 31.091 39.942 54.514 1.00 70.20 167 ALA B O 1
ATOM 3033 N N . ARG B 2 168 ? 29.393 41.191 55.358 1.00 69.75 168 ARG B N 1
ATOM 3034 C CA . ARG B 2 168 ? 30.074 42.449 55.223 1.00 69.80 168 ARG B CA 1
ATOM 3035 C C . ARG B 2 168 ? 29.392 43.570 55.997 1.00 69.60 168 ARG B C 1
ATOM 3036 O O . ARG B 2 168 ? 28.200 43.486 56.326 1.00 70.36 168 ARG B O 1
ATOM 3044 N N . ILE B 2 169 ? 30.165 44.605 56.303 1.00 68.57 169 ILE B N 1
ATOM 3045 C CA . ILE B 2 169 ? 29.623 45.811 56.871 1.00 68.04 169 ILE B CA 1
ATOM 3046 C C . ILE B 2 169 ? 28.822 46.552 55.796 1.00 68.71 169 ILE B C 1
ATOM 3047 O O . ILE B 2 169 ? 29.389 46.972 54.777 1.00 69.08 169 ILE B O 1
ATOM 3052 N N . TYR B 2 170 ? 27.514 46.705 55.998 1.00 68.67 170 TYR B N 1
ATOM 3053 C CA . TYR B 2 170 ? 26.702 47.501 55.061 1.00 69.36 170 TYR B CA 1
ATOM 3054 C C . TYR B 2 170 ? 26.821 49.019 55.232 1.00 68.92 170 TYR B C 1
ATOM 3055 O O . TYR B 2 170 ? 26.711 49.539 56.349 1.00 69.45 170 TYR B O 1
ATOM 3064 N N . SER B 2 171 ? 26.967 49.724 54.116 1.00 68.04 171 SER B N 1
ATOM 3065 C CA . SER B 2 171 ? 26.909 51.175 54.121 1.00 67.65 171 SER B CA 1
ATOM 3066 C C . SER B 2 171 ? 26.031 51.688 52.984 1.00 67.30 171 SER B C 1
ATOM 3067 O O . SER B 2 171 ? 26.120 51.190 51.867 1.00 67.64 171 SER B O 1
ATOM 3070 N N . PHE B 2 172 ? 25.201 52.690 53.278 1.00 66.88 172 PHE B N 1
ATOM 3071 C CA . PHE B 2 172 ? 24.399 53.438 52.306 1.00 66.72 172 PHE B CA 1
ATOM 3072 C C . PHE B 2 172 ? 25.136 53.648 50.988 1.00 67.65 172 PHE B C 1
ATOM 3073 O O . PHE B 2 172 ? 26.314 54.048 50.980 1.00 68.12 172 PHE B O 1
ATOM 3081 N N . GLN B 2 173 ? 24.429 53.364 49.892 1.00 67.97 173 GLN B N 1
ATOM 3082 C CA . GLN B 2 173 ? 24.888 53.580 48.517 1.00 68.88 173 GLN B CA 1
ATOM 3083 C C . GLN B 2 173 ? 25.979 52.627 48.068 1.00 68.52 173 GLN B C 1
ATOM 3084 O O . GLN B 2 173 ? 26.482 52.784 46.959 1.00 68.16 173 GLN B O 1
ATOM 3090 N N . MET B 2 174 ? 26.344 51.643 48.896 1.00 68.85 174 MET B N 1
ATOM 3091 C CA . MET B 2 174 ? 27.308 50.610 48.442 1.00 69.50 174 MET B CA 1
ATOM 3092 C C . MET B 2 174 ? 26.725 49.630 47.417 1.00 69.36 174 MET B C 1
ATOM 3093 O O . MET B 2 174 ? 25.568 49.225 47.499 1.00 69.24 174 MET B O 1
ATOM 3098 N N . ALA B 2 175 ? 27.557 49.257 46.456 1.00 69.71 175 ALA B N 1
ATOM 3099 C CA . ALA B 2 175 ? 27.207 48.277 45.437 1.00 70.33 175 ALA B CA 1
ATOM 3100 C C . ALA B 2 175 ? 26.926 46.873 46.025 1.00 70.75 175 ALA B C 1
ATOM 3101 O O . ALA B 2 175 ? 27.294 46.581 47.162 1.00 71.32 175 ALA B O 1
ATOM 3103 N N . LEU B 2 176 ? 26.255 46.025 45.259 1.00 71.33 176 LEU B N 1
ATOM 3104 C CA . LEU B 2 176 ? 25.912 44.688 45.718 1.00 72.30 176 LEU B CA 1
ATOM 3105 C C . LEU B 2 176 ? 26.000 43.717 44.554 1.00 72.86 176 LEU B C 1
ATOM 3106 O O . LEU B 2 176 ? 25.700 44.088 43.424 1.00 73.15 176 LEU B O 1
ATOM 3111 N N . THR B 2 177 ? 26.425 42.482 44.809 1.00 73.71 177 THR B N 1
ATOM 3112 C CA . THR B 2 177 ? 26.283 41.425 43.802 1.00 74.68 177 THR B CA 1
ATOM 3113 C C . THR B 2 177 ? 24.838 41.049 43.903 1.00 75.00 177 THR B C 1
ATOM 3114 O O . THR B 2 177 ? 24.252 41.206 44.980 1.00 74.86 177 THR B O 1
ATOM 3118 N N . SER B 2 178 ? 24.273 40.548 42.807 1.00 75.52 178 SER B N 1
ATOM 3119 C CA . SER B 2 178 ? 22.897 40.044 42.793 1.00 76.23 178 SER B CA 1
ATOM 3120 C C . SER B 2 178 ? 22.833 38.555 43.140 1.00 76.93 178 SER B C 1
ATOM 3121 O O . SER B 2 178 ? 22.045 37.796 42.553 1.00 77.30 178 SER B O 1
ATOM 3124 N N . VAL B 2 179 ? 23.657 38.139 44.109 1.00 77.56 179 VAL B N 1
ATOM 3125 C CA . VAL B 2 179 ? 23.843 36.711 44.426 1.00 77.83 179 VAL B CA 1
ATOM 3126 C C . VAL B 2 179 ? 24.307 36.457 45.840 1.00 77.52 179 VAL B C 1
ATOM 3127 O O . VAL B 2 179 ? 25.461 36.690 46.182 1.00 77.62 179 VAL B O 1
ATOM 3131 N N . VAL B 2 180 ? 23.403 35.913 46.636 1.00 77.38 180 VAL B N 1
ATOM 3132 C CA . VAL B 2 180 ? 23.583 35.817 48.066 1.00 77.02 180 VAL B CA 1
ATOM 3133 C C . VAL B 2 180 ? 22.544 34.804 48.595 1.00 76.88 180 VAL B C 1
ATOM 3134 O O . VAL B 2 180 ? 21.408 34.807 48.127 1.00 77.05 180 VAL B O 1
ATOM 3138 N N . VAL B 2 181 ? 22.945 33.928 49.524 1.00 76.51 181 VAL B N 1
ATOM 3139 C CA . VAL B 2 181 ? 22.076 32.864 50.088 1.00 76.61 181 VAL B CA 1
ATOM 3140 C C . VAL B 2 181 ? 21.768 31.716 49.090 1.00 76.50 181 VAL B C 1
ATOM 3141 O O . VAL B 2 181 ? 21.646 31.951 47.887 1.00 76.66 181 VAL B O 1
ATOM 3145 N N . THR B 2 182 ? 21.668 30.480 49.580 1.00 76.28 182 THR B N 1
ATOM 3146 C CA . THR B 2 182 ? 21.214 29.374 48.731 1.00 76.71 182 THR B CA 1
ATOM 3147 C C . THR B 2 182 ? 19.771 29.649 48.316 1.00 76.67 182 THR B C 1
ATOM 3148 O O . THR B 2 182 ? 19.006 30.215 49.112 1.00 76.81 182 THR B O 1
ATOM 3152 N N . LEU B 2 183 ? 19.400 29.249 47.092 1.00 76.21 183 LEU B N 1
ATOM 3153 C CA . LEU B 2 183 ? 18.072 29.594 46.557 1.00 75.93 183 LEU B CA 1
ATOM 3154 C C . LEU B 2 183 ? 16.966 29.211 47.519 1.00 75.10 183 LEU B C 1
ATOM 3155 O O . LEU B 2 183 ? 16.040 29.991 47.745 1.00 75.34 183 LEU B O 1
ATOM 3160 N N . TRP B 2 184 ? 17.101 28.026 48.105 1.00 73.84 184 TRP B N 1
ATOM 3161 C CA . TRP B 2 184 ? 16.173 27.507 49.104 1.00 72.76 184 TRP B CA 1
ATOM 3162 C C . TRP B 2 184 ? 15.860 28.447 50.282 1.00 72.20 184 TRP B C 1
ATOM 3163 O O . TRP B 2 184 ? 14.798 28.354 50.886 1.00 72.10 184 TRP B O 1
ATOM 3174 N N . TYR B 2 185 ? 16.777 29.358 50.594 1.00 71.84 185 TYR B N 1
ATOM 3175 C CA . TYR B 2 185 ? 16.573 30.306 51.688 1.00 71.44 185 TYR B CA 1
ATOM 3176 C C . TYR B 2 185 ? 16.585 31.767 51.251 1.00 70.85 185 TYR B C 1
ATOM 3177 O O . TYR B 2 185 ? 16.390 32.652 52.075 1.00 70.62 185 TYR B O 1
ATOM 3186 N N . ARG B 2 186 ? 16.793 32.004 49.956 1.00 70.55 186 ARG B N 1
ATOM 3187 C CA . ARG B 2 186 ? 16.829 33.348 49.379 1.00 70.46 186 ARG B CA 1
ATOM 3188 C C . ARG B 2 186 ? 15.530 34.102 49.520 1.00 70.04 186 ARG B C 1
ATOM 3189 O O . ARG B 2 186 ? 14.448 33.560 49.304 1.00 69.91 186 ARG B O 1
ATOM 3197 N N . ALA B 2 187 ? 15.653 35.374 49.847 1.00 69.79 187 ALA B N 1
ATOM 3198 C CA . ALA B 2 187 ? 14.509 36.254 49.925 1.00 70.02 187 ALA B CA 1
ATOM 3199 C C . ALA B 2 187 ? 14.005 36.640 48.515 1.00 70.27 187 ALA B C 1
ATOM 3200 O O . ALA B 2 187 ? 14.758 36.560 47.523 1.00 70.28 187 ALA B O 1
ATOM 3202 N N . PRO B 2 188 ? 12.741 37.055 48.415 1.00 70.08 188 PRO B N 1
ATOM 3203 C CA . PRO B 2 188 ? 12.220 37.586 47.155 1.00 69.79 188 PRO B CA 1
ATOM 3204 C C . PRO B 2 188 ? 13.034 38.769 46.634 1.00 69.65 188 PRO B C 1
ATOM 3205 O O . PRO B 2 188 ? 13.322 38.803 45.441 1.00 70.22 188 PRO B O 1
ATOM 3209 N N . GLU B 2 189 ? 13.422 39.708 47.500 1.00 69.04 189 GLU B N 1
ATOM 3210 C CA . GLU B 2 189 ? 14.267 40.861 47.089 1.00 68.84 189 GLU B CA 1
ATOM 3211 C C . GLU B 2 189 ? 15.393 40.460 46.125 1.00 68.28 189 GLU B C 1
ATOM 3212 O O . GLU B 2 189 ? 15.690 41.158 45.157 1.00 68.18 189 GLU B O 1
ATOM 3218 N N . VAL B 2 190 ? 16.044 39.351 46.452 1.00 67.96 190 VAL B N 1
ATOM 3219 C CA . VAL B 2 190 ? 17.225 38.891 45.751 1.00 67.60 190 VAL B CA 1
ATOM 3220 C C . VAL B 2 190 ? 16.798 38.146 44.490 1.00 67.88 190 VAL B C 1
ATOM 3221 O O . VAL B 2 190 ? 17.399 38.333 43.435 1.00 67.98 190 VAL B O 1
ATOM 3225 N N . LEU B 2 191 ? 15.765 37.305 44.604 1.00 67.74 191 LEU B N 1
ATOM 3226 C CA . LEU B 2 191 ? 15.213 36.605 43.453 1.00 67.55 191 LEU B CA 1
ATOM 3227 C C . LEU B 2 191 ? 14.718 37.600 42.398 1.00 67.89 191 LEU B C 1
ATOM 3228 O O . LEU B 2 191 ? 14.991 37.432 41.207 1.00 68.16 191 LEU B O 1
ATOM 3233 N N . LEU B 2 192 ? 14.030 38.652 42.839 1.00 68.10 192 LEU B N 1
ATOM 3234 C CA . LEU B 2 192 ? 13.532 39.702 41.941 1.00 68.40 192 LEU B CA 1
ATOM 3235 C C . LEU B 2 192 ? 14.619 40.652 41.459 1.00 68.76 192 LEU B C 1
ATOM 3236 O O . LEU B 2 192 ? 14.353 41.579 40.688 1.00 68.60 192 LEU B O 1
ATOM 3241 N N . GLN B 2 193 ? 15.842 40.397 41.912 1.00 69.53 193 GLN B N 1
ATOM 3242 C CA . GLN B 2 193 ? 17.037 41.213 41.604 1.00 70.62 193 GLN B CA 1
ATOM 3243 C C . GLN B 2 193 ? 16.971 42.703 41.993 1.00 70.82 193 GLN B C 1
ATOM 3244 O O . GLN B 2 193 ? 17.237 43.595 41.176 1.00 70.87 193 GLN B O 1
ATOM 3250 N N . SER B 2 194 ? 16.644 42.942 43.264 1.00 70.98 194 SER B N 1
ATOM 3251 C CA . SER B 2 194 ? 16.501 44.290 43.782 1.00 71.31 194 SER B CA 1
ATOM 3252 C C . SER B 2 194 ? 17.524 44.551 44.884 1.00 71.27 194 SER B C 1
ATOM 3253 O O . SER B 2 194 ? 18.412 43.724 45.128 1.00 71.56 194 SER B O 1
ATOM 3256 N N . SER B 2 195 ? 17.425 45.710 45.526 1.00 71.09 195 SER B N 1
ATOM 3257 C CA . SER B 2 195 ? 18.258 45.987 46.692 1.00 71.25 195 SER B CA 1
ATOM 3258 C C . SER B 2 195 ? 17.891 45.098 47.867 1.00 71.29 195 SER B C 1
ATOM 3259 O O . SER B 2 195 ? 16.706 44.874 48.165 1.00 71.21 195 SER B O 1
ATOM 3262 N N . TYR B 2 196 ? 18.914 44.588 48.529 1.00 71.22 196 TYR B N 1
ATOM 3263 C CA . TYR B 2 196 ? 18.692 43.790 49.711 1.00 71.58 196 TYR B CA 1
ATOM 3264 C C . TYR B 2 196 ? 19.616 44.245 50.836 1.00 71.40 196 TYR B C 1
ATOM 3265 O O . TYR B 2 196 ? 20.692 44.809 50.585 1.00 71.78 196 TYR B O 1
ATOM 3274 N N . ALA B 2 197 ? 19.175 44.008 52.071 1.00 70.82 197 ALA B N 1
ATOM 3275 C CA . ALA B 2 197 ? 19.856 44.474 53.285 1.00 69.73 197 ALA B CA 1
ATOM 3276 C C . ALA B 2 197 ? 19.666 43.472 54.440 1.00 69.47 197 ALA B C 1
ATOM 3277 O O . ALA B 2 197 ? 19.542 42.256 54.208 1.00 69.66 197 ALA B O 1
ATOM 3279 N N . THR B 2 198 ? 19.615 43.968 55.677 1.00 68.96 198 THR B N 1
ATOM 3280 C CA . THR B 2 198 ? 19.362 43.080 56.818 1.00 68.47 198 THR B CA 1
ATOM 3281 C C . THR B 2 198 ? 18.136 42.148 56.628 1.00 68.39 198 THR B C 1
ATOM 3282 O O . THR B 2 198 ? 18.269 40.968 56.934 1.00 68.65 198 THR B O 1
ATOM 3286 N N . PRO B 2 199 ? 16.981 42.619 56.117 1.00 68.01 199 PRO B N 1
ATOM 3287 C CA . PRO B 2 199 ? 15.785 41.763 56.077 1.00 68.32 199 PRO B CA 1
ATOM 3288 C C . PRO B 2 199 ? 16.060 40.371 55.510 1.00 68.40 199 PRO B C 1
ATOM 3289 O O . PRO B 2 199 ? 15.430 39.405 55.928 1.00 68.63 199 PRO B O 1
ATOM 3293 N N . VAL B 2 200 ? 17.029 40.288 54.603 1.00 68.56 200 VAL B N 1
ATOM 3294 C CA . VAL B 2 200 ? 17.515 39.032 54.041 1.00 68.16 200 VAL B CA 1
ATOM 3295 C C . VAL B 2 200 ? 17.825 37.973 55.118 1.00 67.94 200 VAL B C 1
ATOM 3296 O O . VAL B 2 200 ? 17.577 36.796 54.891 1.00 68.38 200 VAL B O 1
ATOM 3300 N N . ASP B 2 201 ? 18.319 38.379 56.289 1.00 67.50 201 ASP B N 1
ATOM 3301 C CA . ASP B 2 201 ? 18.558 37.425 57.381 1.00 67.64 201 ASP B CA 1
ATOM 3302 C C . ASP B 2 201 ? 17.270 36.906 58.012 1.00 67.62 201 ASP B C 1
ATOM 3303 O O . ASP B 2 201 ? 17.145 35.722 58.306 1.00 67.21 201 ASP B O 1
ATOM 3308 N N . LEU B 2 202 ? 16.298 37.783 58.194 1.00 67.84 202 LEU B N 1
ATOM 3309 C CA . LEU B 2 202 ? 15.051 37.355 58.795 1.00 68.60 202 LEU B CA 1
ATOM 3310 C C . LEU B 2 202 ? 14.258 36.437 57.889 1.00 68.96 202 LEU B C 1
ATOM 3311 O O . LEU B 2 202 ? 13.526 35.574 58.384 1.00 69.49 202 LEU B O 1
ATOM 3316 N N . TRP B 2 203 ? 14.410 36.597 56.571 1.00 68.93 203 TRP B N 1
ATOM 3317 C CA . TRP B 2 203 ? 13.795 35.662 55.647 1.00 68.67 203 TRP B CA 1
ATOM 3318 C C . TRP B 2 203 ? 14.305 34.254 55.952 1.00 68.76 203 TRP B C 1
ATOM 3319 O O . TRP B 2 203 ? 13.516 33.330 56.144 1.00 68.57 203 TRP B O 1
ATOM 3330 N N . SER B 2 204 ? 15.627 34.104 56.008 1.00 69.10 204 SER B N 1
ATOM 3331 C CA . SER B 2 204 ? 16.233 32.832 56.389 1.00 69.33 204 SER B CA 1
ATOM 3332 C C . SER B 2 204 ? 15.669 32.343 57.720 1.00 69.06 204 SER B C 1
ATOM 3333 O O . SER B 2 204 ? 15.314 31.171 57.839 1.00 69.09 204 SER B O 1
ATOM 3336 N N . VAL B 2 205 ? 15.586 33.251 58.701 1.00 68.82 205 VAL B N 1
ATOM 3337 C CA . VAL B 2 205 ? 14.985 32.964 60.007 1.00 68.97 205 VAL B CA 1
ATOM 3338 C C . VAL B 2 205 ? 13.558 32.410 59.846 1.00 69.21 205 VAL B C 1
ATOM 3339 O O . VAL B 2 205 ? 13.245 31.335 60.365 1.00 68.99 205 VAL B O 1
ATOM 3343 N N . GLY B 2 206 ? 12.717 33.130 59.107 1.00 69.21 206 GLY B N 1
ATOM 3344 C CA . GLY B 2 206 ? 11.391 32.641 58.750 1.00 69.44 206 GLY B CA 1
ATOM 3345 C C . GLY B 2 206 ? 11.400 31.209 58.235 1.00 69.68 206 GLY B C 1
ATOM 3346 O O . GLY B 2 206 ? 10.583 30.380 58.657 1.00 69.64 206 GLY B O 1
ATOM 3347 N N . CYS B 2 207 ? 12.338 30.918 57.337 1.00 69.72 207 CYS B N 1
ATOM 3348 C CA . CYS B 2 207 ? 12.424 29.611 56.693 1.00 69.88 207 CYS B CA 1
ATOM 3349 C C . CYS B 2 207 ? 13.060 28.543 57.592 1.00 69.81 207 CYS B C 1
ATOM 3350 O O . CYS B 2 207 ? 12.719 27.357 57.492 1.00 69.92 207 CYS B O 1
ATOM 3353 N N . ILE B 2 208 ? 13.971 28.954 58.470 1.00 69.52 208 ILE B N 1
ATOM 3354 C CA . ILE B 2 208 ? 14.556 28.028 59.445 1.00 69.45 208 ILE B CA 1
ATOM 3355 C C . ILE B 2 208 ? 13.569 27.655 60.557 1.00 69.34 208 ILE B C 1
ATOM 3356 O O . ILE B 2 208 ? 13.437 26.485 60.920 1.00 69.30 208 ILE B O 1
ATOM 3361 N N . PHE B 2 209 ? 12.871 28.663 61.063 1.00 69.34 209 PHE B N 1
ATOM 3362 C CA . PHE B 2 209 ? 11.747 28.504 61.974 1.00 69.59 209 PHE B CA 1
ATOM 3363 C C . PHE B 2 209 ? 10.699 27.486 61.480 1.00 70.03 209 PHE B C 1
ATOM 3364 O O . PHE B 2 209 ? 10.196 26.674 62.267 1.00 69.85 209 PHE B O 1
ATOM 3372 N N . ALA B 2 210 ? 10.364 27.540 60.189 1.00 70.33 210 ALA B N 1
ATOM 3373 C CA . ALA B 2 210 ? 9.474 26.544 59.593 1.00 70.87 210 ALA B CA 1
ATOM 3374 C C . ALA B 2 210 ? 10.175 25.192 59.506 1.00 71.20 210 ALA B C 1
ATOM 3375 O O . ALA B 2 210 ? 9.654 24.193 59.995 1.00 71.05 210 ALA B O 1
ATOM 3377 N N . GLU B 2 211 ? 11.370 25.176 58.918 1.00 71.95 211 GLU B N 1
ATOM 3378 C CA . GLU B 2 211 ? 12.140 23.942 58.732 1.00 72.74 211 GLU B CA 1
ATOM 3379 C C . GLU B 2 211 ? 12.353 23.201 60.046 1.00 72.91 211 GLU B C 1
ATOM 3380 O O . GLU B 2 211 ? 12.590 21.995 60.045 1.00 73.21 211 GLU B O 1
ATOM 3386 N N . MET B 2 212 ? 12.270 23.928 61.159 1.00 73.01 212 MET B N 1
ATOM 3387 C CA . MET B 2 212 ? 12.385 23.331 62.490 1.00 73.09 212 MET B CA 1
ATOM 3388 C C . MET B 2 212 ? 11.129 22.560 62.902 1.00 72.77 212 MET B C 1
ATOM 3389 O O . MET B 2 212 ? 11.211 21.379 63.224 1.00 72.93 212 MET B O 1
ATOM 3394 N N . PHE B 2 213 ? 9.978 23.234 62.908 1.00 72.42 213 PHE B N 1
ATOM 3395 C CA . PHE B 2 213 ? 8.713 22.587 63.213 1.00 72.08 213 PHE B CA 1
ATOM 3396 C C . PHE B 2 213 ? 8.571 21.360 62.324 1.00 71.97 213 PHE B C 1
ATOM 3397 O O . PHE B 2 213 ? 8.476 20.235 62.815 1.00 72.14 213 PHE B O 1
ATOM 3405 N N . ARG B 2 214 ? 8.605 21.578 61.013 1.00 71.70 214 ARG B N 1
ATOM 3406 C CA . ARG B 2 214 ? 8.253 20.532 60.051 1.00 71.36 214 ARG B CA 1
ATOM 3407 C C . ARG B 2 214 ? 9.409 19.638 59.599 1.00 71.22 214 ARG B C 1
ATOM 3408 O O . ARG B 2 214 ? 9.200 18.716 58.804 1.00 71.28 214 ARG B O 1
ATOM 3416 N N . ARG B 2 215 ? 10.616 19.910 60.098 1.00 70.77 215 ARG B N 1
ATOM 3417 C CA . ARG B 2 215 ? 11.780 19.048 59.849 1.00 70.45 215 ARG B CA 1
ATOM 3418 C C . ARG B 2 215 ? 12.023 18.790 58.349 1.00 70.60 215 ARG B C 1
ATOM 3419 O O . ARG B 2 215 ? 12.599 17.766 57.969 1.00 70.69 215 ARG B O 1
ATOM 3427 N N . LYS B 2 216 ? 11.563 19.728 57.516 1.00 70.63 216 LYS B N 1
ATOM 3428 C CA . LYS B 2 216 ? 11.785 19.735 56.061 1.00 70.49 216 LYS B CA 1
ATOM 3429 C C . LYS B 2 216 ? 11.715 21.183 55.542 1.00 70.57 216 LYS B C 1
ATOM 3430 O O . LYS B 2 216 ? 10.843 21.943 55.980 1.00 70.67 216 LYS B O 1
ATOM 3432 N N . PRO B 2 217 ? 12.617 21.578 54.631 1.00 70.47 217 PRO B N 1
ATOM 3433 C CA . PRO B 2 217 ? 12.583 22.934 54.046 1.00 70.28 217 PRO B CA 1
ATOM 3434 C C . PRO B 2 217 ? 11.205 23.342 53.502 1.00 70.20 217 PRO B C 1
ATOM 3435 O O . PRO B 2 217 ? 10.399 22.488 53.137 1.00 70.46 217 PRO B O 1
ATOM 3439 N N . LEU B 2 218 ? 10.945 24.640 53.454 1.00 70.18 218 LEU B N 1
ATOM 3440 C CA . LEU B 2 218 ? 9.622 25.150 53.137 1.00 70.49 218 LEU B CA 1
ATOM 3441 C C . LEU B 2 218 ? 9.497 25.615 51.699 1.00 70.99 218 LEU B C 1
ATOM 3442 O O . LEU B 2 218 ? 8.430 25.533 51.100 1.00 71.27 218 LEU B O 1
ATOM 3447 N N . PHE B 2 219 ? 10.590 26.114 51.151 1.00 71.78 219 PHE B N 1
ATOM 3448 C CA . PHE B 2 219 ? 10.607 26.618 49.785 1.00 72.38 219 PHE B CA 1
ATOM 3449 C C . PHE B 2 219 ? 11.776 25.996 49.042 1.00 72.80 219 PHE B C 1
ATOM 3450 O O . PHE B 2 219 ? 12.910 26.493 49.111 1.00 73.08 219 PHE B O 1
ATOM 3458 N N . ARG B 2 220 ? 11.499 24.907 48.340 1.00 73.04 220 ARG B N 1
ATOM 3459 C CA . ARG B 2 220 ? 12.536 24.163 47.646 1.00 73.69 220 ARG B CA 1
ATOM 3460 C C . ARG B 2 220 ? 12.275 24.155 46.148 1.00 73.80 220 ARG B C 1
ATOM 3461 O O . ARG B 2 220 ? 11.235 23.691 45.692 1.00 73.49 220 ARG B O 1
ATOM 3469 N N . GLY B 2 221 ? 13.218 24.695 45.381 1.00 74.13 221 GLY B N 1
ATOM 3470 C CA . GLY B 2 221 ? 13.070 24.706 43.928 1.00 74.03 221 GLY B CA 1
ATOM 3471 C C . GLY B 2 221 ? 14.313 24.377 43.125 1.00 73.93 221 GLY B C 1
ATOM 3472 O O . GLY B 2 221 ? 15.425 24.333 43.653 1.00 73.95 221 GLY B O 1
ATOM 3473 N N . SER B 2 222 ? 14.106 24.158 41.833 1.00 73.88 222 SER B N 1
ATOM 3474 C CA . SER B 2 222 ? 15.176 23.873 40.886 1.00 73.89 222 SER B CA 1
ATOM 3475 C C . SER B 2 222 ? 15.854 25.142 40.372 1.00 73.99 222 SER B C 1
ATOM 3476 O O . SER B 2 222 ? 17.027 25.113 39.998 1.00 74.18 222 SER B O 1
ATOM 3479 N N . SER B 2 223 ? 15.109 26.248 40.350 1.00 73.77 223 SER B N 1
ATOM 3480 C CA . SER B 2 223 ? 15.562 27.484 39.720 1.00 73.48 223 SER B CA 1
ATOM 3481 C C . SER B 2 223 ? 14.975 28.692 40.413 1.00 73.32 223 SER B C 1
ATOM 3482 O O . SER B 2 223 ? 14.091 28.557 41.247 1.00 73.43 223 SER B O 1
ATOM 3485 N N . ASP B 2 224 ? 15.461 29.872 40.043 1.00 73.23 224 ASP B N 1
ATOM 3486 C CA . ASP B 2 224 ? 15.071 31.128 40.690 1.00 73.06 224 ASP B CA 1
ATOM 3487 C C . ASP B 2 224 ? 13.596 31.453 40.471 1.00 72.73 224 ASP B C 1
ATOM 3488 O O . ASP B 2 224 ? 12.905 31.858 41.413 1.00 72.47 224 ASP B O 1
ATOM 3493 N N . VAL B 2 225 ? 13.126 31.278 39.230 1.00 72.39 225 VAL B N 1
ATOM 3494 C CA . VAL B 2 225 ? 11.724 31.541 38.880 1.00 72.04 225 VAL B CA 1
ATOM 3495 C C . VAL B 2 225 ? 10.844 30.568 39.642 1.00 71.90 225 VAL B C 1
ATOM 3496 O O . VAL B 2 225 ? 9.900 30.975 40.327 1.00 71.93 225 VAL B O 1
ATOM 3500 N N . ASP B 2 226 ? 11.180 29.286 39.520 1.00 71.66 226 ASP B N 1
ATOM 3501 C CA . ASP B 2 226 ? 10.569 28.218 40.302 1.00 71.47 226 ASP B CA 1
ATOM 3502 C C . ASP B 2 226 ? 10.553 28.607 41.776 1.00 70.96 226 ASP B C 1
ATOM 3503 O O . ASP B 2 226 ? 9.501 28.706 42.388 1.00 71.04 226 ASP B O 1
ATOM 3508 N N . GLN B 2 227 ? 11.724 28.856 42.333 1.00 70.56 227 GLN B N 1
ATOM 3509 C CA . GLN B 2 227 ? 11.826 29.360 43.697 1.00 70.48 227 GLN B CA 1
ATOM 3510 C C . GLN B 2 227 ? 10.746 30.402 44.024 1.00 70.33 227 GLN B C 1
ATOM 3511 O O . GLN B 2 227 ? 9.878 30.166 44.871 1.00 70.32 227 GLN B O 1
ATOM 3517 N N . LEU B 2 228 ? 10.801 31.533 43.324 1.00 69.93 228 LEU B N 1
ATOM 3518 C CA . LEU B 2 228 ? 9.863 32.634 43.498 1.00 69.44 228 LEU B CA 1
ATOM 3519 C C . LEU B 2 228 ? 8.395 32.190 43.452 1.00 69.13 228 LEU B C 1
ATOM 3520 O O . LEU B 2 228 ? 7.545 32.749 44.147 1.00 69.21 228 LEU B O 1
ATOM 3525 N N . GLY B 2 229 ? 8.105 31.178 42.640 1.00 68.70 229 GLY B N 1
ATOM 3526 C CA . GLY B 2 229 ? 6.744 30.641 42.520 1.00 68.01 229 GLY B CA 1
ATOM 3527 C C . GLY B 2 229 ? 6.246 29.944 43.774 1.00 67.41 229 GLY B C 1
ATOM 3528 O O . GLY B 2 229 ? 5.157 30.236 44.257 1.00 67.20 229 GLY B O 1
ATOM 3529 N N . LYS B 2 230 ? 7.052 29.021 44.292 1.00 67.06 230 LYS B N 1
ATOM 3530 C CA . LYS B 2 230 ? 6.750 28.302 45.530 1.00 66.90 230 LYS B CA 1
ATOM 3531 C C . LYS B 2 230 ? 6.595 29.257 46.722 1.00 66.56 230 LYS B C 1
ATOM 3532 O O . LYS B 2 230 ? 5.855 28.984 47.661 1.00 66.55 230 LYS B O 1
ATOM 3538 N N . ILE B 2 231 ? 7.297 30.377 46.690 1.00 66.03 231 ILE B N 1
ATOM 3539 C CA . ILE B 2 231 ? 7.098 31.362 47.727 1.00 65.81 231 ILE B CA 1
ATOM 3540 C C . ILE B 2 231 ? 5.700 31.958 47.591 1.00 66.08 231 ILE B C 1
ATOM 3541 O O . ILE B 2 231 ? 4.893 31.827 48.506 1.00 65.99 231 ILE B O 1
ATOM 3546 N N . LEU B 2 232 ? 5.397 32.557 46.441 1.00 66.47 232 LEU B N 1
ATOM 3547 C CA . LEU B 2 232 ? 4.113 33.227 46.261 1.00 67.19 232 LEU B CA 1
ATOM 3548 C C . LEU B 2 232 ? 2.945 32.261 46.425 1.00 67.88 232 LEU B C 1
ATOM 3549 O O . LEU B 2 232 ? 1.802 32.681 46.622 1.00 67.74 232 LEU B O 1
ATOM 3554 N N . ASP B 2 233 ? 3.261 30.969 46.352 1.00 68.94 233 ASP B N 1
ATOM 3555 C CA . ASP B 2 233 ? 2.330 29.882 46.621 1.00 69.99 233 ASP B CA 1
ATOM 3556 C C . ASP B 2 233 ? 1.702 30.058 47.989 1.00 70.48 233 ASP B C 1
ATOM 3557 O O . ASP B 2 233 ? 0.485 30.014 48.122 1.00 70.60 233 ASP B O 1
ATOM 3562 N N . VAL B 2 234 ? 2.541 30.274 48.999 1.00 71.36 234 VAL B N 1
ATOM 3563 C CA . VAL B 2 234 ? 2.089 30.346 50.381 1.00 72.15 234 VAL B CA 1
ATOM 3564 C C . VAL B 2 234 ? 1.837 31.790 50.833 1.00 72.84 234 VAL B C 1
ATOM 3565 O O . VAL B 2 234 ? 0.688 32.164 51.091 1.00 72.71 234 VAL B O 1
ATOM 3569 N N . ILE B 2 235 ? 2.908 32.589 50.912 1.00 73.93 235 ILE B N 1
ATOM 3570 C CA . ILE B 2 235 ? 2.860 34.006 51.333 1.00 75.03 235 ILE B CA 1
ATOM 3571 C C . ILE B 2 235 ? 1.731 34.788 50.661 1.00 75.91 235 ILE B C 1
ATOM 3572 O O . ILE B 2 235 ? 1.265 35.798 51.194 1.00 75.77 235 ILE B O 1
ATOM 3577 N N . GLY B 2 236 ? 1.301 34.291 49.499 1.00 77.10 236 GLY B N 1
ATOM 3578 C CA . GLY B 2 236 ? 0.329 34.959 48.638 1.00 78.24 236 GLY B CA 1
ATOM 3579 C C . GLY B 2 236 ? 0.988 35.907 47.652 1.00 79.31 236 GLY B C 1
ATOM 3580 O O . GLY B 2 236 ? 2.202 36.170 47.725 1.00 79.57 236 GLY B O 1
ATOM 3581 N N . LEU B 2 237 ? 0.182 36.421 46.731 1.00 80.13 237 LEU B N 1
ATOM 3582 C CA . LEU B 2 237 ? 0.603 37.483 45.832 1.00 81.30 237 LEU B CA 1
ATOM 3583 C C . LEU B 2 237 ? 0.094 38.820 46.389 1.00 82.11 237 LEU B C 1
ATOM 3584 O O . LEU B 2 237 ? -1.105 39.106 46.286 1.00 82.27 237 LEU B O 1
ATOM 3589 N N . PRO B 2 238 ? 0.979 39.626 46.989 1.00 82.90 238 PRO B N 1
ATOM 3590 C CA . PRO B 2 238 ? 0.566 40.878 47.638 1.00 83.64 238 PRO B CA 1
ATOM 3591 C C . PRO B 2 238 ? 0.326 41.986 46.616 1.00 84.35 238 PRO B C 1
ATOM 3592 O O . PRO B 2 238 ? 0.875 41.924 45.519 1.00 84.56 238 PRO B O 1
ATOM 3596 N N . GLY B 2 239 ? -0.485 42.983 46.976 1.00 85.13 239 GLY B N 1
ATOM 3597 C CA . GLY B 2 239 ? -0.828 44.103 46.081 1.00 86.10 239 GLY B CA 1
ATOM 3598 C C . GLY B 2 239 ? 0.344 44.943 45.582 1.00 86.81 239 GLY B C 1
ATOM 3599 O O . GLY B 2 239 ? 1.487 44.748 46.014 1.00 86.72 239 GLY B O 1
ATOM 3600 N N . GLU B 2 240 ? 0.050 45.881 44.675 1.00 87.60 240 GLU B N 1
ATOM 3601 C CA . GLU B 2 240 ? 1.072 46.703 44.000 1.00 88.49 240 GLU B CA 1
ATOM 3602 C C . GLU B 2 240 ? 1.858 47.607 44.944 1.00 89.15 240 GLU B C 1
ATOM 3603 O O . GLU B 2 240 ? 3.066 47.807 44.754 1.00 89.20 240 GLU B O 1
ATOM 3609 N N . GLU B 2 241 ? 1.165 48.154 45.946 1.00 89.88 241 GLU B N 1
ATOM 3610 C CA . GLU B 2 241 ? 1.790 48.987 46.981 1.00 90.40 241 GLU B CA 1
ATOM 3611 C C . GLU B 2 241 ? 3.081 48.375 47.509 1.00 90.64 241 GLU B C 1
ATOM 3612 O O . GLU B 2 241 ? 4.077 49.077 47.673 1.00 90.87 241 GLU B O 1
ATOM 3618 N N . ASP B 2 242 ? 3.057 47.064 47.741 1.00 91.16 242 ASP B N 1
ATOM 3619 C CA . ASP B 2 242 ? 4.199 46.332 48.299 1.00 91.94 242 ASP B CA 1
ATOM 3620 C C . ASP B 2 242 ? 5.040 45.588 47.233 1.00 92.37 242 ASP B C 1
ATOM 3621 O O . ASP B 2 242 ? 5.816 44.675 47.562 1.00 92.23 242 ASP B O 1
ATOM 3626 N N . TRP B 2 243 ? 4.876 45.994 45.968 1.00 93.05 243 TRP B N 1
ATOM 3627 C CA . TRP B 2 243 ? 5.663 45.480 44.832 1.00 93.63 243 TRP B CA 1
ATOM 3628 C C . TRP B 2 243 ? 6.554 46.594 44.243 1.00 93.88 243 TRP B C 1
ATOM 3629 O O . TRP B 2 243 ? 6.034 47.615 43.772 1.00 94.19 243 TRP B O 1
ATOM 3640 N N . PRO B 2 244 ? 7.876 46.385 44.224 1.00 93.93 244 PRO B N 1
ATOM 3641 C CA . PRO B 2 244 ? 8.835 47.479 43.988 1.00 93.96 244 PRO B CA 1
ATOM 3642 C C . PRO B 2 244 ? 8.889 47.965 42.536 1.00 94.04 244 PRO B C 1
ATOM 3643 O O . PRO B 2 244 ? 9.732 48.805 42.193 1.00 94.07 244 PRO B O 1
ATOM 3647 N N . GLN B 2 252 ? 2.927 41.532 35.547 1.00 101.49 252 GLN B N 1
ATOM 3648 C CA . GLN B 2 252 ? 1.661 40.850 35.780 1.00 101.48 252 GLN B CA 1
ATOM 3649 C C . GLN B 2 252 ? 1.796 39.337 35.570 1.00 101.50 252 GLN B C 1
ATOM 3650 O O . GLN B 2 252 ? 1.057 38.732 34.780 1.00 101.68 252 GLN B O 1
ATOM 3652 N N . ALA B 2 253 ? 2.737 38.735 36.294 1.00 101.36 253 ALA B N 1
ATOM 3653 C CA . ALA B 2 253 ? 3.070 37.324 36.135 1.00 101.40 253 ALA B CA 1
ATOM 3654 C C . ALA B 2 253 ? 2.228 36.359 36.977 1.00 101.51 253 ALA B C 1
ATOM 3655 O O . ALA B 2 253 ? 1.002 36.506 37.083 1.00 101.58 253 ALA B O 1
ATOM 3657 N N . PHE B 2 254 ? 2.920 35.372 37.548 1.00 101.56 254 PHE B N 1
ATOM 3658 C CA . PHE B 2 254 ? 2.361 34.236 38.301 1.00 101.72 254 PHE B CA 1
ATOM 3659 C C . PHE B 2 254 ? 0.859 34.255 38.629 1.00 101.83 254 PHE B C 1
ATOM 3660 O O . PHE B 2 254 ? 0.420 34.898 39.583 1.00 101.98 254 PHE B O 1
ATOM 3668 N N . ALA B 2 259 ? -3.712 32.031 49.036 1.00 88.22 259 ALA B N 1
ATOM 3669 C CA . ALA B 2 259 ? -2.544 31.930 49.899 1.00 88.33 259 ALA B CA 1
ATOM 3670 C C . ALA B 2 259 ? -2.378 30.545 50.526 1.00 88.32 259 ALA B C 1
ATOM 3671 O O . ALA B 2 259 ? -1.268 30.010 50.554 1.00 88.65 259 ALA B O 1
ATOM 3673 N N . GLN B 2 260 ? -3.478 29.969 51.012 1.00 88.13 260 GLN B N 1
ATOM 3674 C CA . GLN B 2 260 ? -3.454 28.755 51.846 1.00 87.95 260 GLN B CA 1
ATOM 3675 C C . GLN B 2 260 ? -2.680 28.994 53.161 1.00 87.75 260 GLN B C 1
ATOM 3676 O O . GLN B 2 260 ? -1.440 28.993 53.169 1.00 87.88 260 GLN B O 1
ATOM 3678 N N . PRO B 2 261 ? -3.414 29.201 54.262 1.00 87.47 261 PRO B N 1
ATOM 3679 C CA . PRO B 2 261 ? -2.816 29.604 55.540 1.00 87.24 261 PRO B CA 1
ATOM 3680 C C . PRO B 2 261 ? -1.613 28.747 55.924 1.00 87.01 261 PRO B C 1
ATOM 3681 O O . PRO B 2 261 ? -1.672 27.518 55.834 1.00 86.96 261 PRO B O 1
ATOM 3685 N N . ILE B 2 262 ? -0.534 29.404 56.342 1.00 86.68 262 ILE B N 1
ATOM 3686 C CA . ILE B 2 262 ? 0.749 28.746 56.615 1.00 86.42 262 ILE B CA 1
ATOM 3687 C C . ILE B 2 262 ? 0.648 27.418 57.379 1.00 86.14 262 ILE B C 1
ATOM 3688 O O . ILE B 2 262 ? 1.503 26.538 57.220 1.00 86.24 262 ILE B O 1
ATOM 3693 N N . GLU B 2 263 ? -0.408 27.279 58.180 1.00 85.53 263 GLU B N 1
ATOM 3694 C CA . GLU B 2 263 ? -0.605 26.124 59.060 1.00 85.04 263 GLU B CA 1
ATOM 3695 C C . GLU B 2 263 ? -0.696 24.809 58.290 1.00 84.51 263 GLU B C 1
ATOM 3696 O O . GLU B 2 263 ? -0.517 23.730 58.867 1.00 84.50 263 GLU B O 1
ATOM 3702 N N . LYS B 2 264 ? -0.980 24.918 56.990 1.00 83.81 264 LYS B N 1
ATOM 3703 C CA . LYS B 2 264 ? -1.080 23.772 56.083 1.00 82.84 264 LYS B CA 1
ATOM 3704 C C . LYS B 2 264 ? 0.285 23.107 55.880 1.00 82.34 264 LYS B C 1
ATOM 3705 O O . LYS B 2 264 ? 0.384 21.881 55.859 1.00 82.26 264 LYS B O 1
ATOM 3711 N N . PHE B 2 265 ? 1.336 23.911 55.749 1.00 81.58 265 PHE B N 1
ATOM 3712 C CA . PHE B 2 265 ? 2.678 23.359 55.606 1.00 80.91 265 PHE B CA 1
ATOM 3713 C C . PHE B 2 265 ? 3.454 23.345 56.916 1.00 80.48 265 PHE B C 1
ATOM 3714 O O . PHE B 2 265 ? 4.573 22.837 56.970 1.00 80.37 265 PHE B O 1
ATOM 3722 N N . VAL B 2 266 ? 2.863 23.898 57.972 1.00 80.01 266 VAL B N 1
ATOM 3723 C CA . VAL B 2 266 ? 3.550 24.005 59.262 1.00 79.56 266 VAL B CA 1
ATOM 3724 C C . VAL B 2 266 ? 2.653 23.550 60.443 1.00 79.27 266 VAL B C 1
ATOM 3725 O O . VAL B 2 266 ? 2.480 24.277 61.417 1.00 79.34 266 VAL B O 1
ATOM 3729 N N . THR B 2 267 ? 2.084 22.346 60.352 1.00 78.83 267 THR B N 1
ATOM 3730 C CA . THR B 2 267 ? 1.271 21.796 61.452 1.00 78.38 267 THR B CA 1
ATOM 3731 C C . THR B 2 267 ? 2.134 21.493 62.684 1.00 78.37 267 THR B C 1
ATOM 3732 O O . THR B 2 267 ? 3.304 21.122 62.562 1.00 78.23 267 THR B O 1
ATOM 3736 N N . ASP B 2 268 ? 1.531 21.642 63.862 1.00 78.34 268 ASP B N 1
ATOM 3737 C CA . ASP B 2 268 ? 2.221 21.586 65.166 1.00 78.34 268 ASP B CA 1
ATOM 3738 C C . ASP B 2 268 ? 2.673 22.954 65.638 1.00 78.01 268 ASP B C 1
ATOM 3739 O O . ASP B 2 268 ? 3.176 23.094 66.749 1.00 78.22 268 ASP B O 1
ATOM 3744 N N . ILE B 2 269 ? 2.473 23.967 64.799 1.00 77.70 269 ILE B N 1
ATOM 3745 C CA . ILE B 2 269 ? 2.751 25.333 65.199 1.00 77.50 269 ILE B CA 1
ATOM 3746 C C . ILE B 2 269 ? 1.633 25.885 66.070 1.00 77.43 269 ILE B C 1
ATOM 3747 O O . ILE B 2 269 ? 0.453 25.725 65.770 1.00 77.33 269 ILE B O 1
ATOM 3752 N N . ASP B 2 270 ? 2.038 26.522 67.161 1.00 77.49 270 ASP B N 1
ATOM 3753 C CA . ASP B 2 270 ? 1.136 27.226 68.062 1.00 77.59 270 ASP B CA 1
ATOM 3754 C C . ASP B 2 270 ? 0.787 28.592 67.478 1.00 77.43 270 ASP B C 1
ATOM 3755 O O . ASP B 2 270 ? 1.600 29.182 66.759 1.00 77.77 270 ASP B O 1
ATOM 3760 N N . GLU B 2 271 ? -0.412 29.080 67.803 1.00 77.18 271 GLU B N 1
ATOM 3761 C CA . GLU B 2 271 ? -0.969 30.329 67.267 1.00 77.00 271 GLU B CA 1
ATOM 3762 C C . GLU B 2 271 ? -0.023 31.530 67.308 1.00 77.13 271 GLU B C 1
ATOM 3763 O O . GLU B 2 271 ? 0.083 32.261 66.319 1.00 77.50 271 GLU B O 1
ATOM 3765 N N . LEU B 2 272 ? 0.668 31.735 68.431 1.00 76.82 272 LEU B N 1
ATOM 3766 C CA . LEU B 2 272 ? 1.576 32.889 68.559 1.00 76.34 272 LEU B CA 1
ATOM 3767 C C . LEU B 2 272 ? 2.865 32.775 67.726 1.00 75.98 272 LEU B C 1
ATOM 3768 O O . LEU B 2 272 ? 3.486 33.791 67.392 1.00 76.03 272 LEU B O 1
ATOM 3773 N N . GLY B 2 273 ? 3.257 31.549 67.384 1.00 75.46 273 GLY B N 1
ATOM 3774 C CA . GLY B 2 273 ? 4.448 31.332 66.556 1.00 74.82 273 GLY B CA 1
ATOM 3775 C C . GLY B 2 273 ? 4.167 31.632 65.097 1.00 74.41 273 GLY B C 1
ATOM 3776 O O . GLY B 2 273 ? 5.055 32.059 64.348 1.00 73.85 273 GLY B O 1
ATOM 3777 N N . LYS B 2 274 ? 2.914 31.398 64.700 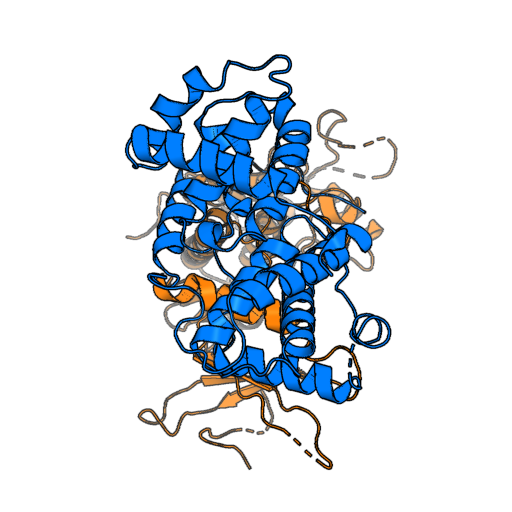1.00 74.08 274 LYS B N 1
ATOM 3778 C CA . LYS B 2 274 ? 2.458 31.697 63.346 1.00 73.74 274 LYS B CA 1
ATOM 3779 C C . LYS B 2 274 ? 2.575 33.194 63.022 1.00 73.42 274 LYS B C 1
ATOM 3780 O O . LYS B 2 274 ? 2.893 33.566 61.883 1.00 73.44 274 LYS B O 1
ATOM 3782 N N . ASP B 2 275 ? 2.339 34.044 64.023 1.00 73.04 275 ASP B N 1
ATOM 3783 C CA . ASP B 2 275 ? 2.370 35.484 63.810 1.00 72.74 275 ASP B CA 1
ATOM 3784 C C . ASP B 2 275 ? 3.786 35.940 63.555 1.00 72.66 275 ASP B C 1
ATOM 3785 O O . ASP B 2 275 ? 4.036 36.740 62.644 1.00 72.42 275 ASP B O 1
ATOM 3790 N N . LEU B 2 276 ? 4.709 35.417 64.361 1.00 72.62 276 LEU B N 1
ATOM 3791 C CA . LEU B 2 276 ? 6.125 35.640 64.136 1.00 72.31 276 LEU B CA 1
ATOM 3792 C C . LEU B 2 276 ? 6.491 35.102 62.755 1.00 72.14 276 LEU B C 1
ATOM 3793 O O . LEU B 2 276 ? 7.043 35.839 61.949 1.00 72.26 276 LEU B O 1
ATOM 3798 N N . LEU B 2 277 ? 6.166 33.836 62.481 1.00 72.12 277 LEU B N 1
ATOM 3799 C CA . LEU B 2 277 ? 6.541 33.185 61.206 1.00 72.21 277 LEU B CA 1
ATOM 3800 C C . LEU B 2 277 ? 6.170 34.010 59.959 1.00 72.19 277 LEU B C 1
ATOM 3801 O O . LEU B 2 277 ? 7.010 34.229 59.078 1.00 72.05 277 LEU B O 1
ATOM 3806 N N . LEU B 2 278 ? 4.921 34.466 59.897 1.00 72.20 278 LEU B N 1
ATOM 3807 C CA . LEU B 2 278 ? 4.466 35.317 58.800 1.00 72.17 278 LEU B CA 1
ATOM 3808 C C . LEU B 2 278 ? 5.205 36.653 58.799 1.00 72.17 278 LEU B C 1
ATOM 3809 O O . LEU B 2 278 ? 5.639 37.133 57.753 1.00 72.46 278 LEU B O 1
ATOM 3814 N N . LYS B 2 279 ? 5.369 37.227 59.985 1.00 72.18 279 LYS B N 1
ATOM 3815 C CA . LYS B 2 279 ? 6.070 38.493 60.162 1.00 72.01 279 LYS B CA 1
ATOM 3816 C C . LYS B 2 279 ? 7.469 38.490 59.514 1.00 71.95 279 LYS B C 1
ATOM 3817 O O . LYS B 2 279 ? 7.884 39.495 58.929 1.00 72.17 279 LYS B O 1
ATOM 3823 N N . CYS B 2 280 ? 8.187 37.371 59.631 1.00 71.75 280 CYS B N 1
ATOM 3824 C CA . CYS B 2 280 ? 9.489 37.201 58.988 1.00 71.78 280 CYS B CA 1
ATOM 3825 C C . CYS B 2 280 ? 9.338 36.835 57.531 1.00 71.85 280 CYS B C 1
ATOM 3826 O O . CYS B 2 280 ? 10.236 37.105 56.736 1.00 72.35 280 CYS B O 1
ATOM 3829 N N . LEU B 2 281 ? 8.241 36.167 57.181 1.00 71.51 281 LEU B N 1
ATOM 3830 C CA . LEU B 2 281 ? 8.022 35.780 55.798 1.00 71.12 281 LEU B CA 1
ATOM 3831 C C . LEU B 2 281 ? 7.063 36.764 55.171 1.00 71.05 281 LEU B C 1
ATOM 3832 O O . LEU B 2 281 ? 6.070 36.388 54.562 1.00 71.16 281 LEU B O 1
ATOM 3837 N N . THR B 2 282 ? 7.366 38.038 55.366 1.00 70.93 282 THR B N 1
ATOM 3838 C CA . THR B 2 282 ? 6.634 39.128 54.758 1.00 70.97 282 THR B CA 1
ATOM 3839 C C . THR B 2 282 ? 7.349 39.496 53.454 1.00 71.67 282 THR B C 1
ATOM 3840 O O . THR B 2 282 ? 8.578 39.663 53.441 1.00 71.83 282 THR B O 1
ATOM 3844 N N . PHE B 2 283 ? 6.582 39.611 52.365 1.00 72.04 283 PHE B N 1
ATOM 3845 C CA . PHE B 2 283 ? 7.128 39.879 51.028 1.00 72.45 283 PHE B CA 1
ATOM 3846 C C . PHE B 2 283 ? 7.894 41.195 50.925 1.00 72.69 283 PHE B C 1
ATOM 3847 O O . PHE B 2 283 ? 9.054 41.213 50.535 1.00 72.50 283 PHE B O 1
ATOM 3855 N N . ASN B 2 284 ? 7.223 42.293 51.249 1.00 73.29 284 ASN B N 1
ATOM 3856 C CA . ASN B 2 284 ? 7.831 43.614 51.216 1.00 73.79 284 ASN B CA 1
ATOM 3857 C C . ASN B 2 284 ? 8.910 43.676 52.275 1.00 74.01 284 ASN B C 1
ATOM 3858 O O . ASN B 2 284 ? 8.628 43.451 53.446 1.00 74.36 284 ASN B O 1
ATOM 3863 N N . PRO B 2 285 ? 10.151 43.935 51.868 1.00 74.30 285 PRO B N 1
ATOM 3864 C CA . PRO B 2 285 ? 11.280 44.016 52.820 1.00 74.11 285 PRO B CA 1
ATOM 3865 C C . PRO B 2 285 ? 11.163 45.139 53.863 1.00 73.96 285 PRO B C 1
ATOM 3866 O O . PRO B 2 285 ? 11.553 44.947 55.013 1.00 74.10 285 PRO B O 1
ATOM 3870 N N . ALA B 2 286 ? 10.632 46.292 53.449 1.00 73.70 286 ALA B N 1
ATOM 3871 C CA . ALA B 2 286 ? 10.386 47.447 54.332 1.00 73.29 286 ALA B CA 1
ATOM 3872 C C . ALA B 2 286 ? 9.357 47.186 55.460 1.00 72.97 286 ALA B C 1
ATOM 3873 O O . ALA B 2 286 ? 9.228 47.977 56.390 1.00 73.00 286 ALA B O 1
ATOM 3875 N N . LYS B 2 287 ? 8.629 46.078 55.363 1.00 72.45 287 LYS B N 1
ATOM 3876 C CA . LYS B 2 287 ? 7.521 45.781 56.262 1.00 71.91 287 LYS B CA 1
ATOM 3877 C C . LYS B 2 287 ? 7.823 44.525 57.070 1.00 71.61 287 LYS B C 1
ATOM 3878 O O . LYS B 2 287 ? 6.991 44.068 57.872 1.00 71.23 287 LYS B O 1
ATOM 3884 N N . ARG B 2 288 ? 9.010 43.964 56.854 1.00 71.15 288 ARG B N 1
ATOM 3885 C CA . ARG B 2 288 ? 9.360 42.714 57.505 1.00 71.06 288 ARG B CA 1
ATOM 3886 C C . ARG B 2 288 ? 9.702 42.989 58.971 1.00 71.27 288 ARG B C 1
ATOM 3887 O O . ARG B 2 288 ? 10.043 44.117 59.334 1.00 70.92 288 ARG B O 1
ATOM 3895 N N . ILE B 2 289 ? 9.573 41.963 59.811 1.00 71.58 289 ILE B N 1
ATOM 3896 C CA . ILE B 2 289 ? 9.976 42.064 61.210 1.00 71.71 289 ILE B CA 1
ATOM 3897 C C . ILE B 2 289 ? 11.506 42.146 61.301 1.00 71.55 289 ILE B C 1
ATOM 3898 O O . ILE B 2 289 ? 12.205 41.623 60.428 1.00 71.29 289 ILE B O 1
ATOM 3903 N N . SER B 2 290 ? 12.013 42.828 62.332 1.00 71.33 290 SER B N 1
ATOM 3904 C CA . SER B 2 290 ? 13.464 42.914 62.559 1.00 70.90 290 SER B CA 1
ATOM 3905 C C . SER B 2 290 ? 13.856 42.018 63.726 1.00 70.81 290 SER B C 1
ATOM 3906 O O . SER B 2 290 ? 13.009 41.684 64.558 1.00 71.31 290 SER B O 1
ATOM 3909 N N . ALA B 2 291 ? 15.125 41.624 63.787 1.00 70.49 291 ALA B N 1
ATOM 3910 C CA . ALA B 2 291 ? 15.636 40.797 64.894 1.00 70.24 291 ALA B CA 1
ATOM 3911 C C . ALA B 2 291 ? 15.338 41.378 66.287 1.00 70.32 291 ALA B C 1
ATOM 3912 O O . ALA B 2 291 ? 14.849 40.671 67.176 1.00 70.15 291 ALA B O 1
ATOM 3914 N N . TYR B 2 292 ? 15.630 42.664 66.468 1.00 70.30 292 TYR B N 1
ATOM 3915 C CA . TYR B 2 292 ? 15.353 43.338 67.735 1.00 70.35 292 TYR B CA 1
ATOM 3916 C C . TYR B 2 292 ? 13.894 43.175 68.217 1.00 70.44 292 TYR B C 1
ATOM 3917 O O . TYR B 2 292 ? 13.657 42.774 69.365 1.00 70.63 292 TYR B O 1
ATOM 3926 N N . SER B 2 293 ? 12.918 43.493 67.369 1.00 70.02 293 SER B N 1
ATOM 3927 C CA . SER B 2 293 ? 11.561 43.582 67.882 1.00 69.82 293 SER B CA 1
ATOM 3928 C C . SER B 2 293 ? 10.863 42.226 67.846 1.00 70.00 293 SER B C 1
ATOM 3929 O O . SER B 2 293 ? 9.918 41.970 68.621 1.00 70.13 293 SER B O 1
ATOM 3932 N N . ALA B 2 294 ? 11.358 41.355 66.970 1.00 69.74 294 ALA B N 1
ATOM 3933 C CA . ALA B 2 294 ? 10.992 39.941 66.986 1.00 69.52 294 ALA B CA 1
ATOM 3934 C C . ALA B 2 294 ? 11.339 39.317 68.343 1.00 69.52 294 ALA B C 1
ATOM 3935 O O . ALA B 2 294 ? 10.553 38.569 68.909 1.00 69.29 294 ALA B O 1
ATOM 3937 N N . LEU B 2 295 ? 12.507 39.658 68.881 1.00 69.91 295 LEU B N 1
ATOM 3938 C CA . LEU B 2 295 ? 12.925 39.132 70.179 1.00 70.31 295 LEU B CA 1
ATOM 3939 C C . LEU B 2 295 ? 11.917 39.444 71.288 1.00 70.51 295 LEU B C 1
ATOM 3940 O O . LEU B 2 295 ? 11.912 38.792 72.329 1.00 70.35 295 LEU B O 1
ATOM 3945 N N . SER B 2 296 ? 11.062 40.430 71.036 1.00 70.94 296 SER B N 1
ATOM 3946 C CA . SER B 2 296 ? 10.048 40.867 71.989 1.00 71.60 296 SER B CA 1
ATOM 3947 C C . SER B 2 296 ? 8.624 40.592 71.482 1.00 71.70 296 SER B C 1
ATOM 3948 O O . SER B 2 296 ? 7.647 41.095 72.034 1.00 71.76 296 SER B O 1
ATOM 3951 N N . HIS B 2 297 ? 8.511 39.796 70.423 1.00 72.03 297 HIS B N 1
ATOM 3952 C CA . HIS B 2 297 ? 7.222 39.270 69.999 1.00 72.23 297 HIS B CA 1
ATOM 3953 C C . HIS B 2 297 ? 6.699 38.324 71.091 1.00 72.31 297 HIS B C 1
ATOM 3954 O O . HIS B 2 297 ? 7.444 37.469 71.565 1.00 72.11 297 HIS B O 1
ATOM 3961 N N . PRO B 2 298 ? 5.431 38.485 71.488 1.00 72.66 298 PRO B N 1
ATOM 3962 C CA . PRO B 2 298 ? 4.787 37.644 72.524 1.00 72.85 298 PRO B CA 1
ATOM 3963 C C . PRO B 2 298 ? 5.022 36.119 72.495 1.00 73.11 298 PRO B C 1
ATOM 3964 O O . PRO B 2 298 ? 4.681 35.441 73.464 1.00 73.07 298 PRO B O 1
ATOM 3968 N N . TYR B 2 299 ? 5.591 35.596 71.409 1.00 73.57 299 TYR B N 1
ATOM 3969 C CA . TYR B 2 299 ? 5.932 34.170 71.286 1.00 74.13 299 TYR B CA 1
ATOM 3970 C C . TYR B 2 299 ? 6.988 33.728 72.297 1.00 74.86 299 TYR B C 1
ATOM 3971 O O . TYR B 2 299 ? 6.901 32.640 72.854 1.00 74.76 299 TYR B O 1
ATOM 3980 N N . PHE B 2 300 ? 7.985 34.575 72.526 1.00 76.03 300 PHE B N 1
ATOM 3981 C CA . PHE B 2 300 ? 9.092 34.234 73.422 1.00 77.31 300 PHE B CA 1
ATOM 3982 C C . PHE B 2 300 ? 8.791 34.579 74.867 1.00 78.38 300 PHE B C 1
ATOM 3983 O O . PHE B 2 300 ? 9.517 34.183 75.778 1.00 78.64 300 PHE B O 1
ATOM 3991 N N . GLN B 2 301 ? 7.721 35.336 75.056 1.00 79.64 301 GLN B N 1
ATOM 3992 C CA . GLN B 2 301 ? 7.245 35.731 76.369 1.00 80.96 301 GLN B CA 1
ATOM 3993 C C . GLN B 2 301 ? 7.341 34.598 77.407 1.00 81.64 301 GLN B C 1
ATOM 3994 O O . GLN B 2 301 ? 7.920 34.791 78.478 1.00 81.84 301 GLN B O 1
ATOM 3996 N N . ASP B 2 302 ? 6.822 33.417 77.063 1.00 82.41 302 ASP B N 1
ATOM 3997 C CA . ASP B 2 302 ? 6.777 32.272 77.985 1.00 83.16 302 ASP B CA 1
ATOM 3998 C C . ASP B 2 302 ? 8.092 31.474 78.143 1.00 83.68 302 ASP B C 1
ATOM 3999 O O . ASP B 2 302 ? 8.059 30.315 78.572 1.00 83.86 302 ASP B O 1
ATOM 4001 N N . LEU B 2 303 ? 9.234 32.092 77.825 1.00 84.24 303 LEU B N 1
ATOM 4002 C CA . LEU B 2 303 ? 10.552 31.448 77.980 1.00 84.84 303 LEU B CA 1
ATOM 4003 C C . LEU B 2 303 ? 10.919 31.125 79.432 1.00 85.58 303 LEU B C 1
ATOM 4004 O O . LEU B 2 303 ? 10.161 31.426 80.367 1.00 85.88 303 LEU B O 1
ATOM 4009 N N . GLU B 2 304 ? 12.085 30.499 79.612 1.00 86.26 304 GLU B N 1
ATOM 4010 C CA . GLU B 2 304 ? 12.657 30.300 80.945 1.00 86.84 304 GLU B CA 1
ATOM 4011 C C . GLU B 2 304 ? 13.923 31.139 81.074 1.00 87.08 304 GLU B C 1
ATOM 4012 O O . GLU B 2 304 ? 14.791 31.133 80.183 1.00 87.06 304 GLU B O 1
ATOM 4018 N N . ARG B 2 305 ? 13.998 31.882 82.180 1.00 87.26 305 ARG B N 1
ATOM 4019 C CA . ARG B 2 305 ? 15.116 32.783 82.457 1.00 87.30 305 ARG B CA 1
ATOM 4020 C C . ARG B 2 305 ? 15.205 33.029 83.961 1.00 87.32 305 ARG B C 1
ATOM 4021 O O . ARG B 2 305 ? 14.801 32.159 84.762 1.00 87.25 305 ARG B O 1
#

Secondary structure (DSSP, 8-state):
--B----HHHHT-HHHHHHHHHHHTTS---SSTTTT-SS--HHHHHHHHHHHHHHHHHTT--TTHHHHHHHHHHHHTTTS---TTTHHHHHHHHHHHHHHHH-SSPPPHHHHSTT---HHHHHHHHHHHHHHTTT------GGGSHHHHHHHTT--GGGHHHHHHHHHHHHHHHTTSGGGTTS-HHHHHHHHHHHHHHTT--SS--THHHHHHHHHHHT--HHHHHHHHHHHHHHHHT--GGG-/--SSEE------EEEEEEETTTTS--EEEEEE---SSSSSS-HHHHHHHHHHHHHGGG--TTB--EEEE----------EEEEEE--SEEHHHHHHHS-TT-S-HHHHHHHHHHHHHHHHHHHTTTEE-----GGGEEE-TTS-EEE---TT-EE--TT-B--S--S-GGG--HHHHTT----THHHHHHHHHHHHHHHHSS-SS--SSHHHHHHHHHHHH----GGG--------GGGTSTT--HHHHHHHHHHS-SSGGGS--HHHHTTSTTTTT---